Protein 2YYS (pdb70)

Organism: Thermus thermophilus (strain ATCC 27634 / DSM 579 / HB8) (NCBI:txid300852)

Sequence (564 aa):
MREEIGYVPVGEAELYVEDVGPVEGPALFVLHGGPGGNAYVLREGLQDYLEGFRVVYFDQRGSGRSLELPQDPRLFTVDALVEDTLLLAEALGVERFGLLAHGFGAVVALEVLRRFPQAEGAILLAPWVNFPWLAARLAEAAGLAPLPDPEENLKEALKREEPKALFDRLMFPTPRGRMAYEWLAEGAGILGSDAPGLAFLRNGLWRLDYTPYLTPERRPLYVLVGERDGTSYPYAEEVASRLRAPIRVLPEAGHYLWIDAPEAFEEAFKEALAALVPALRGPLMREEIGYVPVGEAELYVEDVGPVEGPALFVLHGGPGGNAYVLREGLQDYLEGFRVVYFDQRGSGRSLELPQDPRLFTVDALVEDTLLLAEALGVERFGLLAHGFGAVVALEVLRRFPQAEGAILLAPWVNFPWLAARLAEAAGLAPLPDPEENLKEALKREEPKALFDRLMFPTPRGRMAYEWLAEGAGILGSDAPGLAFLRNGLWRLDYTPYLTPERRPLYVLVGERDGTSYPYAEEVASRLRAPIRVLPEAGHYLWIDAPEAFEEAFKEALAALVPAL

Foldseek 3Di:
DDWDWDWPDLDQWTKTKIFDADLPAAEEEEFEDDLQEACQVVCVLCVVLQHRYGYIGIRFGLHWPTDHGPQDLVCADLVNRLSSVVSVCVSSVHQAHEYEYAECSVSSRVVNVVVPVSHQEYEYELYAAQLLLLLCLLLVLLVHHDDPDSVVSNVNSCVRDPPCVSQCQLFALDPVLVVVVVCSVVVVVIDTDPRNNVSCVVVPVSRGHRLVVQAADPGAYEYEYECSNNNRPPCVVSNCVRNVYYYDYHYQAYRSRCSRCVPSCSVRVSVSVVQNCCVPVHHD/DDWDWDWDDQPPWIKTKIWDADLPFAEEEEFEDDLQEACQLVCVLCVVLQHRYGYIGMRFGLHWPTDHDALDLVCADLVNRLSSVVSVCVVSVHQAHEYEYAECRQVSRVVNVVPPVSHQEYEYALYFAALLLLLQLLLVLQVHHDDSDSVVSNVVSCVRDPPCSSQCQQFAPDPVLVVVSVVSVVVVVIDTDCSNVVSCVVVCVSRDRRLVVQAADPRAYEYEYECSASSRPPCVVSNCVRNVYYYDYHYQAYSSRCSRPVVSCSVRVNVSCVSRRVSD

Secondary structure (P-SEA, 3-state):
ccccbbbbbccccccccccccccccbbbbbbbcccccccaaaaaaccccccccbbbbbbccccccccccccccccccaaaaaaaaaaaaaaaccccbbbbbcccaaaaaaaaaacccccccbbbccccccaaaaaaaaaaaacccccccaaaaaaaaaaaccaaaaaaaaccccaaaaaaaaaaaaaacccccaaaaaaaaaaccccccccccccccccbbbbbbbccccccccaaaaaaaaacbbbbbbcccccccccccaaaaaaaaaaaaaaccccccccc/cccccccccccccccbbbbbcccccbbbbbbbccccccaaaaaacccccccccbbbbbbccccccccccccccccccaaaaaaaaaaaaaaaccccbbbbbcccaaaaaaaaaacccccccbbbccccccaaaaaaaaaaaacccccccaaaaaaaaaacccaaaaaaaaccccaaaaaaaaaaaaaacccccaaaaaaaaaaccccccccccccccccbbbbbbbccccccccaaaaaaaaacbbbbbbcccccccccccaaaaaaaaaaaaaaccccc

Nearest PDB structures (foldseek):
  2yys-assembly2_B  TM=9.921E-01  e=2.726E-55  Thermus thermophilus HB8
  3qit-assembly1_A  TM=6.465E-01  e=9.397E-11  Moorena producens 19L
  4g8c-assembly1_A  TM=6.385E-01  e=1.801E-10  Ochrobactrum sp. T63
  4g8b-assembly2_B  TM=6.365E-01  e=2.027E-10  Ochrobactrum sp. T63
  4g9e-assembly2_B  TM=6.348E-01  e=1.127E-09  Ochrobactrum sp. T63

Structure (mmCIF, N/CA/C/O backbone):
data_2YYS
#
_entry.id   2YYS
#
_cell.length_a   126.930
_cell.length_b   126.930
_cell.length_c   114.295
_cell.angle_alpha   90.00
_cell.angle_beta   90.00
_cell.angle_gamma   120.00
#
_symmetry.space_group_name_H-M   'P 32 2 1'
#
loop_
_entity.id
_entity.type
_entity.pdbx_description
1 polymer 'Proline iminopeptidase-related protein'
2 non-polymer GLYCEROL
3 water water
#
loop_
_atom_site.group_PDB
_atom_site.id
_atom_site.type_symbol
_atom_site.label_atom_id
_atom_site.label_alt_id
_atom_site.label_comp_id
_atom_site.label_asym_id
_atom_site.label_entity_id
_atom_site.label_seq_id
_atom_site.pdbx_PDB_ins_code
_atom_site.Cartn_x
_atom_site.Cartn_y
_atom_site.Cartn_z
_atom_site.occupancy
_atom_site.B_iso_or_equiv
_atom_site.auth_seq_id
_atom_site.auth_comp_id
_atom_site.auth_asym_id
_atom_site.auth_atom_id
_atom_site.pdbx_PDB_model_num
ATOM 1 N N . MET A 1 1 ? 76.702 30.094 34.555 1.00 22.86 1 MET A N 1
ATOM 2 C CA . MET A 1 1 ? 76.306 30.466 33.161 1.00 22.21 1 MET A CA 1
ATOM 3 C C . MET A 1 1 ? 75.470 31.736 33.232 1.00 23.62 1 MET A C 1
ATOM 4 O O . MET A 1 1 ? 74.597 31.870 34.101 1.00 26.19 1 MET A O 1
ATOM 9 N N . ARG A 1 2 ? 75.738 32.660 32.314 1.00 25.55 2 ARG A N 1
ATOM 10 C CA . ARG A 1 2 ? 74.966 33.879 32.223 1.00 25.96 2 ARG A CA 1
ATOM 11 C C . ARG A 1 2 ? 73.551 33.592 31.700 1.00 25.62 2 ARG A C 1
ATOM 12 O O . ARG A 1 2 ? 73.363 32.897 30.714 1.00 24.53 2 ARG A O 1
ATOM 20 N N . GLU A 1 3 ? 72.563 34.148 32.388 1.00 25.67 3 GLU A N 1
ATOM 21 C CA . GLU A 1 3 ? 71.165 34.006 32.011 1.00 25.75 3 GLU A CA 1
ATOM 22 C C . GLU A 1 3 ? 70.378 35.223 32.495 1.00 24.91 3 GLU A C 1
ATOM 23 O O . GLU A 1 3 ? 70.251 35.451 33.702 1.00 25.29 3 GLU A O 1
ATOM 29 N N . GLU A 1 4 ? 69.857 35.998 31.548 1.00 23.75 4 GLU A N 1
ATOM 30 C CA . GLU A 1 4 ? 69.099 37.215 31.838 1.00 22.93 4 GLU A CA 1
ATOM 31 C C . GLU A 1 4 ? 67.715 37.052 31.257 1.00 21.62 4 GLU A C 1
ATOM 32 O O . GLU A 1 4 ? 67.544 36.969 30.035 1.00 20.32 4 GLU A O 1
ATOM 38 N N . ILE A 1 5 ? 66.735 36.990 32.153 1.00 20.55 5 ILE A N 1
ATOM 39 C CA . ILE A 1 5 ? 65.351 36.773 31.811 1.00 20.10 5 ILE A CA 1
ATOM 40 C C . ILE A 1 5 ? 64.558 38.031 32.188 1.00 20.03 5 ILE A C 1
ATOM 41 O O . ILE A 1 5 ? 64.678 38.545 33.299 1.00 20.04 5 ILE A O 1
ATOM 46 N N . GLY A 1 6 ? 63.752 38.518 31.259 1.00 19.68 6 GLY A N 1
ATOM 47 C CA . GLY A 1 6 ? 62.871 39.640 31.524 1.00 20.19 6 GLY A CA 1
ATOM 48 C C . GLY A 1 6 ? 61.915 39.927 30.379 1.00 20.53 6 GLY A C 1
ATOM 49 O O . GLY A 1 6 ? 61.858 39.199 29.387 1.00 21.20 6 GLY A O 1
ATOM 50 N N . TYR A 1 7 ? 61.133 40.981 30.535 1.00 20.59 7 TYR A N 1
ATOM 51 C CA . TYR A 1 7 ? 60.303 41.484 29.464 1.00 20.95 7 TYR A CA 1
ATOM 52 C C . TYR A 1 7 ? 61.091 42.604 28.809 1.00 21.20 7 TYR A C 1
ATOM 53 O O . TYR A 1 7 ? 61.545 43.520 29.482 1.00 21.37 7 TYR A O 1
ATOM 62 N N . VAL A 1 8 ? 61.247 42.517 27.496 1.00 21.82 8 VAL A N 1
ATOM 63 C CA . VAL A 1 8 ? 61.929 43.535 26.713 1.00 22.27 8 VAL A CA 1
ATOM 64 C C . VAL A 1 8 ? 60.906 44.255 25.835 1.00 23.08 8 VAL A C 1
ATOM 65 O O . VAL A 1 8 ? 60.312 43.629 24.958 1.00 22.18 8 VAL A O 1
ATOM 69 N N . PRO A 1 9 ? 60.700 45.558 26.066 1.00 24.82 9 PRO A N 1
ATOM 70 C CA . PRO A 1 9 ? 59.865 46.370 25.176 1.00 26.14 9 PRO A CA 1
ATOM 71 C C . PRO A 1 9 ? 60.445 46.464 23.771 1.00 27.56 9 PRO A C 1
ATOM 72 O O . PRO A 1 9 ? 61.637 46.706 23.601 1.00 27.68 9 PRO A O 1
ATOM 76 N N . VAL A 1 10 ? 59.579 46.273 22.789 1.00 29.02 10 VAL A N 1
ATOM 77 C CA . VAL A 1 10 ? 59.946 46.277 21.383 1.00 31.17 10 VAL A CA 1
ATOM 78 C C . VAL A 1 10 ? 59.116 47.324 20.591 1.00 32.18 10 VAL A C 1
ATOM 79 O O . VAL A 1 10 ? 59.258 47.438 19.383 1.00 33.24 10 VAL A O 1
ATOM 83 N N . GLY A 1 11 ? 58.315 48.138 21.287 1.00 33.28 11 GLY A N 1
ATOM 84 C CA . GLY A 1 11 ? 57.477 49.150 20.656 1.00 33.44 11 GLY A CA 1
ATOM 85 C C . GLY A 1 11 ? 56.003 48.801 20.737 1.00 33.80 11 GLY A C 1
ATOM 86 O O . GLY A 1 11 ? 55.277 49.292 21.602 1.00 34.17 11 GLY A O 1
ATOM 87 N N . GLU A 1 12 ? 55.552 47.940 19.836 1.00 34.01 12 GLU A N 1
ATOM 88 C CA . GLU A 1 12 ? 54.162 47.497 19.849 1.00 34.47 12 GLU A CA 1
ATOM 89 C C . GLU A 1 12 ? 53.893 46.402 20.892 1.00 33.16 12 GLU A C 1
ATOM 90 O O . GLU A 1 12 ? 52.732 46.136 21.211 1.00 33.98 12 GLU A O 1
ATOM 96 N N . ALA A 1 13 ? 54.948 45.773 21.415 1.00 30.86 13 ALA A N 1
ATOM 97 C CA . ALA A 1 13 ? 54.809 44.600 22.288 1.00 28.97 13 ALA A CA 1
ATOM 98 C C . ALA A 1 13 ? 55.923 44.521 23.322 1.00 27.17 13 ALA A C 1
ATOM 99 O O . ALA A 1 13 ? 56.959 45.145 23.151 1.00 27.21 13 ALA A O 1
ATOM 101 N N . GLU A 1 14 ? 55.711 43.734 24.378 1.00 24.71 14 GLU A N 1
ATOM 102 C CA . GLU A 1 14 ? 56.780 43.359 25.305 1.00 23.39 14 GLU A CA 1
ATOM 103 C C . GLU A 1 14 ? 56.959 41.863 25.233 1.00 21.63 14 GLU A C 1
ATOM 104 O O . GLU A 1 14 ? 56.012 41.101 25.440 1.00 20.77 14 GLU A O 1
ATOM 110 N N . LEU A 1 15 ? 58.186 41.458 24.934 1.00 20.10 15 LEU A N 1
ATOM 111 C CA . LEU A 1 15 ? 58.528 40.063 24.713 1.00 19.11 15 LEU A CA 1
ATOM 112 C C . LEU A 1 15 ? 59.185 39.436 25.940 1.00 18.22 15 LEU A C 1
ATOM 113 O O . LEU A 1 15 ? 60.048 40.032 26.570 1.00 17.88 15 LEU A O 1
ATOM 118 N N . TYR A 1 16 ? 58.753 38.225 26.275 1.00 17.77 16 TYR A N 1
ATOM 119 C CA . TYR A 1 16 ? 59.461 37.382 27.224 1.00 17.14 16 TYR A CA 1
ATOM 120 C C . TYR A 1 16 ? 60.761 36.900 26.566 1.00 17.31 16 TYR A C 1
ATOM 121 O O . TYR A 1 16 ? 60.736 36.256 25.520 1.00 17.03 16 TYR A O 1
ATOM 130 N N . VAL A 1 17 ? 61.891 37.222 27.191 1.00 16.99 17 VAL A N 1
ATOM 131 C CA . VAL A 1 17 ? 63.202 36.954 26.631 1.00 17.39 17 VAL A CA 1
ATOM 132 C C . VAL A 1 17 ? 64.059 36.215 27.642 1.00 17.50 17 VAL A C 1
ATOM 133 O O . VAL A 1 17 ? 64.075 36.568 28.820 1.00 17.46 17 VAL A O 1
ATOM 137 N N . GLU A 1 18 ? 64.747 35.177 27.175 1.00 17.76 18 GLU A N 1
ATOM 138 C CA . GLU A 1 18 ? 65.797 34.496 27.929 1.00 18.24 18 GLU A CA 1
ATOM 139 C C . GLU A 1 18 ? 67.084 34.621 27.123 1.00 18.06 18 GLU A C 1
ATOM 140 O O . GLU A 1 18 ? 67.260 33.979 26.084 1.00 17.65 18 GLU A O 1
ATOM 146 N N . ASP A 1 19 ? 67.952 35.491 27.612 1.00 18.26 19 ASP A N 1
ATOM 147 C CA . ASP A 1 19 ? 69.211 35.839 27.002 1.00 18.60 19 ASP A CA 1
ATOM 148 C C . ASP A 1 19 ? 70.287 35.051 27.734 1.00 19.24 19 ASP A C 1
ATOM 149 O O . ASP A 1 19 ? 70.654 35.372 28.866 1.00 19.05 19 ASP A O 1
ATOM 154 N N . VAL A 1 20 ? 70.811 34.029 27.070 1.00 20.14 20 VAL A N 1
ATOM 155 C CA . VAL A 1 20 ? 71.597 32.984 27.723 1.00 21.36 20 VAL A CA 1
ATOM 156 C C . VAL A 1 20 ? 72.973 32.817 27.092 1.00 22.07 20 VAL A C 1
ATOM 157 O O . VAL A 1 20 ? 73.097 32.840 25.876 1.00 22.52 20 VAL A O 1
ATOM 161 N N . GLY A 1 21 ? 73.998 32.608 27.915 1.00 22.40 21 GLY A N 1
ATOM 162 C CA . GLY A 1 21 ? 75.351 32.389 27.424 1.00 22.49 21 GLY A CA 1
ATOM 163 C C . GLY A 1 21 ? 76.211 33.649 27.430 1.00 22.75 21 GLY A C 1
ATOM 164 O O . GLY A 1 21 ? 75.737 34.725 27.785 1.00 21.50 21 GLY A O 1
ATOM 165 N N . PRO A 1 22 ? 77.485 33.510 27.055 1.00 23.67 22 PRO A N 1
ATOM 166 C CA . PRO A 1 22 ? 78.436 34.630 27.109 1.00 24.21 22 PRO A CA 1
ATOM 167 C C . PRO A 1 22 ? 77.934 35.841 26.326 1.00 24.47 22 PRO A C 1
ATOM 168 O O . PRO A 1 22 ? 77.532 35.699 25.180 1.00 24.07 22 PRO A O 1
ATOM 172 N N . VAL A 1 23 ? 77.951 37.010 26.950 1.00 25.09 23 VAL A N 1
ATOM 173 C CA . VAL A 1 23 ? 77.376 38.214 26.359 1.00 26.31 23 VAL A CA 1
ATOM 174 C C . VAL A 1 23 ? 78.087 38.650 25.064 1.00 26.89 23 VAL A C 1
ATOM 175 O O . VAL A 1 23 ? 77.484 39.279 24.204 1.00 26.92 23 VAL A O 1
ATOM 179 N N . GLU A 1 24 ? 79.358 38.297 24.939 1.00 27.98 24 GLU A N 1
ATOM 180 C CA . GLU A 1 24 ? 80.162 38.670 23.784 1.00 29.36 24 GLU A CA 1
ATOM 181 C C . GLU A 1 24 ? 80.338 37.496 22.809 1.00 28.78 24 GLU A C 1
ATOM 182 O O . GLU A 1 24 ? 80.964 37.647 21.769 1.00 29.90 24 GLU A O 1
ATOM 188 N N . GLY A 1 25 ? 79.745 36.346 23.125 1.00 27.70 25 GLY A N 1
ATOM 189 C CA . GLY A 1 25 ? 79.781 35.194 22.237 1.00 26.54 25 GLY A CA 1
ATOM 190 C C . GLY A 1 25 ? 78.960 35.404 20.974 1.00 25.10 25 GLY A C 1
ATOM 191 O O . GLY A 1 25 ? 78.172 36.346 20.891 1.00 24.73 25 GLY A O 1
ATOM 192 N N . PRO A 1 26 ? 79.133 34.525 19.991 1.00 23.46 26 PRO A N 1
ATOM 193 C CA . PRO A 1 26 ? 78.370 34.612 18.740 1.00 22.37 26 PRO A CA 1
ATOM 194 C C . PRO A 1 26 ? 76.889 34.399 19.014 1.00 21.29 26 PRO A C 1
ATOM 195 O O . PRO A 1 26 ? 76.559 33.489 19.751 1.00 20.98 26 PRO A O 1
ATOM 199 N N . ALA A 1 27 ? 76.029 35.224 18.430 1.00 19.89 27 ALA A N 1
ATOM 200 C CA . ALA A 1 27 ? 74.637 35.300 18.832 1.00 19.32 27 ALA A CA 1
ATOM 201 C C . ALA A 1 27 ? 73.714 34.502 17.909 1.00 18.96 27 ALA A C 1
ATOM 202 O O . ALA A 1 27 ? 73.882 34.521 16.687 1.00 17.65 27 ALA A O 1
ATOM 204 N N . LEU A 1 28 ? 72.749 33.804 18.517 1.00 18.64 28 LEU A N 1
ATOM 205 C CA . LEU A 1 28 ? 71.662 33.120 17.814 1.00 18.45 28 LEU A CA 1
ATOM 206 C C . LEU A 1 28 ? 70.339 33.530 18.398 1.00 18.27 28 LEU A C 1
ATOM 207 O O . LEU A 1 28 ? 70.192 33.549 19.620 1.00 18.63 28 LEU A O 1
ATOM 212 N N . PHE A 1 29 ? 69.382 33.852 17.528 1.00 17.54 29 PHE A N 1
ATOM 213 C CA . PHE A 1 29 ? 68.017 34.121 17.926 1.00 17.53 29 PHE A CA 1
ATOM 214 C C . PHE A 1 29 ? 67.144 32.924 17.576 1.00 17.57 29 PHE A C 1
ATOM 215 O O . PHE A 1 29 ? 67.275 32.344 16.493 1.00 17.15 29 PHE A O 1
ATOM 223 N N . VAL A 1 30 ? 66.257 32.553 18.496 1.00 17.11 30 VAL A N 1
ATOM 224 C CA . VAL A 1 30 ? 65.429 31.363 18.334 1.00 16.93 30 VAL A CA 1
ATOM 225 C C . VAL A 1 30 ? 64.020 31.787 17.984 1.00 16.45 30 VAL A C 1
ATOM 226 O O . VAL A 1 30 ? 63.419 32.608 18.675 1.00 15.96 30 VAL A O 1
ATOM 230 N N . LEU A 1 31 ? 63.516 31.245 16.879 1.00 16.21 31 LEU A N 1
ATOM 231 C CA . LEU A 1 31 ? 62.178 31.546 16.394 1.00 16.12 31 LEU A CA 1
ATOM 232 C C . LEU A 1 31 ? 61.283 30.304 16.517 1.00 16.19 31 LEU A C 1
ATOM 233 O O . LEU A 1 31 ? 61.381 29.368 15.713 1.00 16.01 31 LEU A O 1
ATOM 238 N N . HIS A 1 32 ? 60.424 30.281 17.534 1.00 16.34 32 HIS A N 1
ATOM 239 C CA . HIS A 1 32 ? 59.495 29.164 17.723 1.00 16.90 32 HIS A CA 1
ATOM 240 C C . HIS A 1 32 ? 58.375 29.186 16.669 1.00 17.61 32 HIS A C 1
ATOM 241 O O . HIS A 1 32 ? 58.206 30.157 15.917 1.00 17.60 32 HIS A O 1
ATOM 248 N N . GLY A 1 33 ? 57.579 28.128 16.676 1.00 18.20 33 GLY A N 1
ATOM 249 C CA . GLY A 1 33 ? 56.523 27.937 15.706 1.00 19.40 33 GLY A CA 1
ATOM 250 C C . GLY A 1 33 ? 55.160 28.255 16.275 1.00 19.90 33 GLY A C 1
ATOM 251 O O . GLY A 1 33 ? 55.046 28.905 17.296 1.00 20.02 33 GLY A O 1
ATOM 252 N N . GLY A 1 34 ? 54.123 27.791 15.601 1.00 20.40 34 GLY A N 1
ATOM 253 C CA . GLY A 1 34 ? 52.759 28.104 15.968 1.00 21.28 34 GLY A CA 1
ATOM 254 C C . GLY A 1 34 ? 52.006 28.472 14.703 1.00 21.82 34 GLY A C 1
ATOM 255 O O . GLY A 1 34 ? 51.778 27.603 13.885 1.00 22.69 34 GLY A O 1
ATOM 256 N N . PRO A 1 35 ? 51.654 29.739 14.503 1.00 22.27 35 PRO A N 1
ATOM 257 C CA . PRO A 1 35 ? 51.997 30.833 15.422 1.00 22.20 35 PRO A CA 1
ATOM 258 C C . PRO A 1 35 ? 51.247 30.760 16.757 1.00 21.45 35 PRO A C 1
ATOM 259 O O . PRO A 1 35 ? 50.305 29.993 16.903 1.00 21.98 35 PRO A O 1
ATOM 263 N N . GLY A 1 36 ? 51.706 31.521 17.740 1.00 20.60 36 GLY A N 1
ATOM 264 C CA . GLY A 1 36 ? 51.109 31.502 19.057 1.00 20.17 36 GLY A CA 1
ATOM 265 C C . GLY A 1 36 ? 51.726 30.483 19.988 1.00 19.70 36 GLY A C 1
ATOM 266 O O . GLY A 1 36 ? 51.194 30.255 21.068 1.00 20.32 36 GLY A O 1
ATOM 267 N N . GLY A 1 37 ? 52.843 29.874 19.584 1.00 18.86 37 GLY A N 1
ATOM 268 C CA . GLY A 1 37 ? 53.572 28.964 20.446 1.00 17.82 37 GLY A CA 1
ATOM 269 C C . GLY A 1 37 ? 54.478 29.698 21.414 1.00 17.17 37 GLY A C 1
ATOM 270 O O . GLY A 1 37 ? 54.251 30.867 21.763 1.00 16.55 37 GLY A O 1
ATOM 271 N N . ASN A 1 38 ? 55.521 28.999 21.851 1.00 16.63 38 ASN A N 1
ATOM 272 C CA . ASN A 1 38 ? 56.507 29.558 22.773 1.00 16.58 38 ASN A CA 1
ATOM 273 C C . ASN A 1 38 ? 57.804 28.779 22.676 1.00 16.31 38 ASN A C 1
ATOM 274 O O . ASN A 1 38 ? 57.838 27.739 22.032 1.00 17.02 38 ASN A O 1
ATOM 279 N N . ALA A 1 39 ? 58.846 29.260 23.349 1.00 16.08 39 ALA A N 1
ATOM 280 C CA . ALA A 1 39 ? 60.192 28.727 23.221 1.00 16.35 39 ALA A CA 1
ATOM 281 C C . ALA A 1 39 ? 60.614 27.772 24.338 1.00 16.57 39 ALA A C 1
ATOM 282 O O . ALA A 1 39 ? 61.781 27.432 24.435 1.00 16.14 39 ALA A O 1
ATOM 284 N N . TYR A 1 40 ? 59.689 27.331 25.176 1.00 17.38 40 TYR A N 1
ATOM 285 C CA . TYR A 1 40 ? 60.069 26.520 26.336 1.00 17.51 40 TYR A CA 1
ATOM 286 C C . TYR A 1 40 ? 60.621 25.139 25.943 1.00 17.48 40 TYR A C 1
ATOM 287 O O . TYR A 1 40 ? 61.736 24.773 26.317 1.00 17.62 40 TYR A O 1
ATOM 296 N N . VAL A 1 41 ? 59.846 24.376 25.187 1.00 17.97 41 VAL A N 1
ATOM 297 C CA . VAL A 1 41 ? 60.253 23.024 24.792 1.00 18.19 41 VAL A CA 1
ATOM 298 C C . VAL A 1 41 ? 61.484 23.082 23.887 1.00 18.19 41 VAL A C 1
ATOM 299 O O . VAL A 1 41 ? 62.421 22.273 23.988 1.00 17.41 41 VAL A O 1
ATOM 303 N N . LEU A 1 42 ? 61.469 24.077 23.016 1.00 17.74 42 LEU A N 1
ATOM 304 C CA . LEU A 1 42 ? 62.548 24.283 22.065 1.00 18.26 42 LEU A CA 1
ATOM 305 C C . LEU A 1 42 ? 63.866 24.528 22.785 1.00 18.86 42 LEU A C 1
ATOM 306 O O . LEU A 1 42 ? 64.882 23.909 22.462 1.00 20.40 42 LEU A O 1
ATOM 311 N N . ARG A 1 43 ? 63.855 25.374 23.810 1.00 19.82 43 ARG A N 1
ATOM 312 C CA . ARG A 1 43 ? 65.068 25.590 24.593 1.00 20.11 43 ARG A CA 1
ATOM 313 C C . ARG A 1 43 ? 65.561 24.303 25.265 1.00 20.34 43 ARG A C 1
ATOM 314 O O . ARG A 1 43 ? 66.761 24.014 25.258 1.00 20.25 43 ARG A O 1
ATOM 322 N N . GLU A 1 44 ? 64.647 23.543 25.868 1.00 20.26 44 GLU A N 1
ATOM 323 C CA . GLU A 1 44 ? 65.025 22.313 26.553 1.00 20.21 44 GLU A CA 1
ATOM 324 C C . GLU A 1 44 ? 65.681 21.323 25.585 1.00 19.97 44 GLU A C 1
ATOM 325 O O . GLU A 1 44 ? 66.574 20.586 25.968 1.00 20.36 44 GLU A O 1
ATOM 331 N N . GLY A 1 45 ? 65.243 21.316 24.332 1.00 20.07 45 GLY A N 1
ATOM 332 C CA . GLY A 1 45 ? 65.808 20.441 23.324 1.00 19.99 45 GLY A CA 1
ATOM 333 C C . GLY A 1 45 ? 67.127 20.879 22.705 1.00 19.90 45 GLY A C 1
ATOM 334 O O . GLY A 1 45 ? 67.930 20.038 22.296 1.00 20.30 45 GLY A O 1
ATOM 335 N N . LEU A 1 46 ? 67.369 22.179 22.626 1.00 19.60 46 LEU A N 1
ATOM 336 C CA . LEU A 1 46 ? 68.531 22.691 21.901 1.00 19.53 46 LEU A CA 1
ATOM 337 C C . LEU A 1 46 ? 69.693 23.106 22.793 1.00 19.84 46 LEU A C 1
ATOM 338 O O . LEU A 1 46 ? 70.845 23.007 22.363 1.00 19.17 46 LEU A O 1
ATOM 343 N N . GLN A 1 47 ? 69.399 23.575 24.008 1.00 20.51 47 GLN A N 1
ATOM 344 C CA . GLN A 1 47 ? 70.378 24.310 24.820 1.00 21.51 47 GLN A CA 1
ATOM 345 C C . GLN A 1 47 ? 71.669 23.525 25.101 1.00 21.71 47 GLN A C 1
ATOM 346 O O . GLN A 1 47 ? 72.727 24.121 25.186 1.00 21.03 47 GLN A O 1
ATOM 352 N N . ASP A 1 48 ? 71.580 22.204 25.233 1.00 22.39 48 ASP A N 1
ATOM 353 C CA . ASP A 1 48 ? 72.761 21.365 25.502 1.00 23.72 48 ASP A CA 1
ATOM 354 C C . ASP A 1 48 ? 73.828 21.444 24.404 1.00 23.91 48 ASP A C 1
ATOM 355 O O . ASP A 1 48 ? 75.001 21.170 24.655 1.00 23.23 48 ASP A O 1
ATOM 360 N N . TYR A 1 49 ? 73.414 21.799 23.189 1.00 23.95 49 TYR A N 1
ATOM 361 C CA . TYR A 1 49 ? 74.329 21.894 22.052 1.00 24.19 49 TYR A CA 1
ATOM 362 C C . TYR A 1 49 ? 74.836 23.309 21.797 1.00 24.16 49 TYR A C 1
ATOM 363 O O . TYR A 1 49 ? 75.632 23.516 20.893 1.00 24.26 49 TYR A O 1
ATOM 372 N N . LEU A 1 50 ? 74.416 24.271 22.618 1.00 24.30 50 LEU A N 1
ATOM 373 C CA . LEU A 1 50 ? 74.601 25.691 22.312 1.00 24.16 50 LEU A CA 1
ATOM 374 C C . LEU A 1 50 ? 75.456 26.460 23.330 1.00 25.68 50 LEU A C 1
ATOM 375 O O . LEU A 1 50 ? 75.381 27.690 23.418 1.00 25.14 50 LEU A O 1
ATOM 380 N N . GLU A 1 51 ? 76.270 25.753 24.102 1.00 27.56 51 GLU A N 1
ATOM 381 C CA . GLU A 1 51 ? 77.149 26.435 25.047 1.00 29.65 51 GLU A CA 1
ATOM 382 C C . GLU A 1 51 ? 78.214 27.173 24.234 1.00 29.29 51 GLU A C 1
ATOM 383 O O . GLU A 1 51 ? 78.618 26.716 23.163 1.00 29.54 51 GLU A O 1
ATOM 389 N N . GLY A 1 52 ? 78.620 28.347 24.687 1.00 28.60 52 GLY A N 1
ATOM 390 C CA . GLY A 1 52 ? 79.494 29.169 23.859 1.00 28.20 52 GLY A CA 1
ATOM 391 C C . GLY A 1 52 ? 78.802 29.887 22.694 1.00 27.21 52 GLY A C 1
ATOM 392 O O . GLY A 1 52 ? 79.470 30.497 21.849 1.00 28.82 52 GLY A O 1
ATOM 393 N N . PHE A 1 53 ? 77.478 29.812 22.614 1.00 24.91 53 PHE A N 1
ATOM 394 C CA . PHE A 1 53 ? 76.727 30.807 21.863 1.00 23.09 53 PHE A CA 1
ATOM 395 C C . PHE A 1 53 ? 76.009 31.689 22.869 1.00 21.93 53 PHE A C 1
ATOM 396 O O . PHE A 1 53 ? 75.705 31.264 23.972 1.00 20.74 53 PHE A O 1
ATOM 404 N N . ARG A 1 54 ? 75.769 32.932 22.489 1.00 21.15 54 ARG A N 1
ATOM 405 C CA . ARG A 1 54 ? 74.774 33.744 23.153 1.00 20.43 54 ARG A CA 1
ATOM 406 C C . ARG A 1 54 ? 73.453 33.443 22.468 1.00 20.16 54 ARG A C 1
ATOM 407 O O . ARG A 1 54 ? 73.268 33.759 21.290 1.00 20.25 54 ARG A O 1
ATOM 415 N N . VAL A 1 55 ? 72.537 32.820 23.197 1.00 19.06 55 VAL A N 1
ATOM 416 C CA . VAL A 1 55 ? 71.275 32.394 22.631 1.00 18.66 55 VAL A CA 1
ATOM 417 C C . VAL A 1 55 ? 70.127 33.207 23.237 1.00 18.00 55 VAL A C 1
ATOM 418 O O . VAL A 1 55 ? 69.944 33.258 24.459 1.00 17.28 55 VAL A O 1
ATOM 422 N N . VAL A 1 56 ? 69.346 33.814 22.360 1.00 17.14 56 VAL A N 1
ATOM 423 C CA . VAL A 1 56 ? 68.210 34.613 22.764 1.00 17.30 56 VAL A CA 1
ATOM 424 C C . VAL A 1 56 ? 66.950 33.813 22.441 1.00 17.69 56 VAL A C 1
ATOM 425 O O . VAL A 1 56 ? 66.493 33.768 21.279 1.00 18.70 56 VAL A O 1
ATOM 429 N N . TYR A 1 57 ? 66.440 33.118 23.449 1.00 17.56 57 TYR A N 1
ATOM 430 C CA . TYR A 1 57 ? 65.144 32.466 23.346 1.00 17.89 57 TYR A CA 1
ATOM 431 C C . TYR A 1 57 ? 64.109 33.520 23.671 1.00 17.40 57 TYR A C 1
ATOM 432 O O . TYR A 1 57 ? 64.267 34.270 24.622 1.00 18.12 57 TYR A O 1
ATOM 441 N N . PHE A 1 58 ? 63.077 33.621 22.855 1.00 17.03 58 PHE A N 1
ATOM 442 C CA . PHE A 1 58 ? 61.988 34.521 23.171 1.00 16.39 58 PHE A CA 1
ATOM 443 C C . PHE A 1 58 ? 60.656 34.005 22.693 1.00 16.37 58 PHE A C 1
ATOM 444 O O . PHE A 1 58 ? 60.578 33.191 21.761 1.00 16.63 58 PHE A O 1
ATOM 452 N N . ASP A 1 59 ? 59.610 34.455 23.376 1.00 16.02 59 ASP A N 1
ATOM 453 C CA . ASP A 1 59 ? 58.263 34.200 22.952 1.00 16.65 59 ASP A CA 1
ATOM 454 C C . ASP A 1 59 ? 57.816 35.410 22.144 1.00 17.25 59 ASP A C 1
ATOM 455 O O . ASP A 1 59 ? 58.004 36.553 22.557 1.00 17.51 59 ASP A O 1
ATOM 460 N N . GLN A 1 60 ? 57.191 35.139 21.012 1.00 17.71 60 GLN A N 1
ATOM 461 C CA . GLN A 1 60 ? 56.790 36.154 20.066 1.00 18.30 60 GLN A CA 1
ATOM 462 C C . GLN A 1 60 ? 55.646 36.988 20.636 1.00 18.79 60 GLN A C 1
ATOM 463 O O . GLN A 1 60 ? 55.061 36.666 21.686 1.00 18.45 60 GLN A O 1
ATOM 469 N N . ARG A 1 61 ? 55.377 38.088 19.952 1.00 18.91 61 ARG A N 1
ATOM 470 C CA . ARG A 1 61 ? 54.465 39.099 20.440 1.00 19.16 61 ARG A CA 1
ATOM 471 C C . ARG A 1 61 ? 53.124 38.462 20.779 1.00 19.00 61 ARG A C 1
ATOM 472 O O . ARG A 1 61 ? 52.595 37.658 20.011 1.00 19.24 61 ARG A O 1
ATOM 480 N N . GLY A 1 62 ? 52.630 38.769 21.974 1.00 18.28 62 GLY A N 1
ATOM 481 C CA . GLY A 1 62 ? 51.347 38.281 22.440 1.00 18.31 62 GLY A CA 1
ATOM 482 C C . GLY A 1 62 ? 51.271 36.801 22.748 1.00 17.98 62 GLY A C 1
ATOM 483 O O . GLY A 1 62 ? 50.237 36.320 23.203 1.00 18.39 62 GLY A O 1
ATOM 484 N N . SER A 1 63 ? 52.363 36.081 22.534 1.00 17.99 63 SER A N 1
ATOM 485 C CA . SER A 1 63 ? 52.349 34.627 22.573 1.00 18.13 63 SER A CA 1
ATOM 486 C C . SER A 1 63 ? 53.033 34.081 23.815 1.00 18.07 63 SER A C 1
ATOM 487 O O . SER A 1 63 ? 54.020 34.651 24.295 1.00 17.89 63 SER A O 1
ATOM 490 N N . GLY A 1 64 ? 52.528 32.951 24.305 1.00 17.83 64 GLY A N 1
ATOM 491 C CA . GLY A 1 64 ? 53.155 32.248 25.408 1.00 18.20 64 GLY A CA 1
ATOM 492 C C . GLY A 1 64 ? 53.290 33.164 26.607 1.00 18.15 64 GLY A C 1
ATOM 493 O O . GLY A 1 64 ? 52.300 33.719 27.066 1.00 17.86 64 GLY A O 1
ATOM 494 N N . ARG A 1 65 ? 54.524 33.353 27.061 1.00 18.11 65 ARG A N 1
ATOM 495 C CA . ARG A 1 65 ? 54.820 34.096 28.279 1.00 18.28 65 ARG A CA 1
ATOM 496 C C . ARG A 1 65 ? 54.945 35.589 28.055 1.00 18.90 65 ARG A C 1
ATOM 497 O O . ARG A 1 65 ? 55.116 36.339 29.012 1.00 19.50 65 ARG A O 1
ATOM 505 N N . SER A 1 66 ? 54.868 36.021 26.800 1.00 19.21 66 SER A N 1
ATOM 506 C CA . SER A 1 66 ? 54.904 37.437 26.466 1.00 19.75 66 SER A CA 1
ATOM 507 C C . SER A 1 66 ? 53.608 38.149 26.807 1.00 20.70 66 SER A C 1
ATOM 508 O O . SER A 1 66 ? 52.543 37.543 26.907 1.00 20.56 66 SER A O 1
ATOM 511 N N . LEU A 1 67 ? 53.723 39.460 26.940 1.00 21.83 67 LEU A N 1
ATOM 512 C CA . LEU A 1 67 ? 52.643 40.290 27.424 1.00 23.37 67 LEU A CA 1
ATOM 513 C C . LEU A 1 67 ? 51.474 40.335 26.426 1.00 24.45 67 LEU A C 1
ATOM 514 O O . LEU A 1 67 ? 51.647 40.521 25.206 1.00 23.39 67 LEU A O 1
ATOM 519 N N . GLU A 1 68 ? 50.282 40.149 26.977 1.00 26.27 68 GLU A N 1
ATOM 520 C CA . GLU A 1 68 ? 49.053 40.076 26.208 1.00 28.18 68 GLU A CA 1
ATOM 521 C C . GLU A 1 68 ? 48.885 41.370 25.417 1.00 28.60 68 GLU A C 1
ATOM 522 O O . GLU A 1 68 ? 49.071 42.459 25.950 1.00 28.12 68 GLU A O 1
ATOM 528 N N . LEU A 1 69 ? 48.574 41.246 24.135 1.00 29.76 69 LEU A N 1
ATOM 529 C CA . LEU A 1 69 ? 48.409 42.413 23.283 1.00 30.98 69 LEU A CA 1
ATOM 530 C C . LEU A 1 69 ? 46.943 42.814 23.240 1.00 32.28 69 LEU A C 1
ATOM 531 O O . LEU A 1 69 ? 46.066 41.971 23.489 1.00 32.46 69 LEU A O 1
ATOM 536 N N . PRO A 1 70 ? 46.682 44.082 22.907 1.00 33.87 70 PRO A N 1
ATOM 537 C CA . PRO A 1 70 ? 45.307 44.562 22.714 1.00 35.08 70 PRO A CA 1
ATOM 538 C C . PRO A 1 70 ? 44.571 43.729 21.676 1.00 36.14 70 PRO A C 1
ATOM 539 O O . PRO A 1 70 ? 45.210 43.044 20.870 1.00 36.41 70 PRO A O 1
ATOM 543 N N . GLN A 1 71 ? 43.243 43.787 21.705 1.00 37.34 71 GLN A N 1
ATOM 544 C CA . GLN A 1 71 ? 42.413 43.020 20.776 1.00 38.36 71 GLN A CA 1
ATOM 545 C C . GLN A 1 71 ? 42.397 43.696 19.403 1.00 38.04 71 GLN A C 1
ATOM 546 O O . GLN A 1 71 ? 41.500 44.490 19.090 1.00 38.48 71 GLN A O 1
ATOM 552 N N . ASP A 1 72 ? 43.392 43.346 18.584 1.00 37.42 72 ASP A N 1
ATOM 553 C CA . ASP A 1 72 ? 43.609 43.987 17.295 1.00 36.46 72 ASP A CA 1
ATOM 554 C C . ASP A 1 72 ? 44.381 43.030 16.376 1.00 36.02 72 ASP A C 1
ATOM 555 O O . ASP A 1 72 ? 45.601 42.934 16.453 1.00 35.90 72 ASP A O 1
ATOM 560 N N . PRO A 1 73 ? 43.666 42.322 15.505 1.00 35.85 73 PRO A N 1
ATOM 561 C CA . PRO A 1 73 ? 44.282 41.326 14.609 1.00 35.30 73 PRO A CA 1
ATOM 562 C C . PRO A 1 73 ? 45.367 41.841 13.664 1.00 34.50 73 PRO A C 1
ATOM 563 O O . PRO A 1 73 ? 46.128 41.036 13.133 1.00 35.22 73 PRO A O 1
ATOM 567 N N . ARG A 1 74 ? 45.430 43.148 13.442 1.00 33.08 74 ARG A N 1
ATOM 568 C CA . ARG A 1 74 ? 46.437 43.748 12.569 1.00 31.82 74 ARG A CA 1
ATOM 569 C C . ARG A 1 74 ? 47.836 43.735 13.174 1.00 29.71 74 ARG A C 1
ATOM 570 O O . ARG A 1 74 ? 48.809 43.993 12.486 1.00 28.91 74 ARG A O 1
ATOM 578 N N . LEU A 1 75 ? 47.928 43.456 14.468 1.00 27.64 75 LEU A N 1
ATOM 579 C CA . LEU A 1 75 ? 49.214 43.326 15.135 1.00 26.42 75 LEU A CA 1
ATOM 580 C C . LEU A 1 75 ? 49.914 42.023 14.773 1.00 25.09 75 LEU A C 1
ATOM 581 O O . LEU A 1 75 ? 51.111 41.899 14.984 1.00 24.30 75 LEU A O 1
ATOM 586 N N . PHE A 1 76 ? 49.168 41.073 14.211 1.00 23.81 76 PHE A N 1
ATOM 587 C CA . PHE A 1 76 ? 49.653 39.718 14.006 1.00 22.96 76 PHE A CA 1
ATOM 588 C C . PHE A 1 76 ? 49.902 39.422 12.537 1.00 22.56 76 PHE A C 1
ATOM 589 O O . PHE A 1 76 ? 49.028 38.917 11.832 1.00 22.38 76 PHE A O 1
ATOM 597 N N . THR A 1 77 ? 51.107 39.775 12.087 1.00 21.82 77 THR A N 1
ATOM 598 C CA . THR A 1 77 ? 51.543 39.539 10.715 1.00 21.28 77 THR A CA 1
ATOM 599 C C . THR A 1 77 ? 52.956 38.994 10.729 1.00 20.38 77 THR A C 1
ATOM 600 O O . THR A 1 77 ? 53.684 39.142 11.708 1.00 19.90 77 THR A O 1
ATOM 604 N N . VAL A 1 78 ? 53.338 38.365 9.627 1.00 19.51 78 VAL A N 1
ATOM 605 C CA . VAL A 1 78 ? 54.713 37.922 9.425 1.00 18.88 78 VAL A CA 1
ATOM 606 C C . VAL A 1 78 ? 55.683 39.099 9.527 1.00 18.82 78 VAL A C 1
ATOM 607 O O . VAL A 1 78 ? 56.706 38.997 10.196 1.00 18.11 78 VAL A O 1
ATOM 611 N N . ASP A 1 79 ? 55.350 40.214 8.874 1.00 19.17 79 ASP A N 1
ATOM 612 C CA . ASP A 1 79 ? 56.182 41.419 8.910 1.00 19.57 79 ASP A CA 1
ATOM 613 C C . ASP A 1 79 ? 56.469 41.869 10.341 1.00 19.11 79 ASP A C 1
ATOM 614 O O . ASP A 1 79 ? 57.587 42.220 10.664 1.00 19.13 79 ASP A O 1
ATOM 619 N N . ALA A 1 80 ? 55.449 41.887 11.182 1.00 19.38 80 ALA A N 1
ATOM 620 C CA . ALA A 1 80 ? 55.611 42.309 12.572 1.00 19.63 80 ALA A CA 1
ATOM 621 C C . ALA A 1 80 ? 56.541 41.364 13.335 1.00 19.17 80 ALA A C 1
ATOM 622 O O . ALA A 1 80 ? 57.375 41.819 14.112 1.00 19.11 80 ALA A O 1
ATOM 624 N N . LEU A 1 81 ? 56.412 40.058 13.100 1.00 18.70 81 LEU A N 1
ATOM 625 C CA . LEU A 1 81 ? 57.283 39.072 13.744 1.00 18.73 81 LEU A CA 1
ATOM 626 C C . LEU A 1 81 ? 58.736 39.230 13.299 1.00 18.04 81 LEU A C 1
ATOM 627 O O . LEU A 1 81 ? 59.660 39.064 14.083 1.00 17.97 81 LEU A O 1
ATOM 632 N N . VAL A 1 82 ? 58.921 39.553 12.028 1.00 17.84 82 VAL A N 1
ATOM 633 C CA . VAL A 1 82 ? 60.236 39.769 11.467 1.00 18.40 82 VAL A CA 1
ATOM 634 C C . VAL A 1 82 ? 60.870 41.009 12.076 1.00 18.39 82 VAL A C 1
ATOM 635 O O . VAL A 1 82 ? 62.004 40.975 12.550 1.00 18.35 82 VAL A O 1
ATOM 639 N N . GLU A 1 83 ? 60.109 42.090 12.100 1.00 18.66 83 GLU A N 1
ATOM 640 C CA . GLU A 1 83 ? 60.609 43.379 12.570 1.00 19.03 83 GLU A CA 1
ATOM 641 C C . GLU A 1 83 ? 60.904 43.339 14.072 1.00 19.15 83 GLU A C 1
ATOM 642 O O . GLU A 1 83 ? 61.906 43.894 14.531 1.00 18.62 83 GLU A O 1
ATOM 648 N N . ASP A 1 84 ? 60.052 42.631 14.821 1.00 19.12 84 ASP A N 1
ATOM 649 C CA . ASP A 1 84 ? 60.274 42.397 16.239 1.00 19.34 84 ASP A CA 1
ATOM 650 C C . ASP A 1 84 ? 61.625 41.753 16.485 1.00 18.79 84 ASP A C 1
ATOM 651 O O . ASP A 1 84 ? 62.293 42.070 17.446 1.00 18.34 84 ASP A O 1
ATOM 656 N N . THR A 1 85 ? 62.014 40.827 15.620 1.00 18.46 85 THR A N 1
ATOM 657 C CA . THR A 1 85 ? 63.260 40.110 15.824 1.00 18.46 85 THR A CA 1
ATOM 658 C C . THR A 1 85 ? 64.423 41.105 15.772 1.00 18.66 85 THR A C 1
ATOM 659 O O . THR A 1 85 ? 65.308 41.078 16.620 1.00 18.63 85 THR A O 1
ATOM 663 N N . LEU A 1 86 ? 64.404 41.987 14.781 1.00 18.98 86 LEU A N 1
ATOM 664 C CA . LEU A 1 86 ? 65.449 43.001 14.638 1.00 19.74 86 LEU A CA 1
ATOM 665 C C . LEU A 1 86 ? 65.400 44.021 15.760 1.00 19.71 86 LEU A C 1
ATOM 666 O O . LEU A 1 86 ? 66.439 44.402 16.273 1.00 19.40 86 LEU A O 1
ATOM 671 N N . LEU A 1 87 ? 64.202 44.454 16.146 1.00 20.11 87 LEU A N 1
ATOM 672 C CA . LEU A 1 87 ? 64.068 45.406 17.252 1.00 20.71 87 LEU A CA 1
ATOM 673 C C . LEU A 1 87 ? 64.582 44.791 18.555 1.00 20.66 87 LEU A C 1
ATOM 674 O O . LEU A 1 87 ? 65.234 45.456 19.357 1.00 20.58 87 LEU A O 1
ATOM 679 N N . LEU A 1 88 ? 64.338 43.499 18.743 1.00 20.70 88 LEU A N 1
ATOM 680 C CA . LEU A 1 88 ? 64.827 42.816 19.930 1.00 20.36 88 LEU A CA 1
ATOM 681 C C . LEU A 1 88 ? 66.358 42.801 19.911 1.00 20.83 88 LEU A C 1
ATOM 682 O O . LEU A 1 88 ? 67.002 43.085 20.918 1.00 20.00 88 LEU A O 1
ATOM 687 N N . ALA A 1 89 ? 66.936 42.458 18.759 1.00 21.55 89 ALA A N 1
ATOM 688 C CA . ALA A 1 89 ? 68.396 42.419 18.618 1.00 22.17 89 ALA A CA 1
ATOM 689 C C . ALA A 1 89 ? 69.021 43.775 18.961 1.00 22.45 89 ALA A C 1
ATOM 690 O O . ALA A 1 89 ? 70.040 43.846 19.648 1.00 22.05 89 ALA A O 1
ATOM 692 N N . GLU A 1 90 ? 68.382 44.846 18.505 1.00 23.32 90 GLU A N 1
ATOM 693 C CA . GLU A 1 90 ? 68.888 46.194 18.744 1.00 24.43 90 GLU A CA 1
ATOM 694 C C . GLU A 1 90 ? 68.733 46.578 20.212 1.00 24.19 90 GLU A C 1
ATOM 695 O O . GLU A 1 90 ? 69.616 47.209 20.771 1.00 24.44 90 GLU A O 1
ATOM 701 N N . ALA A 1 91 ? 67.646 46.141 20.844 1.00 24.02 91 ALA A N 1
ATOM 702 C CA . ALA A 1 91 ? 67.427 46.398 22.266 1.00 23.93 91 ALA A CA 1
ATOM 703 C C . ALA A 1 91 ? 68.504 45.714 23.102 1.00 23.83 91 ALA A C 1
ATOM 704 O O . ALA A 1 91 ? 68.939 46.256 24.110 1.00 23.76 91 ALA A O 1
ATOM 706 N N . LEU A 1 92 ? 68.964 44.546 22.656 1.00 23.69 92 LEU A N 1
ATOM 707 C CA . LEU A 1 92 ? 70.001 43.801 23.363 1.00 23.62 92 LEU A CA 1
ATOM 708 C C . LEU A 1 92 ? 71.429 44.177 22.936 1.00 23.67 92 LEU A C 1
ATOM 709 O O . LEU A 1 92 ? 72.385 43.649 23.486 1.00 23.95 92 LEU A O 1
ATOM 714 N N . GLY A 1 93 ? 71.569 45.093 21.977 1.00 24.10 93 GLY A N 1
ATOM 715 C CA . GLY A 1 93 ? 72.867 45.539 21.488 1.00 24.32 93 GLY A CA 1
ATOM 716 C C . GLY A 1 93 ? 73.601 44.502 20.650 1.00 24.66 93 GLY A C 1
ATOM 717 O O . GLY A 1 93 ? 74.824 44.520 20.570 1.00 24.88 93 GLY A O 1
ATOM 718 N N . VAL A 1 94 ? 72.857 43.587 20.033 1.00 24.89 94 VAL A N 1
ATOM 719 C CA . VAL A 1 94 ? 73.431 42.581 19.143 1.00 25.01 94 VAL A CA 1
ATOM 720 C C . VAL A 1 94 ? 73.332 43.105 17.707 1.00 25.47 94 VAL A C 1
ATOM 721 O O . VAL A 1 94 ? 72.248 43.458 17.252 1.00 25.83 94 VAL A O 1
ATOM 725 N N . GLU A 1 95 ? 74.456 43.146 16.999 1.00 25.73 95 GLU A N 1
ATOM 726 C CA . GLU A 1 95 ? 74.499 43.697 15.641 1.00 26.41 95 GLU A CA 1
ATOM 727 C C . GLU A 1 95 ? 74.277 42.63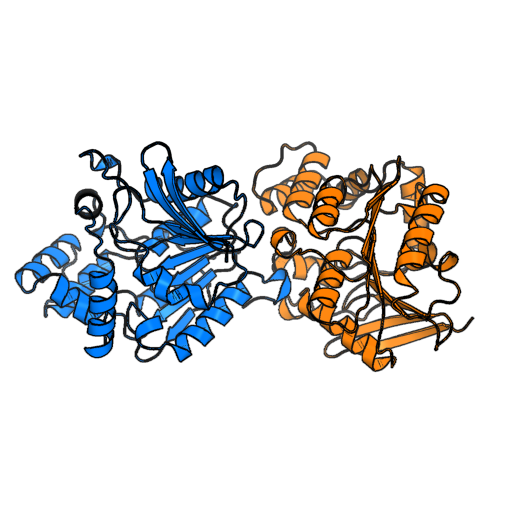9 14.577 1.00 24.64 95 GLU A C 1
ATOM 728 O O . GLU A 1 95 ? 73.495 42.831 13.663 1.00 25.14 95 GLU A O 1
ATOM 734 N N . ARG A 1 96 ? 75.007 41.542 14.688 1.00 22.96 96 ARG A N 1
ATOM 735 C CA . ARG A 1 96 ? 74.892 40.424 13.756 1.00 21.86 96 ARG A CA 1
ATOM 736 C C . ARG A 1 96 ? 74.540 39.162 14.550 1.00 20.51 96 ARG A C 1
ATOM 737 O O . ARG A 1 96 ? 74.918 39.022 15.705 1.00 20.17 96 ARG A O 1
ATOM 745 N N . PHE A 1 97 ? 73.827 38.240 13.922 1.00 19.37 97 PHE A N 1
ATOM 746 C CA . PHE A 1 97 ? 73.341 37.038 14.606 1.00 18.41 97 PHE A CA 1
ATOM 747 C C . PHE A 1 97 ? 72.907 35.986 13.599 1.00 17.83 97 PHE A C 1
ATOM 748 O O . PHE A 1 97 ? 72.536 36.326 12.492 1.00 17.59 97 PHE A O 1
ATOM 756 N N . GLY A 1 98 ? 72.966 34.716 13.990 1.00 17.73 98 GLY A N 1
ATOM 757 C CA . GLY A 1 98 ? 72.289 33.647 13.269 1.00 17.67 98 GLY A CA 1
ATOM 758 C C . GLY A 1 98 ? 70.899 33.364 13.812 1.00 17.76 98 GLY A C 1
ATOM 759 O O . GLY A 1 98 ? 70.460 33.948 14.811 1.00 17.78 98 GLY A O 1
ATOM 760 N N . LEU A 1 99 ? 70.207 32.457 13.139 1.00 17.57 99 LEU A N 1
ATOM 761 C CA . LEU A 1 99 ? 68.848 32.096 13.491 1.00 17.39 99 LEU A CA 1
ATOM 762 C C . LEU A 1 99 ? 68.696 30.587 13.620 1.00 16.94 99 LEU A C 1
ATOM 763 O O . LEU A 1 99 ? 69.249 29.830 12.828 1.00 16.43 99 LEU A O 1
ATOM 768 N N . LEU A 1 100 ? 67.937 30.174 14.629 1.00 16.73 100 LEU A N 1
ATOM 769 C CA . LEU A 1 100 ? 67.415 28.822 14.758 1.00 16.80 100 LEU A CA 1
ATOM 770 C C . LEU A 1 100 ? 65.905 28.933 14.725 1.00 16.58 100 LEU A C 1
ATOM 771 O O . LEU A 1 100 ? 65.334 29.662 15.533 1.00 17.01 100 LEU A O 1
ATOM 776 N N . ALA A 1 101 ? 65.259 28.216 13.804 1.00 15.93 101 ALA A N 1
ATOM 777 C CA . ALA A 1 101 ? 63.810 28.257 13.643 1.00 15.80 101 ALA A CA 1
ATOM 778 C C . ALA A 1 101 ? 63.190 26.868 13.709 1.00 15.92 101 ALA A C 1
ATOM 779 O O . ALA A 1 101 ? 63.831 25.875 13.363 1.00 16.87 101 ALA A O 1
ATOM 781 N N . HIS A 1 102 ? 61.927 26.808 14.120 1.00 15.47 102 HIS A N 1
ATOM 782 C CA . HIS A 1 102 ? 61.173 25.569 14.158 1.00 15.32 102 HIS A CA 1
ATOM 783 C C . HIS A 1 102 ? 59.755 25.801 13.629 1.00 15.49 102 HIS A C 1
ATOM 784 O O . HIS A 1 102 ? 59.088 26.759 14.007 1.00 15.07 102 HIS A O 1
ATOM 791 N N . GLY A 1 103 ? 59.299 24.922 12.742 1.00 15.54 103 GLY A N 1
ATOM 792 C CA . GLY A 1 103 ? 57.957 25.012 12.193 1.00 15.61 103 GLY A CA 1
ATOM 793 C C . GLY A 1 103 ? 57.731 26.317 11.455 1.00 15.79 103 GLY A C 1
ATOM 794 O O . GLY A 1 103 ? 58.540 26.687 10.602 1.00 15.82 103 GLY A O 1
ATOM 795 N N . PHE A 1 104 ? 56.647 27.011 11.812 1.00 16.13 104 PHE A N 1
ATOM 796 C CA . PHE A 1 104 ? 56.303 28.311 11.250 1.00 16.79 104 PHE A CA 1
ATOM 797 C C . PHE A 1 104 ? 57.398 29.349 11.458 1.00 16.20 104 PHE A C 1
ATOM 798 O O . PHE A 1 104 ? 57.512 30.285 10.684 1.00 15.86 104 PHE A O 1
ATOM 806 N N . GLY A 1 105 ? 58.189 29.186 12.514 1.00 16.09 105 GLY A N 1
ATOM 807 C CA . GLY A 1 105 ? 59.367 30.002 12.719 1.00 16.31 105 GLY A CA 1
ATOM 808 C C . GLY A 1 105 ? 60.214 30.156 11.466 1.00 16.15 105 GLY A C 1
ATOM 809 O O . GLY A 1 105 ? 60.866 31.182 11.290 1.00 15.71 105 GLY A O 1
ATOM 810 N N . ALA A 1 106 ? 60.228 29.126 10.618 1.00 16.26 106 ALA A N 1
ATOM 811 C CA . ALA A 1 106 ? 60.996 29.159 9.374 1.00 16.32 106 ALA A CA 1
ATOM 812 C C . ALA A 1 106 ? 60.628 30.324 8.468 1.00 16.47 106 ALA A C 1
ATOM 813 O O . ALA A 1 106 ? 61.508 30.932 7.896 1.00 16.87 106 ALA A O 1
ATOM 815 N N . VAL A 1 107 ? 59.336 30.603 8.301 1.00 16.59 107 VAL A N 1
ATOM 816 C CA . VAL A 1 107 ? 58.914 31.725 7.455 1.00 16.43 107 VAL A CA 1
ATOM 817 C C . VAL A 1 107 ? 59.454 33.027 8.014 1.00 16.32 107 VAL A C 1
ATOM 818 O O . VAL A 1 107 ? 59.903 33.897 7.258 1.00 16.06 107 VAL A O 1
ATOM 822 N N . VAL A 1 108 ? 59.407 33.164 9.337 1.00 15.46 108 VAL A N 1
ATOM 823 C CA . VAL A 1 108 ? 59.906 34.365 9.970 1.00 15.22 108 VAL A CA 1
ATOM 824 C C . VAL A 1 108 ? 61.415 34.459 9.743 1.00 15.29 108 VAL A C 1
ATOM 825 O O . VAL A 1 108 ? 61.910 35.511 9.384 1.00 15.40 108 VAL A O 1
ATOM 829 N N . ALA A 1 109 ? 62.135 33.360 9.936 1.00 15.49 109 ALA A N 1
ATOM 830 C CA . ALA A 1 109 ? 63.589 33.341 9.749 1.00 15.65 109 ALA A CA 1
ATOM 831 C C . ALA A 1 109 ? 64.010 33.685 8.313 1.00 15.89 109 ALA A C 1
ATOM 832 O O . ALA A 1 109 ? 64.940 34.444 8.103 1.00 15.39 109 ALA A O 1
ATOM 834 N N . LEU A 1 110 ? 63.316 33.115 7.338 1.00 16.21 110 LEU A N 1
ATOM 835 C CA . LEU A 1 110 ? 63.604 33.381 5.933 1.00 17.01 110 LEU A CA 1
ATOM 836 C C . LEU A 1 110 ? 63.317 34.832 5.562 1.00 17.13 110 LEU A C 1
ATOM 837 O O . LEU A 1 110 ? 64.077 35.434 4.821 1.00 17.61 110 LEU A O 1
ATOM 842 N N . GLU A 1 111 ? 62.244 35.401 6.101 1.00 17.05 111 GLU A N 1
ATOM 843 C CA . GLU A 1 111 ? 61.962 36.817 5.899 1.00 16.55 111 GLU A CA 1
ATOM 844 C C . GLU A 1 111 ? 62.976 37.722 6.602 1.00 16.81 111 GLU A C 1
ATOM 845 O O . GLU A 1 111 ? 63.336 38.766 6.063 1.00 15.85 111 GLU A O 1
ATOM 851 N N . VAL A 1 112 ? 63.443 37.325 7.785 1.00 16.90 112 VAL A N 1
ATOM 852 C CA . VAL A 1 112 ? 64.516 38.064 8.458 1.00 17.56 112 VAL A CA 1
ATOM 853 C C . VAL A 1 112 ? 65.782 38.043 7.590 1.00 17.66 112 VAL A C 1
ATOM 854 O O . VAL A 1 112 ? 66.394 39.075 7.365 1.00 17.53 112 VAL A O 1
ATOM 858 N N . LEU A 1 113 ? 66.173 36.872 7.105 1.00 18.03 113 LEU A N 1
ATOM 859 C CA . LEU A 1 113 ? 67.333 36.772 6.211 1.00 18.82 113 LEU A CA 1
ATOM 860 C C . LEU A 1 113 ? 67.180 37.627 4.954 1.00 18.87 113 LEU A C 1
ATOM 861 O O . LEU A 1 113 ? 68.104 38.321 4.553 1.00 18.97 113 LEU A O 1
ATOM 866 N N . ARG A 1 114 ? 66.008 37.588 4.340 1.00 19.57 114 ARG A N 1
ATOM 867 C CA . ARG A 1 114 ? 65.801 38.279 3.078 1.00 20.23 114 ARG A CA 1
ATOM 868 C C . ARG A 1 114 ? 65.932 39.789 3.257 1.00 20.71 114 ARG A C 1
ATOM 869 O O . ARG A 1 114 ? 66.559 40.465 2.440 1.00 20.72 114 ARG A O 1
ATOM 877 N N . ARG A 1 115 ? 65.366 40.305 4.343 1.00 20.65 115 ARG A N 1
ATOM 878 C CA . ARG A 1 115 ? 65.307 41.744 4.565 1.00 21.03 115 ARG A CA 1
ATOM 879 C C . ARG A 1 115 ? 66.521 42.297 5.297 1.00 21.12 115 ARG A C 1
ATOM 880 O O . ARG A 1 115 ? 66.775 43.489 5.235 1.00 21.54 115 ARG A O 1
ATOM 888 N N . PHE A 1 116 ? 67.279 41.454 5.988 1.00 21.44 116 PHE A N 1
ATOM 889 C CA . PHE A 1 116 ? 68.257 41.968 6.954 1.00 21.77 116 PHE A C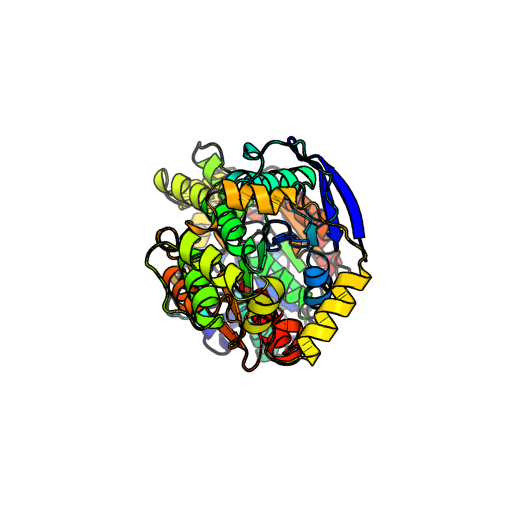A 1
ATOM 890 C C . PHE A 1 116 ? 69.624 41.281 6.828 1.00 22.11 116 PHE A C 1
ATOM 891 O O . PHE A 1 116 ? 69.782 40.124 7.199 1.00 20.83 116 PHE A O 1
ATOM 899 N N . PRO A 1 117 ? 70.608 42.005 6.288 1.00 22.84 117 PRO A N 1
ATOM 900 C CA . PRO A 1 117 ? 71.957 41.451 6.120 1.00 23.56 117 PRO A CA 1
ATOM 901 C C . PRO A 1 117 ? 72.676 41.204 7.459 1.00 23.13 117 PRO A C 1
ATOM 902 O O . PRO A 1 117 ? 73.667 40.478 7.499 1.00 23.05 117 PRO A O 1
ATOM 906 N N . GLN A 1 118 ? 72.140 41.770 8.538 1.00 22.88 118 GLN A N 1
ATOM 907 C CA . GLN A 1 118 ? 72.590 41.483 9.904 1.00 22.81 118 GLN A CA 1
ATOM 908 C C . GLN A 1 118 ? 72.425 40.006 10.276 1.00 21.68 118 GLN A C 1
ATOM 909 O O . GLN A 1 118 ? 73.164 39.497 11.107 1.00 20.85 118 GLN A O 1
ATOM 915 N N . ALA A 1 119 ? 71.424 39.346 9.697 1.00 20.71 119 ALA A N 1
ATOM 916 C CA . ALA A 1 119 ? 71.239 37.910 9.888 1.00 20.21 119 ALA A CA 1
ATOM 917 C C . ALA A 1 119 ? 72.263 37.129 9.061 1.00 19.73 119 ALA A C 1
ATOM 918 O O . ALA A 1 119 ? 72.292 37.242 7.853 1.00 19.64 119 ALA A O 1
ATOM 920 N N . GLU A 1 120 ? 73.086 36.326 9.719 1.00 19.56 120 GLU A N 1
ATOM 921 C CA . GLU A 1 120 ? 74.274 35.735 9.104 1.00 19.80 120 GLU A CA 1
ATOM 922 C C . GLU A 1 120 ? 74.064 34.304 8.606 1.00 19.57 120 GLU A C 1
ATOM 923 O O . GLU A 1 120 ? 74.879 33.783 7.846 1.00 19.41 120 GLU A O 1
ATOM 929 N N . GLY A 1 121 ? 72.968 33.684 9.027 1.00 19.45 121 GLY A N 1
ATOM 930 C CA . GLY A 1 121 ? 72.654 32.322 8.633 1.00 19.61 121 GLY A CA 1
ATOM 931 C C . GLY A 1 121 ? 71.485 31.752 9.422 1.00 19.67 121 GLY A C 1
ATOM 932 O O . GLY A 1 121 ? 70.932 32.417 10.296 1.00 19.66 121 GLY A O 1
ATOM 933 N N . ALA A 1 122 ? 71.099 30.516 9.125 1.00 19.38 122 ALA A N 1
ATOM 934 C CA . ALA A 1 122 ? 69.994 29.897 9.843 1.00 18.85 122 ALA A CA 1
ATOM 935 C C . ALA A 1 122 ? 70.006 28.387 9.776 1.00 18.28 122 ALA A C 1
ATOM 936 O O . ALA A 1 122 ? 70.514 27.793 8.826 1.00 19.15 122 ALA A O 1
ATOM 938 N N . ILE A 1 123 ? 69.462 27.782 10.821 1.00 16.73 123 ILE A N 1
ATOM 939 C CA . ILE A 1 123 ? 69.125 26.379 10.834 1.00 16.27 123 ILE A CA 1
ATOM 940 C C . ILE A 1 123 ? 67.609 26.322 10.968 1.00 15.89 123 ILE A C 1
ATOM 941 O O . ILE A 1 123 ? 67.037 26.844 11.937 1.00 15.56 123 ILE A O 1
ATOM 946 N N . LEU A 1 124 ? 66.972 25.735 9.960 1.00 15.59 124 LEU A N 1
ATOM 947 C CA . LEU A 1 124 ? 65.534 25.531 9.925 1.00 15.83 124 LEU A CA 1
ATOM 948 C C . LEU A 1 124 ? 65.200 24.101 10.348 1.00 16.11 124 LEU A C 1
ATOM 949 O O . LEU A 1 124 ? 65.515 23.132 9.647 1.00 16.37 124 LEU A O 1
ATOM 954 N N . LEU A 1 125 ? 64.574 23.977 11.511 1.00 16.26 125 LEU A N 1
ATOM 955 C CA . LEU A 1 125 ? 64.113 22.695 12.007 1.00 15.83 125 LEU A CA 1
ATOM 956 C C . LEU A 1 125 ? 62.662 22.515 11.628 1.00 15.43 125 LEU A C 1
ATOM 957 O O . LEU A 1 125 ? 61.818 23.340 11.983 1.00 14.95 125 LEU A O 1
ATOM 962 N N . ALA A 1 126 ? 62.356 21.424 10.939 1.00 15.56 126 ALA A N 1
ATOM 963 C CA . ALA A 1 126 ? 60.974 21.100 10.616 1.00 15.86 126 ALA A CA 1
ATOM 964 C C . ALA A 1 126 ? 60.232 22.308 10.040 1.00 16.10 126 ALA A C 1
ATOM 965 O O . ALA A 1 126 ? 59.182 22.705 10.535 1.00 15.74 126 ALA A O 1
ATOM 967 N N . PRO A 1 127 ? 60.762 22.888 8.978 1.00 16.38 127 PRO A N 1
ATOM 968 C CA . PRO A 1 127 ? 60.187 24.126 8.447 1.00 16.84 127 PRO A CA 1
ATOM 969 C C . PRO A 1 127 ? 58.766 23.926 7.926 1.00 16.99 127 PRO A C 1
ATOM 970 O O . PRO A 1 127 ? 58.462 22.884 7.322 1.00 17.02 127 PRO A O 1
ATOM 974 N N . TRP A 1 128 ? 57.912 24.908 8.209 1.00 17.16 128 TRP A N 1
ATOM 975 C CA . TRP A 1 128 ? 56.590 25.044 7.598 1.00 17.59 128 TRP A CA 1
ATOM 976 C C . TRP A 1 128 ? 56.643 26.267 6.685 1.00 18.17 128 TRP A C 1
ATOM 977 O O . TRP A 1 128 ? 56.903 27.381 7.150 1.00 18.16 128 TRP A O 1
ATOM 988 N N . VAL A 1 129 ? 56.397 26.065 5.396 1.00 18.34 129 VAL A N 1
ATOM 989 C CA . VAL A 1 129 ? 56.333 27.179 4.464 1.00 18.83 129 VAL A CA 1
ATOM 990 C C . VAL A 1 129 ? 55.086 27.193 3.584 1.00 18.48 129 VAL A C 1
ATOM 991 O O . VAL A 1 129 ? 54.716 28.236 3.071 1.00 18.63 129 VAL A O 1
ATOM 995 N N . ASN A 1 130 ? 54.471 26.033 3.386 1.00 18.00 130 ASN A N 1
ATOM 996 C CA . ASN A 1 130 ? 53.338 25.882 2.494 1.00 17.59 130 ASN A CA 1
ATOM 997 C C . ASN A 1 130 ? 52.142 25.413 3.304 1.00 17.61 130 ASN A C 1
ATOM 998 O O . ASN A 1 130 ? 51.998 24.229 3.585 1.00 17.29 130 ASN A O 1
ATOM 1003 N N . PHE A 1 131 ? 51.290 26.357 3.688 1.00 17.78 131 PHE A N 1
ATOM 1004 C CA . PHE A 1 131 ? 50.130 26.047 4.509 1.00 17.89 131 PHE A CA 1
ATOM 1005 C C . PHE A 1 131 ? 49.010 25.327 3.757 1.00 17.90 131 PHE A C 1
ATOM 1006 O O . PHE A 1 131 ? 48.389 24.440 4.333 1.00 17.22 131 PHE A O 1
ATOM 1014 N N . PRO A 1 132 ? 48.717 25.684 2.505 1.00 17.91 132 PRO A N 1
ATOM 1015 C CA . PRO A 1 132 ? 47.813 24.844 1.711 1.00 18.12 132 PRO A CA 1
ATOM 1016 C C . PRO A 1 132 ? 48.234 23.381 1.681 1.00 17.63 132 PRO A C 1
ATOM 1017 O O . PRO A 1 132 ? 47.377 22.530 1.753 1.00 17.40 132 PRO A O 1
ATOM 1021 N N . TRP A 1 133 ? 49.527 23.105 1.575 1.00 17.94 133 TRP A N 1
ATOM 1022 C CA . TRP A 1 133 ? 50.031 21.727 1.615 1.00 17.93 133 TRP A CA 1
ATOM 1023 C C . TRP A 1 133 ? 49.727 21.074 2.969 1.00 18.19 133 TRP A C 1
ATOM 1024 O O . TRP A 1 133 ? 49.250 19.945 3.029 1.00 17.80 133 TRP A O 1
ATOM 1035 N N . LEU A 1 134 ? 49.997 21.793 4.055 1.00 18.71 134 LEU A N 1
ATOM 1036 C CA . LEU A 1 134 ? 49.718 21.282 5.397 1.00 18.84 134 LEU A CA 1
ATOM 1037 C C . LEU A 1 134 ? 48.240 20.993 5.594 1.00 19.01 134 LEU A C 1
ATOM 1038 O O . LEU A 1 134 ? 47.874 20.006 6.239 1.00 18.52 134 LEU A O 1
ATOM 1043 N N . ALA A 1 135 ? 47.389 21.848 5.026 1.00 19.36 135 ALA A N 1
ATOM 1044 C CA . ALA A 1 135 ? 45.941 21.674 5.135 1.00 19.35 135 ALA A CA 1
ATOM 1045 C C . ALA A 1 135 ? 45.490 20.418 4.379 1.00 19.17 135 ALA A C 1
ATOM 1046 O O . ALA A 1 135 ? 44.641 19.677 4.841 1.00 19.89 135 ALA A O 1
ATOM 1048 N N . ALA A 1 136 ? 46.064 20.193 3.210 1.00 19.11 136 ALA A N 1
ATOM 1049 C CA . ALA A 1 136 ? 45.846 18.960 2.470 1.00 19.29 136 ALA A CA 1
ATOM 1050 C C . ALA A 1 136 ? 46.250 17.746 3.313 1.00 19.21 136 ALA A C 1
ATOM 1051 O O . ALA A 1 136 ? 45.539 16.757 3.324 1.00 18.89 136 ALA A O 1
ATOM 1053 N N . ARG A 1 137 ? 47.367 17.840 4.040 1.00 19.28 137 ARG A N 1
ATOM 1054 C CA . ARG A 1 137 ? 47.832 16.729 4.879 1.00 19.48 137 ARG A CA 1
ATOM 1055 C C . ARG A 1 137 ? 46.911 16.444 6.060 1.00 20.03 137 ARG A C 1
ATOM 1056 O O . ARG A 1 137 ? 46.737 15.291 6.433 1.00 19.96 137 ARG A O 1
ATOM 1064 N N . LEU A 1 138 ? 46.349 17.490 6.659 1.00 20.57 138 LEU A N 1
ATOM 1065 C CA . LEU A 1 138 ? 45.380 17.341 7.739 1.00 21.21 138 LEU A CA 1
ATOM 1066 C C . LEU A 1 138 ? 44.110 16.645 7.224 1.00 21.54 138 LEU A C 1
ATOM 1067 O O . LEU A 1 138 ? 43.591 15.720 7.850 1.00 21.31 138 LEU A O 1
ATOM 1072 N N . ALA A 1 139 ? 43.637 17.086 6.066 1.00 21.94 139 ALA A N 1
ATOM 1073 C CA . ALA A 1 139 ? 42.436 16.524 5.468 1.00 22.47 139 ALA A CA 1
ATOM 1074 C C . ALA A 1 139 ? 42.681 15.054 5.127 1.00 22.50 139 ALA A C 1
ATOM 1075 O O . ALA A 1 139 ? 41.840 14.206 5.378 1.00 22.13 139 ALA A O 1
ATOM 1077 N N . GLU A 1 140 ? 43.850 14.783 4.560 1.00 22.64 140 GLU A N 1
ATOM 1078 C CA . GLU A 1 140 ? 44.311 13.426 4.260 1.00 23.10 140 GLU A CA 1
ATOM 1079 C C . GLU A 1 140 ? 44.387 12.560 5.515 1.00 23.51 140 GLU A C 1
ATOM 1080 O O . GLU A 1 140 ? 43.986 11.407 5.493 1.00 23.99 140 GLU A O 1
ATOM 1086 N N . ALA A 1 141 ? 44.880 13.124 6.610 1.00 23.88 141 ALA A N 1
ATOM 1087 C CA . ALA A 1 141 ? 44.992 12.395 7.865 1.00 24.55 141 ALA A CA 1
ATOM 1088 C C . ALA A 1 141 ? 43.633 12.049 8.442 1.00 25.09 141 ALA A C 1
ATOM 1089 O O . ALA A 1 141 ? 43.511 11.086 9.182 1.00 25.15 141 ALA A O 1
ATOM 1091 N N . ALA A 1 142 ? 42.621 12.849 8.106 1.00 25.90 142 ALA A N 1
ATOM 1092 C CA . ALA A 1 142 ? 41.251 12.630 8.564 1.00 26.30 142 ALA A CA 1
ATOM 1093 C C . ALA A 1 142 ? 40.445 11.714 7.623 1.00 26.59 142 ALA A C 1
ATOM 1094 O O . ALA A 1 142 ? 39.252 11.537 7.823 1.00 26.73 142 ALA A O 1
ATOM 1096 N N . GLY A 1 143 ? 41.088 11.167 6.591 1.00 26.67 143 GLY A N 1
ATOM 1097 C CA . GLY A 1 143 ? 40.442 10.255 5.655 1.00 27.03 143 GLY A CA 1
ATOM 1098 C C . GLY A 1 143 ? 39.745 10.896 4.459 1.00 27.23 143 GLY A C 1
ATOM 1099 O O . GLY A 1 143 ? 38.947 10.246 3.794 1.00 27.34 143 GLY A O 1
ATOM 1100 N N . LEU A 1 144 ? 40.070 12.155 4.169 1.00 27.66 144 LEU A N 1
ATOM 1101 C CA . LEU A 1 144 ? 39.423 12.920 3.106 1.00 27.68 144 LEU A CA 1
ATOM 1102 C C . LEU A 1 144 ? 40.347 13.133 1.927 1.00 27.72 144 LEU A C 1
ATOM 1103 O O . LEU A 1 144 ? 41.564 13.213 2.083 1.00 27.13 144 LEU A O 1
ATOM 1108 N N . ALA A 1 145 ? 39.742 13.234 0.749 1.00 27.94 145 ALA A N 1
ATOM 1109 C CA . ALA A 1 145 ? 40.413 13.697 -0.449 1.00 28.30 145 ALA A CA 1
ATOM 1110 C C . ALA A 1 145 ? 40.531 15.206 -0.331 1.00 28.56 145 ALA A C 1
ATOM 1111 O O . ALA A 1 145 ? 39.515 15.879 -0.145 1.00 28.68 145 ALA A O 1
ATOM 1113 N N . PRO A 1 146 ? 41.754 15.736 -0.395 1.00 28.64 146 PRO A N 1
ATOM 1114 C CA . PRO A 1 146 ? 41.961 17.186 -0.348 1.00 29.11 146 PRO A CA 1
ATOM 1115 C C . PRO A 1 146 ? 41.196 17.973 -1.434 1.00 29.53 146 PRO A C 1
ATOM 1116 O O . PRO A 1 146 ? 41.168 17.608 -2.608 1.00 29.46 146 PRO A O 1
ATOM 1120 N N . LEU A 1 147 ? 40.550 19.048 -1.008 1.00 30.04 147 LEU A N 1
ATOM 1121 C CA . LEU A 1 147 ? 39.907 19.989 -1.915 1.00 30.53 147 LEU A CA 1
ATOM 1122 C C . LEU A 1 147 ? 40.926 21.038 -2.386 1.00 30.61 147 LEU A C 1
ATOM 1123 O O . LEU A 1 147 ? 42.000 21.171 -1.782 1.00 29.75 147 LEU A O 1
ATOM 1128 N N . PRO A 1 148 ? 40.615 21.756 -3.471 1.00 31.19 148 PRO A N 1
ATOM 1129 C CA . PRO A 1 148 ? 41.479 22.859 -3.926 1.00 31.29 148 PRO A CA 1
ATOM 1130 C C . PRO A 1 148 ? 41.604 24.006 -2.909 1.00 31.03 148 PRO A C 1
ATOM 1131 O O . PRO A 1 148 ? 42.647 24.646 -2.862 1.00 31.05 148 PRO A O 1
ATOM 1135 N N . ASP A 1 149 ? 40.573 24.246 -2.104 1.00 30.76 149 ASP A N 1
ATOM 1136 C CA . ASP A 1 149 ? 40.565 25.370 -1.176 1.00 30.74 149 ASP A CA 1
ATOM 1137 C C . ASP A 1 149 ? 41.145 24.940 0.189 1.00 30.12 149 ASP A C 1
ATOM 1138 O O . ASP A 1 149 ? 40.571 24.091 0.865 1.00 29.82 149 ASP A O 1
ATOM 1143 N N . PRO A 1 150 ? 42.276 25.520 0.591 1.00 29.49 150 PRO A N 1
ATOM 1144 C CA . PRO A 1 150 ? 42.958 25.088 1.820 1.00 29.23 150 PRO A CA 1
ATOM 1145 C C . PRO A 1 150 ? 42.191 25.335 3.120 1.00 29.19 150 PRO A C 1
ATOM 1146 O O . PRO A 1 150 ? 42.278 24.512 4.021 1.00 28.14 150 PRO A O 1
ATOM 1150 N N . GLU A 1 151 ? 41.459 26.441 3.218 1.00 29.68 151 GLU A N 1
ATOM 1151 C CA . GLU A 1 151 ? 40.671 26.727 4.416 1.00 30.27 151 GLU A CA 1
ATOM 1152 C C . GLU A 1 151 ? 39.483 25.776 4.543 1.00 30.28 151 GLU A C 1
ATOM 1153 O O . GLU A 1 151 ? 39.090 25.438 5.653 1.00 30.13 151 GLU A O 1
ATOM 1159 N N . GLU A 1 152 ? 38.944 25.327 3.409 1.00 30.59 152 GLU A N 1
ATOM 1160 C CA . GLU A 1 152 ? 37.912 24.285 3.382 1.00 31.46 152 GLU A CA 1
ATOM 1161 C C . GLU A 1 152 ? 38.488 22.916 3.787 1.00 30.75 152 GLU A C 1
ATOM 1162 O O . GLU A 1 152 ? 37.813 22.117 4.425 1.00 30.24 152 GLU A O 1
ATOM 1168 N N . ASN A 1 153 ? 39.732 22.637 3.412 1.00 30.25 153 ASN A N 1
ATOM 1169 C CA . ASN A 1 153 ? 40.372 21.394 3.839 1.00 29.89 153 ASN A CA 1
ATOM 1170 C C . ASN A 1 153 ? 40.482 21.354 5.345 1.00 30.44 153 ASN A C 1
ATOM 1171 O O . ASN A 1 153 ? 40.176 20.346 5.964 1.00 29.67 153 ASN A O 1
ATOM 1176 N N . LEU A 1 154 ? 40.903 22.470 5.927 1.00 31.42 154 LEU A N 1
ATOM 1177 C CA . LEU A 1 154 ? 41.027 22.590 7.368 1.00 32.57 154 LEU A CA 1
ATOM 1178 C C . LEU A 1 154 ? 39.673 22.404 8.058 1.00 33.07 154 LEU A C 1
ATOM 1179 O O . LEU A 1 154 ? 39.552 21.619 8.995 1.00 32.77 154 LEU A O 1
ATOM 1184 N N . LYS A 1 155 ? 38.666 23.129 7.578 1.00 33.71 155 LYS A N 1
ATOM 1185 C CA . LYS A 1 155 ? 37.323 23.086 8.147 1.00 34.44 155 LYS A CA 1
ATOM 1186 C C . LYS A 1 155 ? 36.737 21.674 8.081 1.00 33.97 155 LYS A C 1
ATOM 1187 O O . LYS A 1 155 ? 36.168 21.197 9.048 1.00 34.04 155 LYS A O 1
ATOM 1193 N N . GLU A 1 156 ? 36.891 21.008 6.943 1.00 33.62 156 GLU A N 1
ATOM 1194 C CA . GLU A 1 156 ? 36.356 19.659 6.762 1.00 33.58 156 GLU A CA 1
ATOM 1195 C C . GLU A 1 156 ? 37.089 18.598 7.606 1.00 33.01 156 GLU A C 1
ATOM 1196 O O . GLU A 1 156 ? 36.475 17.642 8.077 1.00 31.94 156 GLU A O 1
ATOM 1202 N N . ALA A 1 157 ? 38.396 18.773 7.778 1.00 32.76 157 ALA A N 1
ATOM 1203 C CA . ALA A 1 157 ? 39.188 17.916 8.649 1.00 32.83 157 ALA A CA 1
ATOM 1204 C C . ALA A 1 157 ? 38.718 18.041 10.098 1.00 33.49 157 ALA A C 1
ATOM 1205 O O . ALA A 1 157 ? 38.582 17.033 10.789 1.00 32.43 157 ALA A O 1
ATOM 1207 N N . LEU A 1 158 ? 38.452 19.280 10.530 1.00 34.63 158 LEU A N 1
ATOM 1208 C CA . LEU A 1 158 ? 38.099 19.578 11.917 1.00 35.67 158 LEU A CA 1
ATOM 1209 C C . LEU A 1 158 ? 36.656 19.215 12.250 1.00 36.51 158 LEU A C 1
ATOM 1210 O O . LEU A 1 158 ? 36.296 19.146 13.419 1.00 36.62 158 LEU A O 1
ATOM 1215 N N . LYS A 1 159 ? 35.840 18.964 11.230 1.00 37.58 159 LYS A N 1
ATOM 1216 C CA . LYS A 1 159 ? 34.512 18.394 11.440 1.00 38.38 159 LYS A CA 1
ATOM 1217 C C . LYS A 1 159 ? 34.625 16.927 11.854 1.00 38.45 159 LYS A C 1
ATOM 1218 O O . LYS A 1 159 ? 33.801 16.433 12.620 1.00 38.63 159 LYS A O 1
ATOM 1224 N N . ARG A 1 160 ? 35.636 16.234 11.331 1.00 38.19 160 ARG A N 1
ATOM 1225 C CA . ARG A 1 160 ? 35.810 14.802 11.587 1.00 38.08 160 ARG A CA 1
ATOM 1226 C C . ARG A 1 160 ? 36.563 14.522 12.884 1.00 37.04 160 ARG A C 1
ATOM 1227 O O . ARG A 1 160 ? 36.209 13.608 13.624 1.00 36.60 160 ARG A O 1
ATOM 1235 N N . GLU A 1 161 ? 37.600 15.309 13.155 1.00 36.04 161 GLU A N 1
ATOM 1236 C CA . GLU A 1 161 ? 38.428 15.115 14.342 1.00 35.25 161 GLU A CA 1
ATOM 1237 C C . GLU A 1 161 ? 38.910 16.436 14.908 1.00 34.15 161 GLU A C 1
ATOM 1238 O O . GLU A 1 161 ? 39.028 17.415 14.186 1.00 33.65 161 GLU A O 1
ATOM 1244 N N . GLU A 1 162 ? 39.195 16.450 16.208 1.00 33.22 162 GLU A N 1
ATOM 1245 C CA . GLU A 1 162 ? 39.786 17.612 16.869 1.00 32.86 162 GLU A CA 1
ATOM 1246 C C . GLU A 1 162 ? 41.189 17.914 16.311 1.00 31.38 162 GLU A C 1
ATOM 1247 O O . GLU A 1 162 ? 41.913 16.994 15.933 1.00 30.60 162 GLU A O 1
ATOM 1253 N N . PRO A 1 163 ? 41.573 19.189 16.258 1.00 30.16 163 PRO A N 1
ATOM 1254 C CA . PRO A 1 163 ? 42.911 19.558 15.767 1.00 29.54 163 PRO A CA 1
ATOM 1255 C C . PRO A 1 163 ? 44.043 18.852 16.508 1.00 28.59 163 PRO A C 1
ATOM 1256 O O . PRO A 1 163 ? 44.964 18.375 15.858 1.00 28.17 163 PRO A O 1
ATOM 1260 N N . LYS A 1 164 ? 43.968 18.759 17.832 1.00 27.83 164 LYS A N 1
ATOM 1261 C CA . LYS A 1 164 ? 45.032 18.100 18.596 1.00 27.44 164 LYS A CA 1
ATOM 1262 C C . LYS A 1 164 ? 45.254 16.656 18.130 1.00 26.61 164 LYS A C 1
ATOM 1263 O O . LYS A 1 164 ? 46.392 16.230 17.968 1.00 26.11 164 LYS A O 1
ATOM 1269 N N . ALA A 1 165 ? 44.168 15.912 17.921 1.00 25.58 165 ALA A N 1
ATOM 1270 C CA . ALA A 1 165 ? 44.272 14.534 17.452 1.00 25.18 165 ALA A CA 1
ATOM 1271 C C . ALA A 1 165 ? 44.954 14.437 16.077 1.00 24.40 165 ALA A C 1
ATOM 1272 O O . ALA A 1 165 ? 45.768 13.547 15.845 1.00 24.21 165 ALA A O 1
ATOM 1274 N N . LEU A 1 166 ? 44.626 15.350 15.167 1.00 23.91 166 LEU A N 1
ATOM 1275 C CA . LEU A 1 166 ? 45.219 15.319 13.836 1.00 23.53 166 LEU A CA 1
ATOM 1276 C C . LEU A 1 166 ? 46.684 15.739 13.875 1.00 22.63 166 LEU A C 1
ATOM 1277 O O . LEU A 1 166 ? 47.533 15.073 13.303 1.00 21.70 166 LEU A O 1
ATOM 1282 N N . PHE A 1 167 ? 46.981 16.849 14.538 1.00 22.45 167 PHE A N 1
ATOM 1283 C CA . PHE A 1 167 ? 48.366 17.316 14.626 1.00 22.45 167 PHE A CA 1
ATOM 1284 C C . PHE A 1 167 ? 49.239 16.305 15.377 1.00 22.25 167 PHE A C 1
ATOM 1285 O O . PHE A 1 167 ? 50.389 16.115 15.017 1.00 21.43 167 PHE A O 1
ATOM 1293 N N . ASP A 1 168 ? 48.684 15.632 16.387 1.00 22.29 168 ASP A N 1
ATOM 1294 C CA . ASP A 1 168 ? 49.444 14.646 17.168 1.00 22.77 168 ASP A CA 1
ATOM 1295 C C . ASP A 1 168 ? 49.902 13.486 16.264 1.00 22.60 168 ASP A C 1
ATOM 1296 O O . ASP A 1 168 ? 51.030 13.000 16.371 1.00 21.72 168 ASP A O 1
ATOM 1301 N N . ARG A 1 169 ? 49.014 13.064 15.368 1.00 22.60 169 ARG A N 1
ATOM 1302 C CA . ARG A 1 169 ? 49.316 11.989 14.420 1.00 23.19 169 ARG A CA 1
ATOM 1303 C C . ARG A 1 169 ? 50.437 12.385 13.453 1.00 21.63 169 ARG A C 1
ATOM 1304 O O . ARG A 1 169 ? 51.368 11.609 13.201 1.00 21.74 169 ARG A O 1
ATOM 1312 N N . LEU A 1 170 ? 50.343 13.595 12.916 1.00 20.05 170 LEU A N 1
ATOM 1313 C CA . LEU A 1 170 ? 51.373 14.122 12.024 1.00 19.16 170 LEU A CA 1
ATOM 1314 C C . LEU A 1 170 ? 52.703 14.320 12.756 1.00 18.13 170 LEU A C 1
ATOM 1315 O O . LEU A 1 170 ? 53.765 14.008 12.229 1.00 16.58 170 LEU A O 1
ATOM 1320 N N . MET A 1 171 ? 52.633 14.809 13.986 1.00 17.70 171 MET A N 1
ATOM 1321 C CA . MET A 1 171 ? 53.837 15.215 14.724 1.00 18.04 171 MET A CA 1
ATOM 1322 C C . MET A 1 171 ? 54.602 14.109 15.464 1.00 18.42 171 MET A C 1
ATOM 1323 O O . MET A 1 171 ? 55.828 14.200 15.620 1.00 18.10 171 MET A O 1
ATOM 1328 N N . PHE A 1 172 ? 53.890 13.083 15.932 1.00 18.87 172 PHE A N 1
ATOM 1329 C CA . PHE A 1 172 ? 54.452 12.115 16.881 1.00 19.25 172 PHE A CA 1
ATOM 1330 C C . PHE A 1 172 ? 54.338 10.684 16.355 1.00 19.40 172 PHE A C 1
ATOM 1331 O O . PHE A 1 172 ? 53.262 10.090 16.400 1.00 19.64 172 PHE A O 1
ATOM 1339 N N . PRO A 1 173 ? 55.433 10.137 15.839 1.00 19.71 173 PRO A N 1
ATOM 1340 C CA . PRO A 1 173 ? 55.435 8.739 15.372 1.00 20.18 173 PRO A CA 1
ATOM 1341 C C . PRO A 1 173 ? 55.209 7.709 16.484 1.00 21.22 173 PRO A C 1
ATOM 1342 O O . PRO A 1 173 ? 54.676 6.646 16.178 1.00 20.85 173 PRO A O 1
ATOM 1346 N N . THR A 1 174 ? 55.618 8.011 17.723 1.00 21.85 174 THR A N 1
ATOM 1347 C CA . THR A 1 174 ? 55.376 7.129 18.874 1.00 22.29 174 THR A CA 1
ATOM 1348 C C . THR A 1 174 ? 54.601 7.793 20.007 1.00 23.40 174 THR A C 1
ATOM 1349 O O . THR A 1 174 ? 54.820 8.976 20.314 1.00 22.61 174 THR A O 1
ATOM 1353 N N . PRO A 1 175 ? 53.721 7.029 20.661 1.00 24.34 175 PRO A N 1
ATOM 1354 C CA . PRO A 1 175 ? 53.065 7.526 21.878 1.00 24.86 175 PRO A CA 1
ATOM 1355 C C . PRO A 1 175 ? 54.076 8.000 22.921 1.00 25.00 175 PRO A C 1
ATOM 1356 O O . PRO A 1 175 ? 53.800 8.988 23.569 1.00 24.87 175 PRO A O 1
ATOM 1360 N N . ARG A 1 176 ? 55.236 7.366 23.036 1.00 25.39 176 ARG A N 1
ATOM 1361 C CA . ARG A 1 176 ? 56.204 7.779 24.046 1.00 26.41 176 ARG A CA 1
ATOM 1362 C C . ARG A 1 176 ? 56.832 9.168 23.797 1.00 25.43 176 ARG A C 1
ATOM 1363 O O . ARG A 1 176 ? 57.092 9.909 24.743 1.00 24.82 176 ARG A O 1
ATOM 1371 N N . GLY A 1 177 ? 57.068 9.514 22.537 1.00 24.37 177 GLY A N 1
ATOM 1372 C CA . GLY A 1 177 ? 57.522 10.847 22.184 1.00 23.61 177 GLY A CA 1
ATOM 1373 C C . GLY A 1 177 ? 56.451 11.874 22.501 1.00 22.91 177 GLY A C 1
ATOM 1374 O O . GLY A 1 177 ? 56.743 12.911 23.075 1.00 22.19 177 GLY A O 1
ATOM 1375 N N . ARG A 1 178 ? 55.206 11.579 22.139 1.00 22.50 178 ARG A N 1
ATOM 1376 C CA . ARG A 1 178 ? 54.107 12.488 22.432 1.00 22.51 178 ARG A CA 1
ATOM 1377 C C . ARG A 1 178 ? 53.971 12.738 23.938 1.00 21.91 178 ARG A C 1
ATOM 1378 O O . ARG A 1 178 ? 53.824 13.878 24.361 1.00 21.71 178 ARG A O 1
ATOM 1386 N N . MET A 1 179 ? 54.013 11.666 24.729 1.00 19.70 179 MET A N 1
ATOM 1387 C CA . MET A 1 179 ? 53.828 11.768 26.184 1.00 19.47 179 MET A CA 1
ATOM 1388 C C . MET A 1 179 ? 54.993 12.503 26.835 1.00 19.48 179 MET A C 1
ATOM 1389 O O . MET A 1 179 ? 54.800 13.282 27.768 1.00 20.32 179 MET A O 1
ATOM 1394 N N . ALA A 1 180 ? 56.191 12.285 26.324 1.00 20.37 180 ALA A N 1
ATOM 1395 C CA . ALA A 1 180 ? 57.343 13.055 26.773 1.00 21.03 180 ALA A CA 1
ATOM 1396 C C . ALA A 1 180 ? 57.158 14.557 26.466 1.00 21.25 180 ALA A C 1
ATOM 1397 O O . ALA A 1 180 ? 57.468 15.420 27.307 1.00 21.11 180 ALA A O 1
ATOM 1399 N N . TYR A 1 181 ? 56.610 14.860 25.289 1.00 20.93 181 TYR A N 1
ATOM 1400 C CA . TYR A 1 181 ? 56.374 16.243 24.913 1.00 20.92 181 TYR A CA 1
ATOM 1401 C C . TYR A 1 181 ? 55.321 16.864 25.834 1.00 21.06 181 TYR A C 1
ATOM 1402 O O . TYR A 1 181 ? 55.511 17.959 26.357 1.00 19.83 181 TYR A O 1
ATOM 1411 N N . GLU A 1 182 ? 54.218 16.158 26.032 1.00 21.52 182 GLU A N 1
ATOM 1412 C CA . GLU A 1 182 ? 53.090 16.715 26.766 1.00 22.59 182 GLU A CA 1
ATOM 1413 C C . GLU A 1 182 ? 53.446 16.951 28.234 1.00 22.77 182 GLU A C 1
ATOM 1414 O O . GLU A 1 182 ? 53.078 17.973 28.805 1.00 22.37 182 GLU A O 1
ATOM 1420 N N . TRP A 1 183 ? 54.217 16.040 28.817 1.00 23.14 183 TRP A N 1
ATOM 1421 C CA . TRP A 1 183 ? 54.628 16.173 30.202 1.00 23.90 183 TRP A CA 1
ATOM 1422 C C . TRP A 1 183 ? 55.546 17.388 30.371 1.00 23.60 183 TRP A C 1
ATOM 1423 O O . TRP A 1 183 ? 55.410 18.145 31.313 1.00 23.32 183 TRP A O 1
ATOM 1434 N N . LEU A 1 184 ? 56.458 17.572 29.430 1.00 23.47 184 LEU A N 1
ATOM 1435 C CA . LEU A 1 184 ? 57.385 18.691 29.457 1.00 23.54 184 LEU A CA 1
ATOM 1436 C C . LEU A 1 184 ? 56.638 20.013 29.252 1.00 23.50 184 LEU A C 1
ATOM 1437 O O . LEU A 1 184 ? 56.838 20.960 30.008 1.00 23.48 184 LEU A O 1
ATOM 1442 N N . ALA A 1 185 ? 55.757 20.054 28.258 1.00 23.69 185 ALA A N 1
ATOM 1443 C CA . ALA A 1 185 ? 55.012 21.265 27.910 1.00 24.42 185 ALA A CA 1
ATOM 1444 C C . ALA A 1 185 ? 54.075 21.713 29.033 1.00 25.06 185 ALA A C 1
ATOM 1445 O O . ALA A 1 185 ? 54.061 22.881 29.412 1.00 24.57 185 ALA A O 1
ATOM 1447 N N . GLU A 1 186 ? 53.278 20.776 29.539 1.00 25.74 186 GLU A N 1
ATOM 1448 C CA . GLU A 1 186 ? 52.351 21.044 30.630 1.00 26.54 186 GLU A CA 1
ATOM 1449 C C . GLU A 1 186 ? 53.079 21.402 31.923 1.00 26.22 186 GLU A C 1
ATOM 1450 O O . GLU A 1 186 ? 52.590 22.216 32.696 1.00 26.71 186 GLU A O 1
ATOM 1456 N N . GLY A 1 187 ? 54.239 20.789 32.145 1.00 25.61 187 GLY A N 1
ATOM 1457 C CA . GLY A 1 187 ? 55.101 21.120 33.274 1.00 25.28 187 GLY A CA 1
ATOM 1458 C C . GLY A 1 187 ? 55.552 22.574 33.350 1.00 24.75 187 GLY A C 1
ATOM 1459 O O . GLY A 1 187 ? 55.854 23.080 34.434 1.00 24.84 187 GLY A O 1
ATOM 1460 N N . ALA A 1 188 ? 55.610 23.247 32.208 1.00 24.17 188 ALA A N 1
ATOM 1461 C CA . ALA A 1 188 ? 55.993 24.660 32.156 1.00 23.94 188 ALA A CA 1
ATOM 1462 C C . ALA A 1 188 ? 54.905 25.562 32.728 1.00 23.97 188 ALA A C 1
ATOM 1463 O O . ALA A 1 188 ? 55.184 26.652 33.197 1.00 23.78 188 ALA A O 1
ATOM 1465 N N . GLY A 1 189 ? 53.659 25.116 32.647 1.00 24.49 189 GLY A N 1
ATOM 1466 C CA . GLY A 1 189 ? 52.538 25.874 33.184 1.00 24.82 189 GLY A CA 1
ATOM 1467 C C . GLY A 1 189 ? 52.355 27.211 32.483 1.00 24.88 189 GLY A C 1
ATOM 1468 O O . GLY A 1 189 ? 52.074 28.219 33.125 1.00 24.92 189 GLY A O 1
ATOM 1469 N N . ILE A 1 190 ? 52.566 27.226 31.168 1.00 24.60 190 ILE A N 1
ATOM 1470 C CA . ILE A 1 190 ? 52.407 28.439 30.393 1.00 24.04 190 ILE A CA 1
ATOM 1471 C C . ILE A 1 190 ? 50.988 28.451 29.868 1.00 24.10 190 ILE A C 1
ATOM 1472 O O . ILE A 1 190 ? 50.555 27.486 29.267 1.00 23.02 190 ILE A O 1
ATOM 1477 N N . LEU A 1 191 ? 50.267 29.540 30.126 1.00 24.59 191 LEU A N 1
ATOM 1478 C CA . LEU A 1 191 ? 48.962 29.775 29.520 1.00 25.05 191 LEU A CA 1
ATOM 1479 C C . LEU A 1 191 ? 49.151 30.783 28.390 1.00 24.65 191 LEU A C 1
ATOM 1480 O O . LEU A 1 191 ? 49.231 31.985 28.629 1.00 24.41 191 LEU A O 1
ATOM 1485 N N . GLY A 1 192 ? 49.251 30.282 27.163 1.00 24.21 192 GLY A N 1
ATOM 1486 C CA . GLY A 1 192 ? 49.392 31.133 26.000 1.00 24.35 192 GLY A CA 1
ATOM 1487 C C . GLY A 1 192 ? 48.065 31.703 25.544 1.00 24.36 192 GLY A C 1
ATOM 1488 O O . GLY A 1 192 ? 47.082 30.985 25.447 1.00 24.31 192 GLY A O 1
ATOM 1489 N N . SER A 1 193 ? 48.030 32.998 25.266 1.00 24.49 193 SER A N 1
ATOM 1490 C CA . SER A 1 193 ? 46.849 33.591 24.656 1.00 25.07 193 SER A CA 1
ATOM 1491 C C . SER A 1 193 ? 46.489 32.896 23.331 1.00 25.36 193 SER A C 1
ATOM 1492 O O . SER A 1 193 ? 47.365 32.475 22.565 1.00 25.05 193 SER A O 1
ATOM 1495 N N . ASP A 1 194 ? 45.186 32.777 23.092 1.00 25.85 194 ASP A N 1
ATOM 1496 C CA . ASP A 1 194 ? 44.630 32.270 21.847 1.00 26.28 194 ASP A CA 1
ATOM 1497 C C . ASP A 1 194 ? 44.676 33.326 20.746 1.00 25.41 194 ASP A C 1
ATOM 1498 O O . ASP A 1 194 ? 44.457 33.002 19.580 1.00 25.41 194 ASP A O 1
ATOM 1503 N N . ALA A 1 195 ? 44.918 34.580 21.122 1.00 24.09 195 ALA A N 1
ATOM 1504 C CA . ALA A 1 195 ? 44.734 35.711 20.214 1.00 23.71 195 ALA A CA 1
ATOM 1505 C C . ALA A 1 195 ? 45.662 35.710 18.990 1.00 23.06 195 ALA A C 1
ATOM 1506 O O . ALA A 1 195 ? 45.209 36.014 17.889 1.00 22.42 195 ALA A O 1
ATOM 1508 N N . PRO A 1 196 ? 46.948 35.401 19.168 1.00 22.63 196 PRO A N 1
ATOM 1509 C CA . PRO A 1 196 ? 47.860 35.348 18.025 1.00 22.49 196 PRO A CA 1
ATOM 1510 C C . PRO A 1 196 ? 47.437 34.303 16.998 1.00 22.27 196 PRO A C 1
ATOM 1511 O O . PRO A 1 196 ? 47.389 34.631 15.831 1.00 21.69 196 PRO A O 1
ATOM 1515 N N . GLY A 1 197 ? 47.100 33.093 17.427 1.00 22.48 197 GLY A N 1
ATOM 1516 C CA . GLY A 1 197 ? 46.666 32.053 16.508 1.00 22.62 197 GLY A CA 1
ATOM 1517 C C . GLY A 1 197 ? 45.381 32.427 15.781 1.00 22.65 197 GLY A C 1
ATOM 1518 O O . GLY A 1 197 ? 45.279 32.268 14.569 1.00 21.80 197 GLY A O 1
ATOM 1519 N N . LEU A 1 198 ? 44.404 32.940 16.529 1.00 22.89 198 LEU A N 1
ATOM 1520 C CA . LEU A 1 198 ? 43.128 33.362 15.954 1.00 23.20 198 LEU A CA 1
ATOM 1521 C C . LEU A 1 198 ? 43.303 34.480 14.929 1.00 22.72 198 LEU A C 1
ATOM 1522 O O . LEU A 1 198 ? 42.676 34.457 13.876 1.00 22.09 198 LEU A O 1
ATOM 1527 N N . ALA A 1 199 ? 44.183 35.433 15.222 1.00 22.49 199 ALA A N 1
ATOM 1528 C CA . ALA A 1 199 ? 44.425 36.550 14.320 1.00 22.62 199 ALA A CA 1
ATOM 1529 C C . ALA A 1 199 ? 45.125 36.095 13.040 1.00 22.92 199 ALA A C 1
ATOM 1530 O O . ALA A 1 199 ? 44.777 36.535 11.968 1.00 22.70 199 ALA A O 1
ATOM 1532 N N . PHE A 1 200 ? 46.114 35.220 13.146 1.00 23.25 200 PHE A N 1
ATOM 1533 C CA . PHE A 1 200 ? 46.788 34.738 11.946 1.00 23.70 200 PHE A CA 1
ATOM 1534 C C . PHE A 1 200 ? 45.799 33.965 11.070 1.00 24.63 200 PHE A C 1
ATOM 1535 O O . PHE A 1 200 ? 45.799 34.134 9.852 1.00 24.49 200 PHE A O 1
ATOM 1543 N N . LEU A 1 201 ? 44.933 33.167 11.702 1.00 25.87 201 LEU A N 1
ATOM 1544 C CA . LEU A 1 201 ? 43.882 32.411 11.007 1.00 27.34 201 LEU A CA 1
ATOM 1545 C C . LEU A 1 201 ? 42.947 33.347 10.245 1.00 28.03 201 LEU A C 1
ATOM 1546 O O . LEU A 1 201 ? 42.668 33.139 9.068 1.00 28.00 201 LEU A O 1
ATOM 1551 N N . ARG A 1 202 ? 42.485 34.384 10.939 1.00 28.82 202 ARG A N 1
ATOM 1552 C CA . ARG A 1 202 ? 41.599 35.394 10.372 1.00 29.62 202 ARG A CA 1
ATOM 1553 C C . ARG A 1 202 ? 42.283 36.166 9.239 1.00 28.77 202 ARG A C 1
ATOM 1554 O O . ARG A 1 202 ? 41.649 36.470 8.244 1.00 27.95 202 ARG A O 1
ATOM 1562 N N . ASN A 1 203 ? 43.579 36.446 9.375 1.00 28.02 203 ASN A N 1
ATOM 1563 C CA . ASN A 1 203 ? 44.314 37.185 8.358 1.00 27.94 203 ASN A CA 1
ATOM 1564 C C . ASN A 1 203 ? 44.727 36.342 7.144 1.00 27.49 203 ASN A C 1
ATOM 1565 O O . ASN A 1 203 ? 45.388 36.857 6.260 1.00 28.20 203 ASN A O 1
ATOM 1570 N N . GLY A 1 204 ? 44.345 35.062 7.100 1.00 27.10 204 GLY A N 1
ATOM 1571 C CA . GLY A 1 204 ? 44.569 34.211 5.935 1.00 26.81 204 GLY A CA 1
ATOM 1572 C C . GLY A 1 204 ? 45.829 33.341 5.938 1.00 26.66 204 GLY A C 1
ATOM 1573 O O . GLY A 1 204 ? 46.371 33.025 4.869 1.00 26.26 204 GLY A O 1
ATOM 1574 N N . LEU A 1 205 ? 46.286 32.929 7.121 1.00 26.20 205 LEU A N 1
ATOM 1575 C CA . LEU A 1 205 ? 47.523 32.153 7.240 1.00 25.98 205 LEU A CA 1
ATOM 1576 C C . LEU A 1 205 ? 47.467 30.838 6.468 1.00 25.28 205 LEU A C 1
ATOM 1577 O O . LEU A 1 205 ? 48.449 30.434 5.871 1.00 24.84 205 LEU A O 1
ATOM 1582 N N . TRP A 1 206 ? 46.324 30.177 6.491 1.00 24.91 206 TRP A N 1
ATOM 1583 C CA . TRP A 1 206 ? 46.171 28.909 5.782 1.00 25.28 206 TRP A CA 1
ATOM 1584 C C . TRP A 1 206 ? 46.206 28.998 4.252 1.00 24.32 206 TRP A C 1
ATOM 1585 O O . TRP A 1 206 ? 46.351 27.976 3.588 1.00 23.57 206 TRP A O 1
ATOM 1596 N N . ARG A 1 207 ? 46.099 30.208 3.709 1.00 23.66 207 ARG A N 1
ATOM 1597 C CA . ARG A 1 207 ? 46.326 30.436 2.280 1.00 23.67 207 ARG A CA 1
ATOM 1598 C C . ARG A 1 207 ? 47.793 30.715 1.952 1.00 22.80 207 ARG A C 1
ATOM 1599 O O . ARG A 1 207 ? 48.162 30.757 0.788 1.00 22.03 207 ARG A O 1
ATOM 1607 N N . LEU A 1 208 ? 48.630 30.913 2.965 1.00 22.61 208 LEU A N 1
ATOM 1608 C CA . LEU A 1 208 ? 50.006 31.331 2.719 1.00 22.82 208 LEU A CA 1
ATOM 1609 C C . LEU A 1 208 ? 50.862 30.183 2.194 1.00 22.33 208 LEU A C 1
ATOM 1610 O O . LEU A 1 208 ? 51.105 29.205 2.896 1.00 22.04 208 LEU A O 1
ATOM 1615 N N . ASP A 1 209 ? 51.307 30.317 0.954 1.00 21.65 209 ASP A N 1
ATOM 1616 C CA . ASP A 1 209 ? 52.348 29.469 0.409 1.00 21.77 209 ASP A CA 1
ATOM 1617 C C . ASP A 1 209 ? 53.585 30.311 0.135 1.00 21.31 209 ASP A C 1
ATOM 1618 O O . ASP A 1 209 ? 53.673 30.989 -0.879 1.00 21.70 209 ASP A O 1
ATOM 1623 N N . TYR A 1 210 ? 54.546 30.245 1.051 1.00 20.63 210 TYR A N 1
ATOM 1624 C CA . TYR A 1 210 ? 55.805 30.970 0.943 1.00 19.85 210 TYR A CA 1
ATOM 1625 C C . TYR A 1 210 ? 56.774 30.393 -0.111 1.00 19.88 210 TYR A C 1
ATOM 1626 O O . TYR A 1 210 ? 57.805 31.008 -0.422 1.00 19.29 210 TYR A O 1
ATOM 1635 N N . THR A 1 211 ? 56.457 29.214 -0.649 1.00 19.82 211 THR A N 1
ATOM 1636 C CA . THR A 1 211 ? 57.339 28.523 -1.598 1.00 20.19 211 THR A CA 1
ATOM 1637 C C . THR A 1 211 ? 57.968 29.392 -2.696 1.00 20.44 211 THR A C 1
ATOM 1638 O O . THR A 1 211 ? 59.176 29.282 -2.923 1.00 20.31 211 THR A O 1
ATOM 1642 N N . PRO A 1 212 ? 57.194 30.219 -3.400 1.00 21.37 212 PRO A N 1
ATOM 1643 C CA . PRO A 1 212 ? 57.758 30.984 -4.532 1.00 21.74 212 PRO A CA 1
ATOM 1644 C C . PRO A 1 212 ? 58.844 31.984 -4.131 1.00 21.59 212 PRO A C 1
ATOM 1645 O O . PRO A 1 212 ? 59.627 32.393 -4.974 1.00 21.49 212 PRO A O 1
ATOM 1649 N N . TYR A 1 213 ? 58.891 32.357 -2.857 1.00 21.88 213 TYR A N 1
ATOM 1650 C CA . TYR A 1 213 ? 59.858 33.330 -2.364 1.00 22.27 213 TYR A CA 1
ATOM 1651 C C . TYR A 1 213 ? 61.181 32.673 -1.978 1.00 21.39 213 TYR A C 1
ATOM 1652 O O . TYR A 1 213 ? 62.161 33.363 -1.708 1.00 21.12 213 TYR A O 1
ATOM 1661 N N . LEU A 1 214 ? 61.219 31.342 -2.003 1.00 20.52 214 LEU A N 1
ATOM 1662 C CA . LEU A 1 214 ? 62.452 30.592 -1.757 1.00 20.03 214 LEU A CA 1
ATOM 1663 C C . LEU A 1 214 ? 63.380 30.600 -2.983 1.00 20.35 214 LEU A C 1
ATOM 1664 O O . LEU A 1 214 ? 63.039 30.060 -4.036 1.00 19.82 214 LEU A O 1
ATOM 1669 N N . THR A 1 215 ? 64.552 31.203 -2.833 1.00 20.25 215 THR A N 1
ATOM 1670 C CA . THR A 1 215 ? 65.573 31.194 -3.874 1.00 20.78 215 THR A CA 1
ATOM 1671 C C . THR A 1 215 ? 66.935 30.918 -3.235 1.00 20.82 215 THR A C 1
ATOM 1672 O O . THR A 1 215 ? 67.061 30.988 -2.011 1.00 20.44 215 THR A O 1
ATOM 1676 N N . PRO A 1 216 ? 67.946 30.584 -4.043 1.00 20.92 216 PRO A N 1
ATOM 1677 C CA . PRO A 1 216 ? 69.256 30.217 -3.496 1.00 21.11 216 PRO A CA 1
ATOM 1678 C C . PRO A 1 216 ? 69.838 31.263 -2.554 1.00 21.67 216 PRO A C 1
ATOM 1679 O O . PRO A 1 216 ? 69.870 32.454 -2.848 1.00 21.58 216 PRO A O 1
ATOM 1683 N N . GLU A 1 217 ? 70.257 30.793 -1.389 1.00 22.23 217 GLU A N 1
ATOM 1684 C CA . GLU A 1 217 ? 70.782 31.653 -0.344 1.00 22.27 217 GLU A CA 1
ATOM 1685 C C . GLU A 1 217 ? 72.288 31.465 -0.247 1.00 22.30 217 GLU A C 1
ATOM 1686 O O . GLU A 1 217 ? 72.787 30.352 -0.006 1.00 21.79 217 GLU A O 1
ATOM 1692 N N . ARG A 1 218 ? 72.998 32.573 -0.405 1.00 22.62 218 ARG A N 1
ATOM 1693 C CA . ARG A 1 218 ? 74.448 32.622 -0.289 1.00 23.34 218 ARG A CA 1
ATOM 1694 C C . ARG A 1 218 ? 74.922 32.290 1.125 1.00 22.42 218 ARG A C 1
ATOM 1695 O O . ARG A 1 218 ? 75.860 31.532 1.305 1.00 22.49 218 ARG A O 1
ATOM 1703 N N . ARG A 1 219 ? 74.285 32.889 2.126 1.00 21.45 219 ARG A N 1
ATOM 1704 C CA . ARG A 1 219 ? 74.613 32.615 3.521 1.00 20.96 219 ARG A CA 1
ATOM 1705 C C . ARG A 1 219 ? 74.328 31.157 3.874 1.00 20.30 219 ARG A C 1
ATOM 1706 O O . ARG A 1 219 ? 73.474 30.524 3.272 1.00 20.23 219 ARG A O 1
ATOM 1714 N N . PRO A 1 220 ? 75.054 30.634 4.850 1.00 20.51 220 PRO A N 1
ATOM 1715 C CA . PRO A 1 220 ? 74.854 29.260 5.324 1.00 20.70 220 PRO A CA 1
ATOM 1716 C C . PRO A 1 220 ? 73.456 29.007 5.893 1.00 21.09 220 PRO A C 1
ATOM 1717 O O . PRO A 1 220 ? 73.005 29.710 6.788 1.00 20.31 220 PRO A O 1
ATOM 1721 N N . LEU A 1 221 ? 72.810 27.978 5.360 1.00 21.43 221 LEU A N 1
ATOM 1722 C CA . LEU A 1 221 ? 71.443 27.613 5.683 1.00 22.47 221 LEU A CA 1
ATOM 1723 C C . LEU A 1 221 ? 71.384 26.082 5.710 1.00 22.45 221 LEU A C 1
ATOM 1724 O O . LEU A 1 221 ? 71.926 25.426 4.818 1.00 22.76 221 LEU A O 1
ATOM 1729 N N . TYR A 1 222 ? 70.737 25.518 6.722 1.00 22.16 222 TYR A N 1
ATOM 1730 C CA . TYR A 1 222 ? 70.620 24.070 6.870 1.00 22.62 222 TYR A CA 1
ATOM 1731 C C . TYR A 1 222 ? 69.177 23.722 7.201 1.00 21.30 222 TYR A C 1
ATOM 1732 O O . TYR A 1 222 ? 68.514 24.446 7.941 1.00 21.22 222 TYR A O 1
ATOM 1741 N N . VAL A 1 223 ? 68.712 22.602 6.672 1.00 19.54 223 VAL A N 1
ATOM 1742 C CA . VAL A 1 223 ? 67.396 22.087 6.971 1.00 18.43 223 VAL A CA 1
ATOM 1743 C C . VAL A 1 223 ? 67.559 20.738 7.667 1.00 18.30 223 VAL A C 1
ATOM 1744 O O . VAL A 1 223 ? 68.237 19.849 7.161 1.00 16.64 223 VAL A O 1
ATOM 1748 N N . LEU A 1 224 ? 66.945 20.623 8.838 1.00 18.28 224 LEU A N 1
ATOM 1749 C CA . LEU A 1 224 ? 66.879 19.383 9.608 1.00 19.31 224 LEU A CA 1
ATOM 1750 C C . LEU A 1 224 ? 65.422 19.062 9.821 1.00 18.45 224 LEU A C 1
ATOM 1751 O O . LEU A 1 224 ? 64.661 19.916 10.271 1.00 18.07 224 LEU A O 1
ATOM 1756 N N . VAL A 1 225 ? 65.032 17.832 9.528 1.00 18.15 225 VAL A N 1
ATOM 1757 C CA . VAL A 1 225 ? 63.632 17.451 9.610 1.00 18.04 225 VAL A CA 1
ATOM 1758 C C . VAL A 1 225 ? 63.481 15.961 9.905 1.00 18.05 225 VAL A C 1
ATOM 1759 O O . VAL A 1 225 ? 64.337 15.156 9.562 1.00 17.85 225 VAL A O 1
ATOM 1763 N N . GLY A 1 226 ? 62.377 15.595 10.537 1.00 18.33 226 GLY A N 1
ATOM 1764 C CA . GLY A 1 226 ? 62.110 14.198 10.840 1.00 18.61 226 GLY A CA 1
ATOM 1765 C C . GLY A 1 226 ? 61.429 13.555 9.655 1.00 18.51 226 GLY A C 1
ATOM 1766 O O . GLY A 1 226 ? 60.516 14.126 9.080 1.00 17.93 226 GLY A O 1
ATOM 1767 N N . GLU A 1 227 ? 61.868 12.365 9.288 1.00 18.82 227 GLU A N 1
ATOM 1768 C CA . GLU A 1 227 ? 61.233 11.608 8.205 1.00 19.80 227 GLU A CA 1
ATOM 1769 C C . GLU A 1 227 ? 59.743 11.377 8.410 1.00 18.81 227 GLU A C 1
ATOM 1770 O O . GLU A 1 227 ? 58.974 11.297 7.441 1.00 18.41 227 GLU A O 1
ATOM 1776 N N . ARG A 1 228 ? 59.351 11.248 9.674 1.00 18.22 228 ARG A N 1
ATOM 1777 C CA . ARG A 1 228 ? 57.958 11.003 10.051 1.00 18.57 228 ARG A CA 1
ATOM 1778 C C . ARG A 1 228 ? 57.220 12.217 10.610 1.00 17.70 228 ARG A C 1
ATOM 1779 O O . ARG A 1 228 ? 56.183 12.088 11.254 1.00 17.48 228 ARG A O 1
ATOM 1787 N N . ASP A 1 229 ? 57.751 13.403 10.337 1.00 17.72 229 ASP A N 1
ATOM 1788 C CA . ASP A 1 229 ? 57.076 14.657 10.665 1.00 16.96 229 ASP A CA 1
ATOM 1789 C C . ASP A 1 229 ? 56.115 14.963 9.524 1.00 17.34 229 ASP A C 1
ATOM 1790 O O . ASP A 1 229 ? 56.507 15.527 8.501 1.00 16.95 229 ASP A O 1
ATOM 1795 N N . GLY A 1 230 ? 54.863 14.542 9.688 1.00 17.28 230 GLY A N 1
ATOM 1796 C CA . GLY A 1 230 ? 53.832 14.793 8.702 1.00 17.35 230 GLY A CA 1
ATOM 1797 C C . GLY A 1 230 ? 53.405 16.250 8.542 1.00 17.20 230 GLY A C 1
ATOM 1798 O O . GLY A 1 230 ? 52.595 16.528 7.661 1.00 17.83 230 GLY A O 1
ATOM 1799 N N . THR A 1 231 ? 53.921 17.159 9.377 1.00 17.05 231 THR A N 1
ATOM 1800 C CA . THR A 1 231 ? 53.699 18.598 9.206 1.00 16.61 231 THR A CA 1
ATOM 1801 C C . THR A 1 231 ? 54.761 19.304 8.372 1.00 16.87 231 THR A C 1
ATOM 1802 O O . THR A 1 231 ? 54.594 20.477 8.045 1.00 17.52 231 THR A O 1
ATOM 1806 N N . SER A 1 232 ? 55.846 18.611 8.039 1.00 16.89 232 SER A N 1
ATOM 1807 C CA . SER A 1 232 ? 56.990 19.224 7.357 1.00 16.73 232 SER A CA 1
ATOM 1808 C C . SER A 1 232 ? 57.565 18.388 6.209 1.00 16.83 232 SER A C 1
ATOM 1809 O O . SER A 1 232 ? 57.934 18.945 5.192 1.00 16.44 232 SER A O 1
ATOM 1812 N N . TYR A 1 233 ? 57.675 17.071 6.400 1.00 16.88 233 TYR A N 1
ATOM 1813 C CA . TYR A 1 233 ? 58.288 16.166 5.426 1.00 17.14 233 TYR A CA 1
ATOM 1814 C C . TYR A 1 233 ? 57.200 15.385 4.688 1.00 17.45 233 TYR A C 1
ATOM 1815 O O . TYR A 1 233 ? 56.238 14.938 5.326 1.00 18.26 233 TYR A O 1
ATOM 1824 N N . PRO A 1 234 ? 57.324 15.160 3.376 1.00 17.27 234 PRO A N 1
ATOM 1825 C CA . PRO A 1 234 ? 58.488 15.500 2.543 1.00 17.25 234 PRO A CA 1
ATOM 1826 C C . PRO A 1 234 ? 58.554 16.900 1.915 1.00 17.42 234 PRO A C 1
ATOM 1827 O O . PRO A 1 234 ? 59.472 17.110 1.127 1.00 16.61 234 PRO A O 1
ATOM 1831 N N . TYR A 1 235 ? 57.660 17.828 2.243 1.00 17.94 235 TYR A N 1
ATOM 1832 C CA . TYR A 1 235 ? 57.731 19.150 1.620 1.00 18.06 235 TYR A CA 1
ATOM 1833 C C . TYR A 1 235 ? 59.052 19.873 1.898 1.00 18.37 235 TYR A C 1
ATOM 1834 O O . TYR A 1 235 ? 59.480 20.694 1.096 1.00 18.72 235 TYR A O 1
ATOM 1843 N N . ALA A 1 236 ? 59.701 19.552 3.015 1.00 18.39 236 ALA A N 1
ATOM 1844 C CA . ALA A 1 236 ? 60.974 20.157 3.374 1.00 18.88 236 ALA A CA 1
ATOM 1845 C C . ALA A 1 236 ? 62.056 19.900 2.320 1.00 19.59 236 ALA A C 1
ATOM 1846 O O . ALA A 1 236 ? 63.014 20.652 2.245 1.00 19.67 236 ALA A O 1
ATOM 1848 N N . GLU A 1 237 ? 61.906 18.847 1.515 1.00 20.21 237 GLU A N 1
ATOM 1849 C CA . GLU A 1 237 ? 62.796 18.616 0.373 1.00 21.14 237 GLU A CA 1
ATOM 1850 C C . GLU A 1 237 ? 62.728 19.771 -0.632 1.00 20.87 237 GLU A C 1
ATOM 1851 O O . GLU A 1 237 ? 63.754 20.168 -1.171 1.00 20.05 237 GLU A O 1
ATOM 1857 N N . GLU A 1 238 ? 61.515 20.256 -0.914 1.00 20.92 238 GLU A N 1
ATOM 1858 C CA . GLU A 1 238 ? 61.308 21.431 -1.772 1.00 21.35 238 GLU A CA 1
ATOM 1859 C C . GLU A 1 238 ? 62.006 22.661 -1.196 1.00 21.01 238 GLU A C 1
ATOM 1860 O O . GLU A 1 238 ? 62.662 23.404 -1.927 1.00 21.15 238 GLU A O 1
ATOM 1866 N N . VAL A 1 239 ? 61.867 22.866 0.110 1.00 20.53 239 VAL A N 1
ATOM 1867 C CA . VAL A 1 239 ? 62.495 23.999 0.784 1.00 20.42 239 VAL A CA 1
ATOM 1868 C C . VAL A 1 239 ? 63.993 23.958 0.588 1.00 20.11 239 VAL A C 1
ATOM 1869 O O . VAL A 1 239 ? 64.610 24.951 0.205 1.00 19.77 239 VAL A O 1
ATOM 1873 N N . ALA A 1 240 ? 64.583 22.804 0.854 1.00 19.83 240 ALA A N 1
ATOM 1874 C CA . ALA A 1 240 ? 66.024 22.667 0.781 1.00 19.79 240 ALA A CA 1
ATOM 1875 C C . ALA A 1 240 ? 66.521 22.847 -0.648 1.00 19.97 240 ALA A C 1
ATOM 1876 O O . ALA A 1 240 ? 67.545 23.474 -0.878 1.00 19.60 240 ALA A O 1
ATOM 1878 N N . SER A 1 241 ? 65.799 22.300 -1.614 1.00 19.97 241 SER A N 1
ATOM 1879 C CA . SER A 1 241 ? 66.283 22.332 -2.994 1.00 20.61 241 SER A CA 1
ATOM 1880 C C . SER A 1 241 ? 66.178 23.752 -3.593 1.00 19.79 241 SER A C 1
ATOM 1881 O O . SER A 1 241 ? 67.079 24.207 -4.283 1.00 19.31 241 SER A O 1
ATOM 1884 N N . ARG A 1 242 ? 65.126 24.485 -3.253 1.00 19.45 242 ARG A N 1
ATOM 1885 C CA . ARG A 1 242 ? 64.973 25.867 -3.725 1.00 19.26 242 ARG A CA 1
ATOM 1886 C C . ARG A 1 242 ? 65.985 26.830 -3.077 1.00 19.35 242 ARG A C 1
ATOM 1887 O O . ARG A 1 242 ? 66.496 27.737 -3.738 1.00 19.30 242 ARG A O 1
ATOM 1895 N N . LEU A 1 243 ? 66.298 26.598 -1.799 1.00 18.86 243 LEU A N 1
ATOM 1896 C CA . LEU A 1 243 ? 67.272 27.401 -1.061 1.00 18.88 243 LEU A CA 1
ATOM 1897 C C . LEU A 1 243 ? 68.710 26.964 -1.338 1.00 18.78 243 LEU A C 1
ATOM 1898 O O . LEU A 1 243 ? 69.651 27.691 -1.029 1.00 18.65 243 LEU A O 1
ATOM 1903 N N . ARG A 1 244 ? 68.851 25.787 -1.943 1.00 18.88 244 ARG A N 1
ATOM 1904 C CA . ARG A 1 244 ? 70.127 25.114 -2.145 1.00 19.25 244 ARG A CA 1
ATOM 1905 C C . ARG A 1 244 ? 70.831 24.932 -0.808 1.00 19.36 244 ARG A C 1
ATOM 1906 O O . ARG A 1 244 ? 71.993 25.214 -0.667 1.00 18.66 244 ARG A O 1
ATOM 1914 N N . ALA A 1 245 ? 70.071 24.454 0.168 1.00 19.97 245 ALA A N 1
ATOM 1915 C CA . ALA A 1 245 ? 70.568 24.178 1.503 1.00 19.99 245 ALA A CA 1
ATOM 1916 C C . ALA A 1 245 ? 70.696 22.671 1.711 1.00 19.62 245 ALA A C 1
ATOM 1917 O O . ALA A 1 245 ? 69.826 21.914 1.307 1.00 19.33 245 ALA A O 1
ATOM 1919 N N . PRO A 1 246 ? 71.759 22.221 2.360 1.00 19.67 246 PRO A N 1
ATOM 1920 C CA . PRO A 1 246 ? 71.799 20.824 2.786 1.00 19.49 246 PRO A CA 1
ATOM 1921 C C . PRO A 1 246 ? 70.585 20.480 3.661 1.00 19.33 246 PRO A C 1
ATOM 1922 O O . PRO A 1 246 ? 70.082 21.307 4.436 1.00 18.05 246 PRO A O 1
ATOM 1926 N N . ILE A 1 247 ? 70.093 19.265 3.485 1.00 19.58 247 ILE A N 1
ATOM 1927 C CA . ILE A 1 247 ? 68.993 18.746 4.278 1.00 20.05 247 ILE A CA 1
ATOM 1928 C C . ILE A 1 247 ? 69.436 17.442 4.921 1.00 20.64 247 ILE A C 1
ATOM 1929 O O . ILE A 1 247 ? 70.119 16.640 4.289 1.00 20.34 247 ILE A O 1
ATOM 1934 N N . ARG A 1 248 ? 69.064 17.263 6.186 1.00 21.16 248 ARG A N 1
ATOM 1935 C CA . ARG A 1 248 ? 69.250 16.011 6.903 1.00 21.79 248 ARG A CA 1
ATOM 1936 C C . ARG A 1 248 ? 67.883 15.563 7.384 1.00 21.22 248 ARG A C 1
ATOM 1937 O O . ARG A 1 248 ? 67.191 16.302 8.083 1.00 21.44 248 ARG A O 1
ATOM 1945 N N . VAL A 1 249 ? 67.508 14.354 6.987 1.00 20.70 249 VAL A N 1
ATOM 1946 C CA . VAL A 1 249 ? 66.230 13.738 7.313 1.00 20.48 249 VAL A CA 1
ATOM 1947 C C . VAL A 1 249 ? 66.493 12.616 8.328 1.00 20.60 249 VAL A C 1
ATOM 1948 O O . VAL A 1 249 ? 67.166 11.648 8.014 1.00 20.03 249 VAL A O 1
ATOM 1952 N N . LEU A 1 250 ? 65.982 12.760 9.546 1.00 20.92 250 LEU A N 1
ATOM 1953 C CA . LEU A 1 250 ? 66.264 11.804 10.612 1.00 21.28 250 LEU A CA 1
ATOM 1954 C C . LEU A 1 250 ? 65.222 10.702 10.575 1.00 21.44 250 LEU A C 1
ATOM 1955 O O . LEU A 1 250 ? 64.036 10.982 10.692 1.00 20.51 250 LEU A O 1
ATOM 1960 N N . PRO A 1 251 ? 65.656 9.449 10.425 1.00 22.52 251 PRO A N 1
ATOM 1961 C CA . PRO A 1 251 ? 64.719 8.316 10.450 1.00 22.78 251 PRO A CA 1
ATOM 1962 C C . PRO A 1 251 ? 63.935 8.280 11.750 1.00 23.08 251 PRO A C 1
ATOM 1963 O O . PRO A 1 251 ? 64.466 8.660 12.804 1.00 23.03 251 PRO A O 1
ATOM 1967 N N . GLU A 1 252 ? 62.680 7.859 11.661 1.00 23.60 252 GLU A N 1
ATOM 1968 C CA . GLU A 1 252 ? 61.846 7.590 12.833 1.00 24.51 252 GLU A CA 1
ATOM 1969 C C . GLU A 1 252 ? 61.622 8.801 13.731 1.00 23.92 252 GLU A C 1
ATOM 1970 O O . GLU A 1 252 ? 61.375 8.645 14.924 1.00 25.26 252 GLU A O 1
ATOM 1976 N N . ALA A 1 253 ? 61.718 10.008 13.174 1.00 22.54 253 ALA A N 1
ATOM 1977 C CA . ALA A 1 253 ? 61.571 11.213 13.982 1.00 20.59 253 ALA A CA 1
ATOM 1978 C C . ALA A 1 253 ? 60.421 12.035 13.442 1.00 19.43 253 ALA A C 1
ATOM 1979 O O . ALA A 1 253 ? 60.160 12.066 12.234 1.00 17.63 253 ALA A O 1
ATOM 1981 N N . GLY A 1 254 ? 59.716 12.670 14.363 1.00 18.43 254 GLY A N 1
ATOM 1982 C CA . GLY A 1 254 ? 58.591 13.520 14.039 1.00 18.46 254 GLY A CA 1
ATOM 1983 C C . GLY A 1 254 ? 58.988 14.979 14.163 1.00 18.31 254 GLY A C 1
ATOM 1984 O O . GLY A 1 254 ? 60.146 15.337 13.949 1.00 17.93 254 GLY A O 1
ATOM 1985 N N . HIS A 1 255 ? 58.021 15.806 14.544 1.00 18.45 255 HIS A N 1
ATOM 1986 C CA . HIS A 1 255 ? 58.174 17.260 14.588 1.00 18.60 255 HIS A CA 1
ATOM 1987 C C . HIS A 1 255 ? 59.127 17.734 15.686 1.00 18.90 255 HIS A C 1
ATOM 1988 O O . HIS A 1 255 ? 59.912 18.658 15.467 1.00 18.83 255 HIS A O 1
ATOM 1995 N N . TYR A 1 256 ? 59.053 17.102 16.858 1.00 18.79 256 TYR A N 1
ATOM 1996 C CA . TYR A 1 256 ? 60.024 17.325 17.921 1.00 18.68 256 TYR A CA 1
ATOM 1997 C C . TYR A 1 256 ? 61.117 16.291 17.768 1.00 18.73 256 TYR A C 1
ATOM 1998 O O . TYR A 1 256 ? 61.246 15.337 18.525 1.00 18.88 256 TYR A O 1
ATOM 2007 N N . LEU A 1 257 ? 61.928 16.514 16.752 1.00 18.46 257 LEU A N 1
ATOM 2008 C CA . LEU A 1 2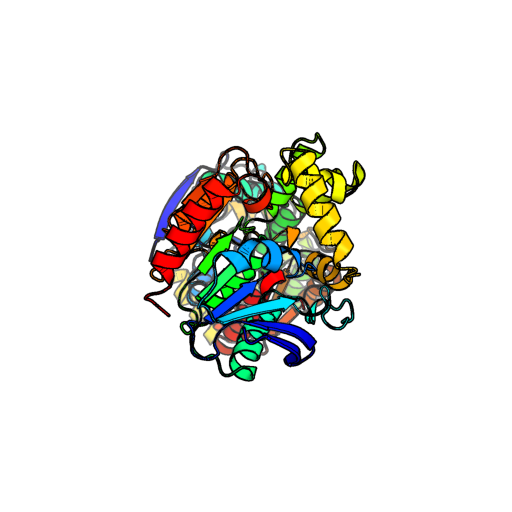57 ? 62.806 15.473 16.268 1.00 18.64 257 LEU A CA 1
ATOM 2009 C C . LEU A 1 257 ? 63.927 15.122 17.253 1.00 19.69 257 LEU A C 1
ATOM 2010 O O . LEU A 1 257 ? 64.411 13.985 17.255 1.00 20.72 257 LEU A O 1
ATOM 2015 N N . TRP A 1 258 ? 64.289 16.067 18.121 1.00 20.63 258 TRP A N 1
ATOM 2016 C CA . TRP A 1 258 ? 65.318 15.844 19.129 1.00 21.03 258 TRP A CA 1
ATOM 2017 C C . TRP A 1 258 ? 64.825 14.932 20.272 1.00 21.94 258 TRP A C 1
ATOM 2018 O O . TRP A 1 258 ? 65.626 14.313 20.954 1.00 22.85 258 TRP A O 1
ATOM 2029 N N . ILE A 1 259 ? 63.512 14.879 20.483 1.00 22.14 259 ILE A N 1
ATOM 2030 C CA . ILE A 1 259 ? 62.900 13.967 21.443 1.00 22.71 259 ILE A CA 1
ATOM 2031 C C . ILE A 1 259 ? 62.848 12.529 20.901 1.00 22.52 259 ILE A C 1
ATOM 2032 O O . ILE A 1 259 ? 63.173 11.579 21.608 1.00 22.58 259 ILE A O 1
ATOM 2037 N N . ASP A 1 260 ? 62.406 12.389 19.652 1.00 21.96 260 ASP A N 1
ATOM 2038 C CA . ASP A 1 260 ? 62.245 11.087 19.020 1.00 21.68 260 ASP A CA 1
ATOM 2039 C C . ASP A 1 260 ? 63.588 10.433 18.711 1.00 21.60 260 ASP A C 1
ATOM 2040 O O . ASP A 1 260 ? 63.700 9.221 18.765 1.00 21.69 260 ASP A O 1
ATOM 2045 N N . ALA A 1 261 ? 64.606 11.231 18.391 1.00 21.48 261 ALA A N 1
ATOM 2046 C CA . ALA A 1 261 ? 65.873 10.704 17.905 1.00 21.48 261 ALA A CA 1
ATOM 2047 C C . ALA A 1 261 ? 67.060 11.530 18.413 1.00 22.30 261 ALA A C 1
ATOM 2048 O O . ALA A 1 261 ? 67.757 12.179 17.630 1.00 21.30 261 ALA A O 1
ATOM 2050 N N . PRO A 1 262 ? 67.308 11.469 19.722 1.00 23.28 262 PRO A N 1
ATOM 2051 C CA . PRO A 1 262 ? 68.276 12.365 20.368 1.00 24.19 262 PRO A CA 1
ATOM 2052 C C . PRO A 1 262 ? 69.671 12.265 19.790 1.00 24.78 262 PRO A C 1
ATOM 2053 O O . PRO A 1 262 ? 70.309 13.292 19.589 1.00 25.05 262 PRO A O 1
ATOM 2057 N N . GLU A 1 263 ? 70.122 11.041 19.549 1.00 25.62 263 GLU A N 1
ATOM 2058 C CA . GLU A 1 263 ? 71.453 10.761 19.023 1.00 26.51 263 GLU A CA 1
ATOM 2059 C C . GLU A 1 263 ? 71.650 11.239 17.576 1.00 25.18 263 GLU A C 1
ATOM 2060 O O . GLU A 1 263 ? 72.621 11.922 17.261 1.00 24.41 263 GLU A O 1
ATOM 2066 N N . ALA A 1 264 ? 70.716 10.889 16.702 1.00 24.31 264 ALA A N 1
ATOM 2067 C CA . ALA A 1 264 ? 70.787 11.315 15.317 1.00 23.87 264 ALA A CA 1
ATOM 2068 C C . ALA A 1 264 ? 70.691 12.845 15.249 1.00 23.39 264 ALA A C 1
ATOM 2069 O O . ALA A 1 264 ? 71.354 13.456 14.426 1.00 22.95 264 ALA A O 1
ATOM 2071 N N . PHE A 1 265 ? 69.899 13.449 16.141 1.00 22.99 265 PHE A N 1
ATOM 2072 C CA . PHE A 1 265 ? 69.707 14.894 16.130 1.00 22.87 265 PHE A CA 1
ATOM 2073 C C . PHE A 1 265 ? 70.986 15.600 16.536 1.00 23.18 265 PHE A C 1
ATOM 2074 O O . PHE A 1 265 ? 71.387 16.575 15.913 1.00 22.76 265 PHE A O 1
ATOM 2082 N N . GLU A 1 266 ? 71.626 15.091 17.580 1.00 23.66 266 GLU A N 1
ATOM 2083 C CA . GLU A 1 266 ? 72.858 15.676 18.085 1.00 24.01 266 GLU A CA 1
ATOM 2084 C C . GLU A 1 266 ? 73.889 15.741 16.969 1.00 23.92 266 GLU A C 1
ATOM 2085 O O . GLU A 1 266 ? 74.541 16.756 16.775 1.00 23.08 266 GLU A O 1
ATOM 2091 N N . GLU A 1 267 ? 74.040 14.634 16.249 1.00 23.96 267 GLU A N 1
ATOM 2092 C CA . GLU A 1 267 ? 74.986 14.565 15.141 1.00 24.28 267 GLU A CA 1
ATOM 2093 C C . GLU A 1 267 ? 74.632 15.583 14.037 1.00 23.15 267 GLU A C 1
ATOM 2094 O O . GLU A 1 267 ? 75.494 16.334 13.586 1.00 22.48 267 GLU A O 1
ATOM 2100 N N . ALA A 1 268 ? 73.371 15.612 13.616 1.00 22.01 268 ALA A N 1
ATOM 2101 C CA . ALA A 1 268 ? 72.958 16.505 12.533 1.00 21.71 268 ALA A CA 1
ATOM 2102 C C . ALA A 1 268 ? 73.009 17.967 12.964 1.00 21.36 268 ALA A C 1
ATOM 2103 O O . ALA A 1 268 ? 73.407 18.825 12.192 1.00 20.89 268 ALA A O 1
ATOM 2105 N N . PHE A 1 269 ? 72.623 18.248 14.201 1.00 21.62 269 PHE A N 1
ATOM 2106 C CA . PHE A 1 269 ? 72.559 19.628 14.676 1.00 22.05 269 PHE A CA 1
ATOM 2107 C C . PHE A 1 269 ? 73.965 20.201 14.838 1.00 23.01 269 PHE A C 1
ATOM 2108 O O . PHE A 1 269 ? 74.216 21.342 14.440 1.00 22.22 269 PHE A O 1
ATOM 2116 N N . LYS A 1 270 ? 74.881 19.395 15.383 1.00 23.90 270 LYS A N 1
ATOM 2117 C CA . LYS A 1 270 ? 76.276 19.805 15.535 1.00 25.21 270 LYS A CA 1
ATOM 2118 C C . LYS A 1 270 ? 76.925 20.072 14.185 1.00 24.91 270 LYS A C 1
ATOM 2119 O O . LYS A 1 270 ? 77.705 21.002 14.047 1.00 25.34 270 LYS A O 1
ATOM 2125 N N . GLU A 1 271 ? 76.602 19.260 13.191 1.00 24.78 271 GLU A N 1
ATOM 2126 C CA . GLU A 1 271 ? 77.083 19.491 11.838 1.00 24.98 271 GLU A CA 1
ATOM 2127 C C . GLU A 1 271 ? 76.529 20.829 11.308 1.00 24.13 271 GLU A C 1
ATOM 2128 O O . GLU A 1 271 ? 77.272 21.630 10.754 1.00 23.87 271 GLU A O 1
ATOM 2134 N N . ALA A 1 272 ? 75.230 21.066 11.496 1.00 23.15 272 ALA A N 1
ATOM 2135 C CA . ALA A 1 272 ? 74.587 22.309 11.048 1.00 22.65 272 ALA A CA 1
ATOM 2136 C C . ALA A 1 272 ? 75.219 23.551 11.701 1.00 22.34 272 ALA A C 1
ATOM 2137 O O . ALA A 1 272 ? 75.478 24.544 11.030 1.00 21.76 272 ALA A O 1
ATOM 2139 N N . LEU A 1 273 ? 75.460 23.484 13.009 1.00 22.12 273 LEU A N 1
ATOM 2140 C CA . LEU A 1 273 ? 76.067 24.597 13.731 1.00 22.68 273 LEU A CA 1
ATOM 2141 C C . LEU A 1 273 ? 77.470 24.901 13.217 1.00 23.05 273 LEU A C 1
ATOM 2142 O O . LEU A 1 273 ? 77.816 26.053 13.031 1.00 22.21 273 LEU A O 1
ATOM 2147 N N . ALA A 1 274 ? 78.272 23.858 13.015 1.00 24.16 274 ALA A N 1
ATOM 2148 C CA . ALA A 1 274 ? 79.633 24.005 12.498 1.00 25.43 274 ALA A CA 1
ATOM 2149 C C . ALA A 1 274 ? 79.634 24.646 11.109 1.00 25.67 274 ALA A C 1
ATOM 2150 O O . ALA A 1 274 ? 80.500 25.456 10.806 1.00 26.57 274 ALA A O 1
ATOM 2152 N N . ALA A 1 275 ? 78.640 24.309 10.294 1.00 25.54 275 ALA A N 1
ATOM 2153 C CA . ALA A 1 275 ? 78.512 24.855 8.943 1.00 25.58 275 ALA A CA 1
ATOM 2154 C C . ALA A 1 275 ? 78.106 26.328 8.891 1.00 25.31 275 ALA A C 1
ATOM 2155 O O . ALA A 1 275 ? 78.116 26.929 7.821 1.00 25.43 275 ALA A O 1
ATOM 2157 N N . LEU A 1 276 ? 77.748 26.909 10.031 1.00 25.03 276 LEU A N 1
ATOM 2158 C CA . LEU A 1 276 ? 77.379 28.323 10.084 1.00 24.95 276 LEU A CA 1
ATOM 2159 C C . LEU A 1 276 ? 78.603 29.232 9.946 1.00 25.04 276 LEU A C 1
ATOM 2160 O O . LEU A 1 276 ? 78.461 30.430 9.770 1.00 24.54 276 LEU A O 1
ATOM 2165 N N . VAL A 1 277 ? 79.796 28.656 10.006 1.00 25.74 277 VAL A N 1
ATOM 2166 C CA . VAL A 1 277 ? 81.032 29.413 9.844 1.00 26.67 277 VAL A CA 1
ATOM 2167 C C . VAL A 1 277 ? 81.895 28.799 8.726 1.00 26.41 277 VAL A C 1
ATOM 2168 O O . VAL A 1 277 ? 82.936 28.206 8.981 1.00 26.03 277 VAL A O 1
ATOM 2172 N N . PRO A 1 278 ? 81.466 28.944 7.480 1.00 26.55 278 PRO A N 1
ATOM 2173 C CA . PRO A 1 278 ? 82.205 28.360 6.348 1.00 26.91 278 PRO A CA 1
ATOM 2174 C C . PRO A 1 278 ? 83.584 28.996 6.079 1.00 27.61 278 PRO A C 1
ATOM 2175 O O . PRO A 1 278 ? 84.418 28.358 5.441 1.00 27.51 278 PRO A O 1
ATOM 2179 N N . ALA A 1 279 ? 83.821 30.221 6.530 1.00 28.44 279 ALA A N 1
ATOM 2180 C CA . ALA A 1 279 ? 85.152 30.810 6.411 1.00 30.05 279 ALA A CA 1
ATOM 2181 C C . ALA A 1 279 ? 86.176 30.007 7.223 1.00 31.91 279 ALA A C 1
ATOM 2182 O O . ALA A 1 279 ? 87.332 29.908 6.828 1.00 31.31 279 ALA A O 1
ATOM 2184 N N . LEU A 1 280 ? 85.740 29.439 8.350 1.00 34.54 280 LEU A N 1
ATOM 2185 C CA . LEU A 1 280 ? 86.601 28.600 9.193 1.00 36.94 280 LEU A CA 1
ATOM 2186 C C . LEU A 1 280 ? 86.613 27.121 8.816 1.00 39.27 280 LEU A C 1
ATOM 2187 O O . LEU A 1 280 ? 87.680 26.551 8.661 1.00 39.31 280 LEU A O 1
ATOM 2192 N N . ARG A 1 281 ? 85.441 26.507 8.655 1.00 42.45 281 ARG A N 1
ATOM 2193 C CA . ARG A 1 281 ? 85.332 25.044 8.490 1.00 44.74 281 ARG A CA 1
ATOM 2194 C C . ARG A 1 281 ? 85.165 24.607 7.048 1.00 46.49 281 ARG A C 1
ATOM 2195 O O . ARG A 1 281 ? 85.470 23.465 6.706 1.00 46.91 281 ARG A O 1
ATOM 2203 N N . GLY A 1 282 ? 84.650 25.499 6.215 1.00 48.64 282 GLY A N 1
ATOM 2204 C CA . GLY A 1 282 ? 84.427 25.200 4.814 1.00 50.45 282 GLY A CA 1
ATOM 2205 C C . GLY A 1 282 ? 82.957 24.944 4.533 1.00 52.23 282 GLY A C 1
ATOM 2206 O O . GLY A 1 282 ? 82.148 24.852 5.462 1.00 52.54 282 GLY A O 1
ATOM 2207 N N . PRO A 1 283 ? 82.620 24.801 3.254 1.00 54.39 283 PRO A N 1
ATOM 2208 C CA . PRO A 1 283 ? 81.222 24.771 2.798 1.00 55.69 283 PRO A CA 1
ATOM 2209 C C . PRO A 1 283 ? 80.561 23.389 2.835 1.00 56.72 283 PRO A C 1
ATOM 2210 O O . PRO A 1 283 ? 81.162 22.421 3.317 1.00 56.76 283 PRO A O 1
ATOM 2214 N N . LEU A 1 284 ? 79.320 23.338 2.335 1.00 58.04 284 LEU A N 1
ATOM 2215 C CA . LEU A 1 284 ? 78.625 22.088 1.985 1.00 58.73 284 LEU A CA 1
ATOM 2216 C C . LEU A 1 284 ? 77.794 22.290 0.708 1.00 58.89 284 LEU A C 1
ATOM 2221 N N . MET B 1 1 ? 124.412 32.659 8.783 1.00 25.91 1 MET B N 1
ATOM 2222 C CA . MET B 1 1 ? 123.530 31.947 9.756 1.00 26.75 1 MET B CA 1
ATOM 2223 C C . MET B 1 1 ? 122.961 30.752 9.013 1.00 29.96 1 MET B C 1
ATOM 2224 O O . MET B 1 1 ? 123.196 30.693 7.779 1.00 28.02 1 MET B O 1
ATOM 2226 N N . ARG B 1 2 ? 122.282 29.806 9.663 1.00 37.86 2 ARG B N 1
ATOM 2227 C CA . ARG B 1 2 ? 121.692 28.721 8.876 1.00 42.57 2 ARG B CA 1
ATOM 2228 C C . ARG B 1 2 ? 120.420 29.224 8.194 1.00 44.32 2 ARG B C 1
ATOM 2229 O O . ARG B 1 2 ? 119.721 30.102 8.697 1.00 44.52 2 ARG B O 1
ATOM 2237 N N . GLU B 1 3 ? 120.160 28.663 7.024 1.00 46.19 3 GLU B N 1
ATOM 2238 C CA . GLU B 1 3 ? 119.016 29.029 6.219 1.00 47.31 3 GLU B CA 1
ATOM 2239 C C . GLU B 1 3 ? 118.703 27.842 5.319 1.00 47.56 3 GLU B C 1
ATOM 2240 O O . GLU B 1 3 ? 119.479 27.517 4.420 1.00 47.43 3 GLU B O 1
ATOM 2246 N N . GLU B 1 4 ? 117.579 27.185 5.589 1.00 47.80 4 GLU B N 1
ATOM 2247 C CA . GLU B 1 4 ? 117.121 26.053 4.792 1.00 48.23 4 GLU B CA 1
ATOM 2248 C C . GLU B 1 4 ? 115.861 26.451 4.035 1.00 47.73 4 GLU B C 1
ATOM 2249 O O . GLU B 1 4 ? 114.794 26.602 4.627 1.00 47.41 4 GLU B O 1
ATOM 2255 N N . ILE B 1 5 ? 115.996 26.619 2.725 1.00 47.41 5 ILE B N 1
ATOM 2256 C CA . ILE B 1 5 ? 114.886 27.015 1.874 1.00 47.28 5 ILE B CA 1
ATOM 2257 C C . ILE B 1 5 ? 114.458 25.847 1.006 1.00 47.22 5 ILE B C 1
ATOM 2258 O O . ILE B 1 5 ? 115.286 25.201 0.369 1.00 46.91 5 ILE B O 1
ATOM 2263 N N . GLY B 1 6 ? 113.158 25.587 0.971 1.00 47.24 6 GLY B N 1
ATOM 2264 C CA . GLY B 1 6 ? 112.620 24.628 0.028 1.00 47.45 6 GLY B CA 1
ATOM 2265 C C . GLY B 1 6 ? 111.133 24.412 0.167 1.00 47.68 6 GLY B C 1
ATOM 2266 O O . GLY B 1 6 ? 110.441 25.154 0.853 1.00 47.49 6 GLY B O 1
ATOM 2267 N N . TYR B 1 7 ? 110.651 23.367 -0.490 1.00 48.18 7 TYR B N 1
ATOM 2268 C CA . TYR B 1 7 ? 109.239 23.038 -0.497 1.00 48.61 7 TYR B CA 1
ATOM 2269 C C . TYR B 1 7 ? 108.959 21.866 0.444 1.00 49.13 7 TYR B C 1
ATOM 2270 O O . TYR B 1 7 ? 109.702 20.887 0.456 1.00 49.44 7 TYR B O 1
ATOM 2279 N N . VAL B 1 8 ? 107.891 21.987 1.232 1.00 49.52 8 VAL B N 1
ATOM 2280 C CA . VAL B 1 8 ? 107.508 20.994 2.230 1.00 49.95 8 VAL B CA 1
ATOM 2281 C C . VAL B 1 8 ? 106.064 20.531 1.972 1.00 50.65 8 VAL B C 1
ATOM 2282 O O . VAL B 1 8 ? 105.144 21.338 2.084 1.00 50.76 8 VAL B O 1
ATOM 2286 N N . PRO B 1 9 ? 105.850 19.255 1.624 1.00 51.34 9 PRO B N 1
ATOM 2287 C CA . PRO B 1 9 ? 104.484 18.723 1.490 1.00 51.67 9 PRO B CA 1
ATOM 2288 C C . PRO B 1 9 ? 103.729 18.807 2.809 1.00 52.16 9 PRO B C 1
ATOM 2289 O O . PRO B 1 9 ? 104.305 18.515 3.853 1.00 52.18 9 PRO B O 1
ATOM 2293 N N . VAL B 1 10 ? 102.468 19.224 2.752 1.00 52.98 10 VAL B N 1
ATOM 2294 C CA . VAL B 1 10 ? 101.627 19.406 3.934 1.00 53.52 10 VAL B CA 1
ATOM 2295 C C . VAL B 1 10 ? 100.199 18.987 3.558 1.00 53.87 10 VAL B C 1
ATOM 2296 O O . VAL B 1 10 ? 99.340 19.820 3.251 1.00 54.12 10 VAL B O 1
ATOM 2300 N N . GLY B 1 11 ? 99.963 17.676 3.560 1.00 54.12 11 GLY B N 1
ATOM 2301 C CA . GLY B 1 11 ? 98.704 17.121 3.088 1.00 54.06 11 GLY B CA 1
ATOM 2302 C C . GLY B 1 11 ? 98.474 17.384 1.606 1.00 53.93 11 GLY B C 1
ATOM 2303 O O . GLY B 1 11 ? 99.242 16.927 0.761 1.00 54.25 11 GLY B O 1
ATOM 2304 N N . GLU B 1 12 ? 97.431 18.154 1.301 1.00 53.55 12 GLU B N 1
ATOM 2305 C CA . GLU B 1 12 ? 96.972 18.381 -0.076 1.00 52.99 12 GLU B CA 1
ATOM 2306 C C . GLU B 1 12 ? 97.806 19.411 -0.833 1.00 51.95 12 GLU B C 1
ATOM 2307 O O . GLU B 1 12 ? 97.733 19.492 -2.063 1.00 52.16 12 GLU B O 1
ATOM 2313 N N . ALA B 1 13 ? 98.575 20.205 -0.092 1.00 50.49 13 ALA B N 1
ATOM 2314 C CA . ALA B 1 13 ? 99.344 21.305 -0.666 1.00 49.26 13 ALA B CA 1
ATOM 2315 C C . ALA B 1 13 ? 100.841 21.143 -0.415 1.00 48.04 13 ALA B C 1
ATOM 2316 O O . ALA B 1 13 ? 101.273 20.240 0.300 1.00 47.91 13 ALA B O 1
ATOM 2318 N N . GLU B 1 14 ? 101.616 22.038 -1.021 1.00 46.28 14 GLU B N 1
ATOM 2319 C CA . GLU B 1 14 ? 103.057 22.115 -0.828 1.00 44.69 14 GLU B CA 1
ATOM 2320 C C . GLU B 1 14 ? 103.461 23.580 -0.605 1.00 42.31 14 GLU B C 1
ATOM 2321 O O . GLU B 1 14 ? 103.158 24.445 -1.428 1.00 42.21 14 GLU B O 1
ATOM 2327 N N . LEU B 1 15 ? 104.133 23.844 0.514 1.00 39.42 15 LEU B N 1
ATOM 2328 C CA . LEU B 1 15 ? 104.474 25.196 0.944 1.00 37.42 15 LEU B CA 1
ATOM 2329 C C . LEU B 1 15 ? 105.934 25.583 0.683 1.00 36.42 15 LEU B C 1
ATOM 2330 O O . LEU B 1 15 ? 106.852 24.787 0.896 1.00 35.63 15 LEU B O 1
ATOM 2335 N N . TYR B 1 16 ? 106.139 26.826 0.256 1.00 34.99 16 TYR B N 1
ATOM 2336 C CA . TYR B 1 16 ? 107.465 27.418 0.225 1.00 33.79 16 TYR B CA 1
ATOM 2337 C C . TYR B 1 16 ? 107.820 27.860 1.643 1.00 33.19 16 TYR B C 1
ATOM 2338 O O . TYR B 1 16 ? 107.055 28.571 2.293 1.00 32.49 16 TYR B O 1
ATOM 2347 N N . VAL B 1 17 ? 108.995 27.434 2.103 1.00 32.75 17 VAL B N 1
ATOM 2348 C CA . VAL B 1 17 ? 109.430 27.627 3.479 1.00 32.73 17 VAL B CA 1
ATOM 2349 C C . VAL B 1 17 ? 110.863 28.166 3.535 1.00 33.17 17 VAL B C 1
ATOM 2350 O O . VAL B 1 17 ? 111.739 27.713 2.805 1.00 33.00 17 VAL B O 1
ATOM 2354 N N . GLU B 1 18 ? 111.084 29.136 4.414 1.00 33.66 18 GLU B N 1
ATOM 2355 C CA . GLU B 1 18 ? 112.411 29.644 4.713 1.00 34.12 18 GLU B CA 1
ATOM 2356 C C . GLU B 1 18 ? 112.589 29.485 6.209 1.00 35.21 18 GLU B C 1
ATOM 2357 O O . GLU B 1 18 ? 112.032 30.246 6.986 1.00 35.22 18 GLU B O 1
ATOM 2363 N N . ASP B 1 19 ? 113.359 28.465 6.584 1.00 36.63 19 ASP B N 1
ATOM 2364 C CA . ASP B 1 19 ? 113.636 28.103 7.971 1.00 37.62 19 ASP B CA 1
ATOM 2365 C C . ASP B 1 19 ? 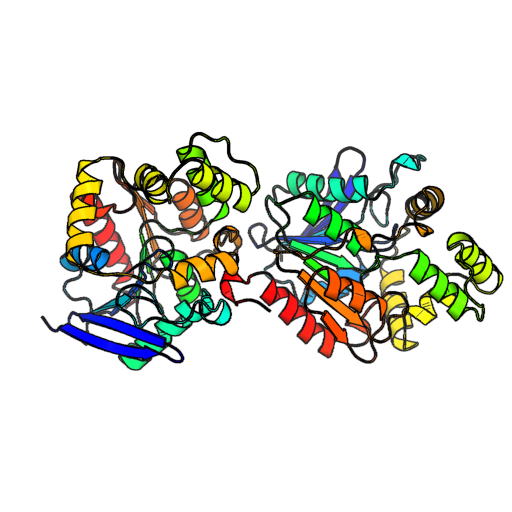114.995 28.683 8.352 1.00 38.41 19 ASP B C 1
ATOM 2366 O O . ASP B 1 19 ? 116.017 28.170 7.924 1.00 38.47 19 ASP B O 1
ATOM 2371 N N . VAL B 1 20 ? 115.011 29.746 9.149 1.00 39.51 20 VAL B N 1
ATOM 2372 C CA . VAL B 1 20 ? 116.248 30.485 9.389 1.00 40.58 20 VAL B CA 1
ATOM 2373 C C . VAL B 1 20 ? 116.547 30.657 10.871 1.00 41.62 20 VAL B C 1
ATOM 2374 O O . VAL B 1 20 ? 115.642 30.623 11.699 1.00 41.14 20 VAL B O 1
ATOM 2378 N N . GLY B 1 21 ? 117.831 30.862 11.182 1.00 42.96 21 GLY B N 1
ATOM 2379 C CA . GLY B 1 21 ? 118.296 31.019 12.556 1.00 43.90 21 GLY B CA 1
ATOM 2380 C C . GLY B 1 21 ? 118.693 29.685 13.177 1.00 44.75 21 GLY B C 1
ATOM 2381 O O . GLY B 1 21 ? 118.529 28.643 12.548 1.00 44.60 21 GLY B O 1
ATOM 2382 N N . PRO B 1 22 ? 119.213 29.705 14.404 1.00 45.87 22 PRO B N 1
ATOM 2383 C CA . PRO B 1 22 ? 119.728 28.479 15.037 1.00 46.68 22 PRO B CA 1
ATOM 2384 C C . PRO B 1 22 ? 118.647 27.407 15.257 1.00 47.38 22 PRO B C 1
ATOM 2385 O O . PRO B 1 22 ? 117.561 27.717 15.742 1.00 47.45 22 PRO B O 1
ATOM 2389 N N . VAL B 1 23 ? 118.960 26.166 14.891 1.00 48.19 23 VAL B N 1
ATOM 2390 C CA . VAL B 1 23 ? 118.017 25.050 14.973 1.00 49.07 23 VAL B CA 1
ATOM 2391 C C . VAL B 1 23 ? 117.390 24.849 16.372 1.00 49.55 23 VAL B C 1
ATOM 2392 O O . VAL B 1 23 ? 116.216 24.475 16.480 1.00 50.04 23 VAL B O 1
ATOM 2396 N N . GLU B 1 24 ? 118.166 25.108 17.426 1.00 49.79 24 GLU B N 1
ATOM 2397 C CA . GLU B 1 24 ? 117.720 24.913 18.811 1.00 50.01 24 GLU B CA 1
ATOM 2398 C C . GLU B 1 24 ? 117.222 26.212 19.456 1.00 48.84 24 GLU B C 1
ATOM 2399 O O . GLU B 1 24 ? 116.791 26.210 20.608 1.00 49.06 24 GLU B O 1
ATOM 2405 N N . GLY B 1 25 ? 117.294 27.320 18.727 1.00 47.59 25 GLY B N 1
ATOM 2406 C CA . GLY B 1 25 ? 116.745 28.585 19.198 1.00 46.40 25 GLY B CA 1
ATOM 2407 C C . GLY B 1 25 ? 115.226 28.553 19.352 1.00 45.25 25 GLY B C 1
ATOM 2408 O O . GLY B 1 25 ? 114.562 27.692 18.761 1.00 45.00 25 GLY B O 1
ATOM 2409 N N . PRO B 1 26 ? 114.677 29.470 20.153 1.00 43.95 26 PRO B N 1
ATOM 2410 C CA . PRO B 1 26 ? 113.224 29.551 20.361 1.00 43.34 26 PRO B CA 1
ATOM 2411 C C . PRO B 1 26 ? 112.460 29.873 19.063 1.00 42.74 26 PRO B C 1
ATOM 2412 O O . PRO B 1 26 ? 112.706 30.911 18.433 1.00 42.46 26 PRO B O 1
ATOM 2416 N N . ALA B 1 27 ? 111.553 28.967 18.690 1.00 41.78 27 ALA B N 1
ATOM 2417 C CA . ALA B 1 27 ? 110.895 28.967 17.385 1.00 41.00 27 ALA B CA 1
ATOM 2418 C C . ALA B 1 27 ? 109.739 29.971 17.257 1.00 40.05 27 ALA B C 1
ATOM 2419 O O . ALA B 1 27 ? 109.006 30.233 18.211 1.00 40.22 27 ALA B O 1
ATOM 2421 N N . LEU B 1 28 ? 109.592 30.512 16.050 1.00 38.81 28 LEU B N 1
ATOM 2422 C CA . LEU B 1 28 ? 108.526 31.456 15.714 1.00 37.59 28 LEU B CA 1
ATOM 2423 C C . LEU B 1 28 ? 108.037 31.143 14.318 1.00 36.31 28 LEU B C 1
ATOM 2424 O O . LEU B 1 28 ? 108.844 30.946 13.422 1.00 36.31 28 LEU B O 1
ATOM 2429 N N . PHE B 1 29 ? 106.724 31.087 14.136 1.00 34.92 29 PHE B N 1
ATOM 2430 C CA . PHE B 1 29 ? 106.144 30.860 12.816 1.00 33.93 29 PHE B CA 1
ATOM 2431 C C . PHE B 1 29 ? 105.502 32.155 12.355 1.00 32.45 29 PHE B C 1
ATOM 2432 O O . PHE B 1 29 ? 104.867 32.844 13.145 1.00 32.29 29 PHE B O 1
ATOM 2440 N N . VAL B 1 30 ? 105.689 32.487 11.083 1.00 30.78 30 VAL B N 1
ATOM 2441 C CA . VAL B 1 30 ? 105.219 33.759 10.542 1.00 29.61 30 VAL B CA 1
ATOM 2442 C C . VAL B 1 30 ? 103.997 33.496 9.668 1.00 28.22 30 VAL B C 1
ATOM 2443 O O . VAL B 1 30 ? 104.046 32.694 8.744 1.00 27.44 30 VAL B O 1
ATOM 2447 N N . LEU B 1 31 ? 102.907 34.187 9.983 1.00 27.00 31 LEU B N 1
ATOM 2448 C CA . LEU B 1 31 ? 101.641 34.042 9.273 1.00 26.26 31 LEU B CA 1
ATOM 2449 C C . LEU B 1 31 ? 101.305 35.367 8.589 1.00 25.36 31 LEU B C 1
ATOM 2450 O O . LEU B 1 31 ? 100.890 36.317 9.231 1.00 24.47 31 LEU B O 1
ATOM 2455 N N . HIS B 1 32 ? 101.521 35.415 7.280 1.00 24.92 32 HIS B N 1
ATOM 2456 C CA . HIS B 1 32 ? 101.273 36.612 6.483 1.00 24.65 32 HIS B CA 1
ATOM 2457 C C . HIS B 1 32 ? 99.779 36.784 6.257 1.00 24.50 32 HIS B C 1
ATOM 2458 O O . HIS B 1 32 ? 98.987 35.903 6.572 1.00 24.19 32 HIS B O 1
ATOM 2465 N N . GLY B 1 33 ? 99.415 37.924 5.682 1.00 24.31 33 GLY B N 1
ATOM 2466 C CA . GLY B 1 33 ? 98.030 38.261 5.437 1.00 24.23 33 GLY B CA 1
ATOM 2467 C C . GLY B 1 33 ? 97.573 37.925 4.033 1.00 24.09 33 GLY B C 1
ATOM 2468 O O . GLY B 1 33 ? 98.157 37.097 3.334 1.00 24.04 33 GLY B O 1
ATOM 2469 N N . GLY B 1 34 ? 96.501 38.591 3.636 1.00 24.24 34 GLY B N 1
ATOM 2470 C CA . GLY B 1 34 ? 95.880 38.409 2.340 1.00 24.27 34 GLY B CA 1
ATOM 2471 C C . GLY B 1 34 ? 94.386 38.240 2.572 1.00 24.10 34 GLY B C 1
ATOM 2472 O O . GLY B 1 34 ? 93.737 39.185 3.002 1.00 24.78 34 GLY B O 1
ATOM 2473 N N . PRO B 1 35 ? 93.834 37.052 2.364 1.00 23.71 35 PRO B N 1
ATOM 2474 C CA . PRO B 1 35 ? 94.577 35.849 1.963 1.00 23.62 35 PRO B CA 1
ATOM 2475 C C . PRO B 1 35 ? 95.199 35.958 0.572 1.00 23.20 35 PRO B C 1
ATOM 2476 O O . PRO B 1 35 ? 94.808 36.825 -0.203 1.00 23.48 35 PRO B O 1
ATOM 2480 N N . GLY B 1 36 ? 96.182 35.106 0.291 1.00 22.84 36 GLY B N 1
ATOM 2481 C CA . GLY B 1 36 ? 96.881 35.107 -0.985 1.00 22.68 36 GLY B CA 1
ATOM 2482 C C . GLY B 1 36 ? 98.174 35.912 -0.977 1.00 22.35 36 GLY B C 1
ATOM 2483 O O . GLY B 1 36 ? 98.784 36.141 -2.026 1.00 22.12 36 GLY B O 1
ATOM 2484 N N . GLY B 1 37 ? 98.600 36.330 0.210 1.00 21.69 37 GLY B N 1
ATOM 2485 C CA . GLY B 1 37 ? 99.825 37.082 0.355 1.00 21.33 37 GLY B CA 1
ATOM 2486 C C . GLY B 1 37 ? 101.043 36.175 0.367 1.00 20.98 37 GLY B C 1
ATOM 2487 O O . GLY B 1 37 ? 101.031 35.062 -0.165 1.00 20.01 37 GLY B O 1
ATOM 2488 N N . ASN B 1 38 ? 102.108 36.686 0.966 1.00 20.76 38 ASN B N 1
ATOM 2489 C CA . ASN B 1 38 ? 103.368 35.964 1.075 1.00 21.17 38 ASN B CA 1
ATOM 2490 C C . ASN B 1 38 ? 104.224 36.568 2.182 1.00 21.31 38 ASN B C 1
ATOM 2491 O O . ASN B 1 38 ? 103.891 37.614 2.728 1.00 20.64 38 ASN B O 1
ATOM 2496 N N . ALA B 1 39 ? 105.314 35.892 2.524 1.00 22.32 39 ALA B N 1
ATOM 2497 C CA . ALA B 1 39 ? 106.154 36.289 3.657 1.00 22.77 39 ALA B CA 1
ATOM 2498 C C . ALA B 1 39 ? 107.443 37.051 3.276 1.00 22.79 39 ALA B C 1
ATOM 2499 O O . ALA B 1 39 ? 108.275 37.289 4.136 1.00 23.10 39 ALA B O 1
ATOM 2501 N N . TYR B 1 40 ? 107.607 37.433 2.013 1.00 22.74 40 TYR B N 1
ATOM 2502 C CA . TYR B 1 40 ? 108.825 38.121 1.557 1.00 23.05 40 TYR B CA 1
ATOM 2503 C C . TYR B 1 40 ? 109.054 39.479 2.221 1.00 23.18 40 TYR B C 1
ATOM 2504 O O . TYR B 1 40 ? 110.128 39.737 2.754 1.00 22.88 40 TYR B O 1
ATOM 2513 N N . VAL B 1 41 ? 108.045 40.348 2.184 1.00 23.27 41 VAL B N 1
ATOM 2514 C CA . VAL B 1 41 ? 108.166 41.674 2.790 1.00 23.80 41 VAL B CA 1
ATOM 2515 C C . VAL B 1 41 ? 108.264 41.601 4.325 1.00 24.42 41 VAL B C 1
ATOM 2516 O O . VAL B 1 41 ? 108.983 42.396 4.944 1.00 23.93 41 VAL B O 1
ATOM 2520 N N . LEU B 1 42 ? 107.552 40.648 4.928 1.00 25.07 42 LEU B N 1
ATOM 2521 C CA . LEU B 1 42 ? 107.610 40.441 6.371 1.00 25.94 42 LEU B CA 1
ATOM 2522 C C . LEU B 1 42 ? 109.015 40.047 6.833 1.00 26.80 42 LEU B C 1
ATOM 2523 O O . LEU B 1 42 ? 109.478 40.521 7.864 1.00 26.52 42 LEU B O 1
ATOM 2528 N N . ARG B 1 43 ? 109.695 39.198 6.064 1.00 27.96 43 ARG B N 1
ATOM 2529 C CA . ARG B 1 43 ? 111.054 38.801 6.406 1.00 29.30 43 ARG B CA 1
ATOM 2530 C C . ARG B 1 43 ? 111.998 40.005 6.364 1.00 29.41 43 ARG B C 1
ATOM 2531 O O . ARG B 1 43 ? 112.740 40.227 7.315 1.00 29.86 43 ARG B O 1
ATOM 2539 N N . GLU B 1 44 ? 111.945 40.803 5.298 1.00 29.19 44 GLU B N 1
ATOM 2540 C CA . GLU B 1 44 ? 112.804 41.986 5.193 1.00 29.22 44 GLU B CA 1
ATOM 2541 C C . GLU B 1 44 ? 112.612 42.907 6.387 1.00 29.01 44 GLU B C 1
ATOM 2542 O O . GLU B 1 44 ? 113.565 43.513 6.863 1.00 28.71 44 GLU B O 1
ATOM 2548 N N . GLY B 1 45 ? 111.371 43.026 6.846 1.00 28.97 45 GLY B N 1
ATOM 2549 C CA . GLY B 1 45 ? 111.025 43.994 7.862 1.00 29.14 45 GLY B CA 1
ATOM 2550 C C . GLY B 1 45 ? 111.267 43.563 9.294 1.00 29.52 45 GLY B C 1
ATOM 2551 O O . GLY B 1 45 ? 111.468 44.408 10.152 1.00 28.96 45 GLY B O 1
ATOM 2552 N N . LEU B 1 46 ? 111.239 42.259 9.552 1.00 30.38 46 LEU B N 1
ATOM 2553 C CA . LEU B 1 46 ? 111.297 41.738 10.916 1.00 31.17 46 LEU B CA 1
ATOM 2554 C C . LEU B 1 46 ? 112.605 41.024 11.283 1.00 32.30 46 LEU B C 1
ATOM 2555 O O . LEU B 1 46 ? 112.951 40.973 12.461 1.00 31.88 46 LEU B O 1
ATOM 2560 N N . GLN B 1 47 ? 113.309 40.473 10.291 1.00 33.71 47 GLN B N 1
ATOM 2561 C CA . GLN B 1 47 ? 114.453 39.594 10.533 1.00 35.34 47 GLN B CA 1
ATOM 2562 C C . GLN B 1 47 ? 115.573 40.260 11.331 1.00 36.41 47 GLN B C 1
ATOM 2563 O O . GLN B 1 47 ? 116.256 39.585 12.089 1.00 36.96 47 GLN B O 1
ATOM 2569 N N . ASP B 1 48 ? 115.768 41.565 11.158 1.00 37.61 48 ASP B N 1
ATOM 2570 C CA . ASP B 1 48 ? 116.815 42.290 11.890 1.00 38.75 48 ASP B CA 1
ATOM 2571 C C . ASP B 1 48 ? 116.616 42.216 13.406 1.00 39.14 48 ASP B C 1
ATOM 2572 O O . ASP B 1 48 ? 117.586 42.262 14.162 1.00 39.59 48 ASP B O 1
ATOM 2577 N N . TYR B 1 49 ? 115.362 42.108 13.840 1.00 39.27 49 TYR B N 1
ATOM 2578 C CA . TYR B 1 49 ? 115.025 42.077 15.259 1.00 39.31 49 TYR B CA 1
ATOM 2579 C C . TYR B 1 49 ? 114.928 40.670 15.842 1.00 39.23 49 TYR B C 1
ATOM 2580 O O . TYR B 1 49 ? 114.613 40.520 17.020 1.00 39.29 49 TYR B O 1
ATOM 2589 N N . LEU B 1 50 ? 115.230 39.656 15.039 1.00 39.50 50 LEU B N 1
ATOM 2590 C CA . LEU B 1 50 ? 114.970 38.260 15.399 1.00 40.14 50 LEU B CA 1
ATOM 2591 C C . LEU B 1 50 ? 116.216 37.371 15.367 1.00 41.23 50 LEU B C 1
ATOM 2592 O O . LEU B 1 50 ? 116.115 36.149 15.170 1.00 40.92 50 LEU B O 1
ATOM 2597 N N . GLU B 1 51 ? 117.391 37.972 15.561 1.00 42.67 51 GLU B N 1
ATOM 2598 C CA . GLU B 1 51 ? 118.621 37.183 15.682 1.00 43.84 51 GLU B CA 1
ATOM 2599 C C . GLU B 1 51 ? 118.525 36.319 16.945 1.00 43.38 51 GLU B C 1
ATOM 2600 O O . GLU B 1 51 ? 118.073 36.787 17.996 1.00 43.40 51 GLU B O 1
ATOM 2606 N N . GLY B 1 52 ? 118.909 35.052 16.829 1.00 43.18 52 GLY B N 1
ATOM 2607 C CA . GLY B 1 52 ? 118.824 34.125 17.947 1.00 43.08 52 GLY B CA 1
ATOM 2608 C C . GLY B 1 52 ? 117.556 33.285 17.955 1.00 42.68 52 GLY B C 1
ATOM 2609 O O . GLY B 1 52 ? 117.542 32.211 18.558 1.00 43.45 52 GLY B O 1
ATOM 2610 N N . PHE B 1 53 ? 116.492 33.768 17.309 1.00 41.62 53 PHE B N 1
ATOM 2611 C CA . PHE B 1 53 ? 115.275 32.976 17.129 1.00 40.36 53 PHE B CA 1
ATOM 2612 C C . PHE B 1 53 ? 115.429 32.060 15.929 1.00 39.57 53 PHE B C 1
ATOM 2613 O O . PHE B 1 53 ? 116.130 32.382 14.970 1.00 39.34 53 PHE B O 1
ATOM 2621 N N . ARG B 1 54 ? 114.790 30.900 16.007 1.00 38.66 54 ARG B N 1
ATOM 2622 C CA . ARG B 1 54 ? 114.493 30.109 14.828 1.00 38.03 54 ARG B CA 1
ATOM 2623 C C . ARG B 1 54 ? 113.182 30.696 14.285 1.00 37.62 54 ARG B C 1
ATOM 2624 O O . ARG B 1 54 ? 112.192 30.771 15.014 1.00 37.54 54 ARG B O 1
ATOM 2632 N N . VAL B 1 55 ? 113.191 31.160 13.038 1.00 36.83 55 VAL B N 1
ATOM 2633 C CA . VAL B 1 55 ? 112.021 31.817 12.446 1.00 35.99 55 VAL B CA 1
ATOM 2634 C C . VAL B 1 55 ? 111.658 31.088 11.177 1.00 35.22 55 VAL B C 1
ATOM 2635 O O . VAL B 1 55 ? 112.483 30.958 10.278 1.00 35.18 55 VAL B O 1
ATOM 2639 N N . VAL B 1 56 ? 110.429 30.588 11.117 1.00 34.20 56 VAL B N 1
ATOM 2640 C CA . VAL B 1 56 ? 109.931 29.920 9.930 1.00 33.68 56 VAL B CA 1
ATOM 2641 C C . VAL B 1 56 ? 109.017 30.895 9.178 1.00 32.89 56 VAL B C 1
ATOM 2642 O O . VAL B 1 56 ? 107.901 31.195 9.617 1.00 32.78 56 VAL B O 1
ATOM 2646 N N . TYR B 1 57 ? 109.539 31.424 8.075 1.00 31.57 57 TYR B N 1
ATOM 2647 C CA . TYR B 1 57 ? 108.761 32.197 7.121 1.00 30.43 57 TYR B CA 1
ATOM 2648 C C . TYR B 1 57 ? 108.233 31.212 6.107 1.00 29.54 57 TYR B C 1
ATOM 2649 O O . TYR B 1 57 ? 108.996 30.410 5.569 1.00 29.93 57 TYR B O 1
ATOM 2658 N N . PHE B 1 58 ? 106.930 31.246 5.853 1.00 27.94 58 PHE B N 1
ATOM 2659 C CA . PHE B 1 58 ? 106.379 30.445 4.770 1.00 26.64 58 PHE B CA 1
ATOM 2660 C C . PHE B 1 58 ? 105.207 31.135 4.090 1.00 25.76 58 PHE B C 1
ATOM 2661 O O . PHE B 1 58 ? 104.565 32.011 4.653 1.00 25.50 58 PHE B O 1
ATOM 2669 N N . ASP B 1 59 ? 104.980 30.748 2.846 1.00 25.08 59 ASP B N 1
ATOM 2670 C CA . ASP B 1 59 ? 103.824 31.179 2.111 1.00 25.10 59 ASP B CA 1
ATOM 2671 C C . ASP B 1 59 ? 102.756 30.127 2.286 1.00 25.16 59 ASP B C 1
ATOM 2672 O O . ASP B 1 59 ? 102.978 28.938 2.014 1.00 25.29 59 ASP B O 1
ATOM 2677 N N . GLN B 1 60 ? 101.605 30.576 2.765 1.00 24.92 60 GLN B N 1
ATOM 2678 C CA . GLN B 1 60 ? 100.448 29.714 2.937 1.00 25.00 60 GLN B CA 1
ATOM 2679 C C . GLN B 1 60 ? 100.061 29.028 1.634 1.00 24.97 60 GLN B C 1
ATOM 2680 O O . GLN B 1 60 ? 100.510 29.410 0.546 1.00 24.63 60 GLN B O 1
ATOM 2686 N N . ARG B 1 61 ? 99.219 28.010 1.754 1.00 25.29 61 ARG B N 1
ATOM 2687 C CA . ARG B 1 61 ? 98.895 27.141 0.625 1.00 25.50 61 ARG B CA 1
ATOM 2688 C C . ARG B 1 61 ? 98.280 27.879 -0.554 1.00 25.03 61 ARG B C 1
ATOM 2689 O O . ARG B 1 61 ? 97.442 28.765 -0.389 1.00 24.51 61 ARG B O 1
ATOM 2697 N N . GLY B 1 62 ? 98.720 27.496 -1.746 1.00 24.73 62 GLY B N 1
ATOM 2698 C CA . GLY B 1 62 ? 98.320 28.136 -2.981 1.00 24.72 62 GLY B CA 1
ATOM 2699 C C . GLY B 1 62 ? 98.763 29.579 -3.145 1.00 24.95 62 GLY B C 1
ATOM 2700 O O . GLY B 1 62 ? 98.490 30.174 -4.182 1.00 24.99 62 GLY B O 1
ATOM 2701 N N . SER B 1 63 ? 99.458 30.129 -2.151 1.00 25.28 63 SER B N 1
ATOM 2702 C CA . SER B 1 63 ? 99.717 31.566 -2.072 1.00 25.89 63 SER B CA 1
ATOM 2703 C C . SER B 1 63 ? 101.181 31.883 -2.367 1.00 26.20 63 SER B C 1
ATOM 2704 O O . SER B 1 63 ? 102.080 31.134 -1.976 1.00 26.80 63 SER B O 1
ATOM 2707 N N . GLY B 1 64 ? 101.415 33.006 -3.042 1.00 26.13 64 GLY B N 1
ATOM 2708 C CA . GLY B 1 64 ? 102.762 33.468 -3.313 1.00 26.04 64 GLY B CA 1
ATOM 2709 C C . GLY B 1 64 ? 103.611 32.443 -4.041 1.00 26.13 64 GLY B C 1
ATOM 2710 O O . GLY B 1 64 ? 103.270 31.998 -5.129 1.00 24.90 64 GLY B O 1
ATOM 2711 N N . ARG B 1 65 ? 104.715 32.064 -3.408 1.00 27.25 65 ARG B N 1
ATOM 2712 C CA . ARG B 1 65 ? 105.678 31.123 -3.978 1.00 28.16 65 ARG B CA 1
ATOM 2713 C C . ARG B 1 65 ? 105.290 29.657 -3.775 1.00 29.07 65 ARG B C 1
ATOM 2714 O O . ARG B 1 65 ? 105.909 28.780 -4.363 1.00 29.81 65 ARG B O 1
ATOM 2722 N N . SER B 1 66 ? 104.299 29.381 -2.930 1.00 29.90 66 SER B N 1
ATOM 2723 C CA . SER B 1 66 ? 103.805 28.011 -2.764 1.00 30.29 66 SER B CA 1
ATOM 2724 C C . SER B 1 66 ? 103.107 27.542 -4.036 1.00 31.66 66 SER B C 1
ATOM 2725 O O . SER B 1 66 ? 102.666 28.359 -4.853 1.00 31.55 66 SER B O 1
ATOM 2728 N N . LEU B 1 67 ? 103.008 26.225 -4.203 1.00 33.34 67 LEU B N 1
ATOM 2729 C CA . LEU B 1 67 ? 102.502 25.656 -5.450 1.00 34.95 67 LEU B CA 1
ATOM 2730 C C . LEU B 1 67 ? 101.004 25.925 -5.612 1.00 35.18 67 LEU B C 1
ATOM 2731 O O . LEU B 1 67 ? 100.226 25.834 -4.659 1.00 34.44 67 LEU B O 1
ATOM 2736 N N . GLU B 1 68 ? 100.633 26.279 -6.834 1.00 36.23 68 GLU B N 1
ATOM 2737 C CA . GLU B 1 68 ? 99.265 26.634 -7.163 1.00 37.74 68 GLU B CA 1
ATOM 2738 C C . GLU B 1 68 ? 98.300 25.491 -6.873 1.00 37.59 68 GLU B C 1
ATOM 2739 O O . GLU B 1 68 ? 98.589 24.335 -7.160 1.00 37.70 68 GLU B O 1
ATOM 2745 N N . LEU B 1 69 ? 97.174 25.837 -6.264 1.00 37.67 69 LEU B N 1
ATOM 2746 C CA . LEU B 1 69 ? 96.050 24.933 -6.094 1.00 37.75 69 LEU B CA 1
ATOM 2747 C C . LEU B 1 69 ? 94.896 25.403 -6.968 1.00 38.19 69 LEU B C 1
ATOM 2748 O O . LEU B 1 69 ? 94.822 26.591 -7.309 1.00 37.94 69 LEU B O 1
ATOM 2753 N N . PRO B 1 70 ? 93.983 24.496 -7.323 1.00 38.72 70 PRO B N 1
ATOM 2754 C CA . PRO B 1 70 ? 92.730 24.911 -7.958 1.00 38.85 70 PRO B CA 1
ATOM 2755 C C . PRO B 1 70 ? 91.933 25.836 -7.040 1.00 38.97 70 PRO B C 1
ATOM 2756 O O . PRO B 1 70 ? 92.130 25.818 -5.822 1.00 38.61 70 PRO B O 1
ATOM 2760 N N . GLN B 1 71 ? 91.049 26.632 -7.632 1.00 39.31 71 GLN B N 1
ATOM 2761 C CA . GLN B 1 71 ? 90.170 27.531 -6.884 1.00 39.74 71 GLN B CA 1
ATOM 2762 C C . GLN B 1 71 ? 88.967 26.754 -6.338 1.00 39.97 71 GLN B C 1
ATOM 2763 O O . GLN B 1 71 ? 87.847 26.831 -6.855 1.00 39.86 71 GLN B O 1
ATOM 2769 N N . ASP B 1 72 ? 89.234 26.019 -5.263 1.00 40.25 72 ASP B N 1
ATOM 2770 C CA . ASP B 1 72 ? 88.314 25.056 -4.685 1.00 40.27 72 ASP B CA 1
ATOM 2771 C C . ASP B 1 72 ? 88.082 25.527 -3.259 1.00 40.02 72 ASP B C 1
ATOM 2772 O O . ASP B 1 72 ? 88.985 25.461 -2.431 1.00 40.10 72 ASP B O 1
ATOM 2777 N N . PRO B 1 73 ? 86.894 26.051 -2.984 1.00 39.74 73 PRO B N 1
ATOM 2778 C CA . PRO B 1 73 ? 86.505 26.456 -1.627 1.00 39.52 73 PRO B CA 1
ATOM 2779 C C . PRO B 1 73 ? 86.823 25.455 -0.501 1.00 39.32 73 PRO B C 1
ATOM 2780 O O . PRO B 1 73 ? 87.054 25.877 0.642 1.00 39.44 73 PRO B O 1
ATOM 2784 N N . ARG B 1 74 ? 86.790 24.157 -0.801 1.00 38.65 74 ARG B N 1
ATOM 2785 C CA . ARG B 1 74 ? 87.127 23.131 0.191 1.00 38.47 74 ARG B CA 1
ATOM 2786 C C . ARG B 1 74 ? 88.590 23.251 0.653 1.00 36.70 74 ARG B C 1
ATOM 2787 O O . ARG B 1 74 ? 88.903 22.981 1.809 1.00 36.53 74 ARG B O 1
ATOM 2795 N N . LEU B 1 75 ? 89.468 23.669 -0.255 1.00 35.00 75 LEU B N 1
ATOM 2796 C CA . LEU B 1 75 ? 90.893 23.811 0.039 1.00 33.87 75 LEU B CA 1
ATOM 2797 C C . LEU B 1 75 ? 91.233 25.084 0.819 1.00 32.67 75 LEU B C 1
ATOM 2798 O O . LEU B 1 75 ? 92.276 25.148 1.462 1.00 32.57 75 LEU B O 1
ATOM 2803 N N . PHE B 1 76 ? 90.358 26.088 0.781 1.00 31.18 76 PHE B N 1
ATOM 2804 C CA . PHE B 1 76 ? 90.699 27.405 1.321 1.00 29.67 76 PHE B CA 1
ATOM 2805 C C . PHE B 1 76 ? 89.807 27.853 2.467 1.00 28.75 76 PHE B C 1
ATOM 2806 O O . PHE B 1 76 ? 88.831 28.574 2.273 1.00 28.52 76 PHE B O 1
ATOM 2814 N N . THR B 1 77 ? 90.184 27.410 3.660 1.00 27.84 77 THR B N 1
ATOM 2815 C CA . THR B 1 77 ? 89.463 27.693 4.893 1.00 27.25 77 THR B CA 1
ATOM 2816 C C . THR B 1 77 ? 90.484 28.011 5.955 1.00 26.54 77 THR B C 1
ATOM 2817 O O . THR B 1 77 ? 91.646 27.633 5.831 1.00 26.13 77 THR B O 1
ATOM 2821 N N . VAL B 1 78 ? 90.053 28.676 7.016 1.00 26.14 78 VAL B N 1
ATOM 2822 C CA . VAL B 1 78 ? 90.955 28.988 8.101 1.00 26.16 78 VAL B CA 1
ATOM 2823 C C . VAL B 1 78 ? 91.438 27.695 8.774 1.00 26.88 78 VAL B C 1
ATOM 2824 O O . VAL B 1 78 ? 92.584 27.632 9.183 1.00 26.98 78 VAL B O 1
ATOM 2828 N N . ASP B 1 79 ? 90.589 26.664 8.840 1.00 27.25 79 ASP B N 1
ATOM 2829 C CA . ASP B 1 79 ? 90.951 25.379 9.472 1.00 27.75 79 ASP B CA 1
ATOM 2830 C C . ASP B 1 79 ? 92.140 24.751 8.760 1.00 27.93 79 ASP B C 1
ATOM 2831 O O . ASP B 1 79 ? 93.057 24.257 9.401 1.00 27.60 79 ASP B O 1
ATOM 2836 N N . ALA B 1 80 ? 92.090 24.762 7.428 1.00 28.41 80 ALA B N 1
ATOM 2837 C CA . ALA B 1 80 ? 93.165 24.253 6.583 1.00 28.79 80 ALA B CA 1
ATOM 2838 C C . ALA B 1 80 ? 94.497 24.995 6.765 1.00 29.51 80 ALA B C 1
ATOM 2839 O O . ALA B 1 80 ? 95.554 24.358 6.778 1.00 29.57 80 ALA B O 1
ATOM 2841 N N . LEU B 1 81 ? 94.455 26.323 6.886 1.00 29.92 81 LEU B N 1
ATOM 2842 C CA . LEU B 1 81 ? 95.672 27.117 7.102 1.00 30.15 81 LEU B CA 1
ATOM 2843 C C . LEU B 1 81 ? 96.253 26.845 8.491 1.00 30.17 81 LEU B C 1
ATOM 2844 O O . LEU B 1 81 ? 97.467 26.762 8.660 1.00 29.23 81 LEU B O 1
ATOM 2849 N N . VAL B 1 82 ? 95.371 26.747 9.481 1.00 30.55 82 VAL B N 1
ATOM 2850 C CA . VAL B 1 82 ? 95.751 26.385 10.839 1.00 31.30 82 VAL B CA 1
ATOM 2851 C C . VAL B 1 82 ? 96.437 25.008 10.856 1.00 31.86 82 VAL B C 1
ATOM 2852 O O . VAL B 1 82 ? 97.533 24.852 11.399 1.00 32.29 82 VAL B O 1
ATOM 2856 N N . GLU B 1 83 ? 95.803 24.028 10.225 1.00 32.50 83 GLU B N 1
ATOM 2857 C CA . GLU B 1 83 ? 96.304 22.658 10.231 1.00 33.00 83 GLU B CA 1
ATOM 2858 C C . GLU B 1 83 ? 97.606 22.547 9.437 1.00 32.83 83 GLU B C 1
ATOM 2859 O O . GLU B 1 83 ? 98.477 21.756 9.783 1.00 32.57 83 GLU B O 1
ATOM 2865 N N . ASP B 1 84 ? 97.747 23.373 8.405 1.00 32.44 84 ASP B N 1
ATOM 2866 C CA . ASP B 1 84 ? 98.994 23.452 7.645 1.00 32.21 84 ASP B CA 1
ATOM 2867 C C . ASP B 1 84 ? 100.162 23.873 8.507 1.00 31.69 84 ASP B C 1
ATOM 2868 O O . ASP B 1 84 ? 101.275 23.405 8.315 1.00 31.43 84 ASP B O 1
ATOM 2873 N N . THR B 1 85 ? 99.895 24.787 9.426 1.00 31.20 85 THR B N 1
ATOM 2874 C CA . THR B 1 85 ? 100.907 25.332 10.310 1.00 30.82 85 THR B CA 1
ATOM 2875 C C . THR B 1 85 ? 101.438 24.257 11.247 1.00 29.43 85 THR B C 1
ATOM 2876 O O . THR B 1 85 ? 102.644 24.196 11.496 1.00 30.00 85 THR B O 1
ATOM 2880 N N . LEU B 1 86 ? 100.552 23.413 11.788 1.00 26.16 86 LEU B N 1
ATOM 2881 C CA . LEU B 1 86 ? 101.046 22.382 12.707 1.00 25.37 86 LEU B CA 1
ATOM 2882 C C . LEU B 1 86 ? 101.623 21.208 11.946 1.00 27.45 86 LEU B C 1
ATOM 2883 O O . LEU B 1 86 ? 102.583 20.619 12.438 1.00 30.30 86 LEU B O 1
ATOM 2888 N N . LEU B 1 87 ? 101.158 20.923 10.737 1.00 32.62 87 LEU B N 1
ATOM 2889 C CA . LEU B 1 87 ? 101.820 19.904 9.934 1.00 35.36 87 LEU B CA 1
ATOM 2890 C C . LEU B 1 87 ? 103.243 20.349 9.521 1.00 37.02 87 LEU B C 1
ATOM 2891 O O . LEU B 1 87 ? 104.141 19.517 9.378 1.00 37.54 87 LEU B O 1
ATOM 2896 N N . LEU B 1 88 ? 103.455 21.656 9.367 1.00 38.36 88 LEU B N 1
ATOM 2897 C CA . LEU B 1 88 ? 104.765 22.187 9.003 1.00 39.06 88 LEU B CA 1
ATOM 2898 C C . LEU B 1 88 ? 105.710 22.141 10.200 1.00 39.59 88 LEU B C 1
ATOM 2899 O O . LEU B 1 88 ? 106.862 21.774 10.053 1.00 39.45 88 LEU B O 1
ATOM 2904 N N . ALA B 1 89 ? 105.219 22.532 11.372 1.00 40.37 89 ALA B N 1
ATOM 2905 C CA . ALA B 1 89 ? 105.987 22.462 12.608 1.00 41.33 89 ALA B CA 1
ATOM 2906 C C . ALA B 1 89 ? 106.473 21.028 12.838 1.00 42.65 89 ALA B C 1
ATOM 2907 O O . ALA B 1 89 ? 107.659 20.781 13.058 1.00 42.67 89 ALA B O 1
ATOM 2909 N N . GLU B 1 90 ? 105.532 20.096 12.752 1.00 43.89 90 GLU B N 1
ATOM 2910 C CA . GLU B 1 90 ? 105.789 18.670 12.904 1.00 45.17 90 GLU B CA 1
ATOM 2911 C C . GLU B 1 90 ? 106.808 18.143 11.867 1.00 45.45 90 GLU B C 1
ATOM 2912 O O . GLU B 1 90 ? 107.669 17.331 12.204 1.00 45.80 90 GLU B O 1
ATOM 2918 N N . ALA B 1 91 ? 106.739 18.623 10.626 1.00 45.53 91 ALA B N 1
ATOM 2919 C CA . ALA B 1 91 ? 107.675 18.183 9.586 1.00 45.67 91 ALA B CA 1
ATOM 2920 C C . ALA B 1 91 ? 109.100 18.736 9.800 1.00 45.93 91 ALA B C 1
ATOM 2921 O O . ALA B 1 91 ? 110.070 18.128 9.360 1.00 46.15 91 ALA B O 1
ATOM 2923 N N . LEU B 1 92 ? 109.204 19.878 10.479 1.00 46.15 92 LEU B N 1
ATOM 2924 C CA . LEU B 1 92 ? 110.481 20.502 10.840 1.00 46.38 92 LEU B CA 1
ATOM 2925 C C . LEU B 1 92 ? 110.977 20.117 12.244 1.00 46.87 92 LEU B C 1
ATOM 2926 O O . LEU B 1 92 ? 112.002 20.630 12.710 1.00 46.90 92 LEU B O 1
ATOM 2931 N N . GLY B 1 93 ? 110.240 19.246 12.928 1.00 47.24 93 GLY B N 1
ATOM 2932 C CA . GLY B 1 93 ? 110.594 18.830 14.274 1.00 47.51 93 GLY B CA 1
ATOM 2933 C C . GLY B 1 93 ? 110.476 19.897 15.353 1.00 47.69 93 GLY B C 1
ATOM 2934 O O . GLY B 1 93 ? 111.120 19.788 16.391 1.00 47.62 93 GLY B O 1
ATOM 2935 N N . VAL B 1 94 ? 109.671 20.931 15.124 1.00 48.14 94 VAL B N 1
ATOM 2936 C CA . VAL B 1 94 ? 109.368 21.906 16.182 1.00 48.29 94 VAL B CA 1
ATOM 2937 C C . VAL B 1 94 ? 108.145 21.449 16.970 1.00 48.63 94 VAL B C 1
ATOM 2938 O O . VAL B 1 94 ? 107.132 21.060 16.383 1.00 48.84 94 VAL B O 1
ATOM 2942 N N . GLU B 1 95 ? 108.241 21.521 18.295 1.00 48.96 95 GLU B N 1
ATOM 2943 C CA . GLU B 1 95 ? 107.168 21.066 19.182 1.00 49.43 95 GLU B CA 1
ATOM 2944 C C . GLU B 1 95 ? 106.487 22.225 19.912 1.00 48.83 95 GLU B C 1
ATOM 2945 O O . GLU B 1 95 ? 105.280 22.192 20.125 1.00 49.09 95 GLU B O 1
ATOM 2951 N N . ARG B 1 96 ? 107.262 23.235 20.298 1.00 48.11 96 ARG B N 1
ATOM 2952 C CA . ARG B 1 96 ? 106.727 24.438 20.937 1.00 47.67 96 ARG B CA 1
ATOM 2953 C C . ARG B 1 96 ? 107.176 25.675 20.156 1.00 46.05 96 ARG B C 1
ATOM 2954 O O . ARG B 1 96 ? 108.320 25.746 19.700 1.00 46.09 96 ARG B O 1
ATOM 2962 N N . PHE B 1 97 ? 106.276 26.644 20.000 1.00 44.24 97 PHE B N 1
ATOM 2963 C CA . PHE B 1 97 ? 106.533 27.803 19.137 1.00 42.67 97 PHE B CA 1
ATOM 2964 C C . PHE B 1 97 ? 105.620 28.992 19.416 1.00 40.91 97 PHE B C 1
ATOM 2965 O O . PHE B 1 97 ? 104.523 28.837 19.940 1.00 40.73 97 PHE B O 1
ATOM 2973 N N . GLY B 1 98 ? 106.106 30.181 19.069 1.00 38.89 98 GLY B N 1
ATOM 2974 C CA . GLY B 1 98 ? 105.313 31.398 19.079 1.00 37.48 98 GLY B CA 1
ATOM 2975 C C . GLY B 1 98 ? 104.843 31.726 17.666 1.00 35.96 98 GLY B C 1
ATOM 2976 O O . GLY B 1 98 ? 105.228 31.054 16.706 1.00 35.61 98 GLY B O 1
ATOM 2977 N N . LEU B 1 99 ? 104.011 32.756 17.540 1.00 34.28 99 LEU B N 1
ATOM 2978 C CA . LEU B 1 99 ? 103.481 33.160 16.243 1.00 33.11 99 LEU B CA 1
ATOM 2979 C C . LEU B 1 99 ? 103.677 34.646 16.007 1.00 31.57 99 LEU B C 1
ATOM 2980 O O . LEU B 1 99 ? 103.466 35.457 16.895 1.00 31.39 99 LEU B O 1
ATOM 2985 N N . LEU B 1 100 ? 104.104 34.984 14.799 1.00 30.17 100 LEU B N 1
ATOM 2986 C CA . LEU B 1 100 ? 104.154 36.360 14.332 1.00 29.15 100 LEU B CA 1
ATOM 2987 C C . LEU B 1 100 ? 103.140 36.450 13.207 1.00 27.93 100 LEU B C 1
ATOM 2988 O O . LEU B 1 100 ? 103.272 35.765 12.209 1.00 27.80 100 LEU B O 1
ATOM 2993 N N . ALA B 1 101 ? 102.131 37.293 13.372 1.00 26.55 101 ALA B N 1
ATOM 2994 C CA . ALA B 1 101 ? 101.017 37.365 12.423 1.00 25.38 101 ALA B CA 1
ATOM 2995 C C . ALA B 1 101 ? 100.851 38.776 11.897 1.00 23.94 101 ALA B C 1
ATOM 2996 O O . ALA B 1 101 ? 101.099 39.727 12.619 1.00 23.17 101 ALA B O 1
ATOM 2998 N N . HIS B 1 102 ? 100.407 38.903 10.650 1.00 22.59 102 HIS B N 1
ATOM 2999 C CA . HIS B 1 102 ? 100.155 40.210 10.044 1.00 21.73 102 HIS B CA 1
ATOM 3000 C C . HIS B 1 102 ? 98.784 40.187 9.348 1.00 21.50 102 HIS B C 1
ATOM 3001 O O . HIS B 1 102 ? 98.517 39.287 8.557 1.00 20.28 102 HIS B O 1
ATOM 3008 N N . GLY B 1 103 ? 97.921 41.162 9.645 1.00 21.18 103 GLY B N 1
ATOM 3009 C CA . GLY B 1 103 ? 96.646 41.274 8.949 1.00 21.68 103 GLY B CA 1
ATOM 3010 C C . GLY B 1 103 ? 95.761 40.051 9.145 1.00 21.85 103 GLY B C 1
ATOM 3011 O O . GLY B 1 103 ? 95.495 39.656 10.274 1.00 21.68 103 GLY B O 1
ATOM 3012 N N . PHE B 1 104 ? 95.318 39.463 8.038 1.00 22.27 104 PHE B N 1
ATOM 3013 C CA . PHE B 1 104 ? 94.481 38.260 8.032 1.00 22.79 104 PHE B CA 1
ATOM 3014 C C . PHE B 1 104 ? 95.152 37.094 8.782 1.00 23.02 104 PHE B C 1
ATOM 3015 O O . PHE B 1 104 ? 94.476 36.222 9.328 1.00 22.68 104 PHE B O 1
ATOM 3023 N N . GLY B 1 105 ? 96.485 37.085 8.788 1.00 23.46 105 GLY B N 1
ATOM 3024 C CA . GLY B 1 105 ? 97.269 36.154 9.583 1.00 23.63 105 GLY B CA 1
ATOM 3025 C C . GLY B 1 105 ? 96.825 36.042 11.033 1.00 23.81 105 GLY B C 1
ATOM 3026 O O . GLY B 1 105 ? 96.910 34.970 11.626 1.00 23.99 105 GLY B O 1
ATOM 3027 N N . ALA B 1 106 ? 96.368 37.152 11.598 1.00 23.99 106 ALA B N 1
ATOM 3028 C CA . ALA B 1 106 ? 95.851 37.192 12.960 1.00 24.60 106 ALA B CA 1
ATOM 3029 C C . ALA B 1 106 ? 94.761 36.166 13.232 1.00 25.24 106 ALA B C 1
ATOM 3030 O O . ALA B 1 106 ? 94.732 35.594 14.319 1.00 25.33 106 ALA B O 1
ATOM 3032 N N . VAL B 1 107 ? 93.858 35.951 12.273 1.00 25.51 107 VAL B N 1
ATOM 3033 C CA . VAL B 1 107 ? 92.779 34.980 12.464 1.00 25.85 107 VAL B CA 1
ATOM 3034 C C . VAL B 1 107 ? 93.340 33.569 12.491 1.00 25.86 107 VAL B C 1
ATOM 3035 O O . VAL B 1 107 ? 92.918 32.753 13.307 1.00 25.89 107 VAL B O 1
ATOM 3039 N N . VAL B 1 108 ? 94.283 33.287 11.600 1.00 25.97 108 VAL B N 1
ATOM 3040 C CA . VAL B 1 108 ? 94.938 31.989 11.575 1.00 26.39 108 VAL B CA 1
ATOM 3041 C C . VAL B 1 108 ? 95.666 31.772 12.899 1.00 27.11 108 VAL B C 1
ATOM 3042 O O . VAL B 1 108 ? 95.609 30.686 13.468 1.00 27.02 108 VAL B O 1
ATOM 3046 N N . ALA B 1 109 ? 96.309 32.825 13.398 1.00 27.67 109 ALA B N 1
ATOM 3047 C CA . ALA B 1 109 ? 97.117 32.744 14.609 1.00 28.00 109 ALA B CA 1
ATOM 3048 C C . ALA B 1 109 ? 96.248 32.482 15.828 1.00 28.35 109 ALA B C 1
ATOM 3049 O O . ALA B 1 109 ? 96.617 31.699 16.706 1.00 27.92 109 ALA B O 1
ATOM 3051 N N . LEU B 1 110 ? 95.096 33.144 15.869 1.00 28.55 110 LEU B N 1
ATOM 3052 C CA . LEU B 1 110 ? 94.194 33.035 17.004 1.00 28.93 110 LEU B CA 1
ATOM 3053 C C . LEU B 1 110 ? 93.565 3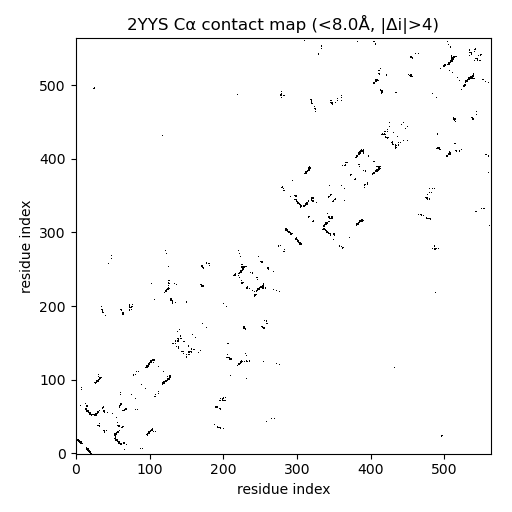1.658 17.047 1.00 28.99 110 LEU B C 1
ATOM 3054 O O . LEU B 1 110 ? 93.309 31.132 18.123 1.00 29.24 110 LEU B O 1
ATOM 3059 N N . GLU B 1 111 ? 93.364 31.062 15.879 1.00 29.01 111 GLU B N 1
ATOM 3060 C CA . GLU B 1 111 ? 92.832 29.711 15.796 1.00 29.07 111 GLU B CA 1
ATOM 3061 C C . GLU B 1 111 ? 93.897 28.656 16.145 1.00 29.75 111 GLU B C 1
ATOM 3062 O O . GLU B 1 111 ? 93.568 27.616 16.733 1.00 29.35 111 GLU B O 1
ATOM 3068 N N . VAL B 1 112 ? 95.154 28.909 15.769 1.00 30.05 112 VAL B N 1
ATOM 3069 C CA . VAL B 1 112 ? 96.259 28.016 16.124 1.00 30.49 112 VAL B CA 1
ATOM 3070 C C . VAL B 1 112 ? 96.358 28.001 17.646 1.00 31.37 112 VAL B C 1
ATOM 3071 O O . VAL B 1 112 ? 96.507 26.953 18.242 1.00 31.44 112 VAL B O 1
ATOM 3075 N N . LEU B 1 113 ? 96.249 29.176 18.253 1.00 32.56 113 LEU B N 1
ATOM 3076 C CA . LEU B 1 113 ? 96.335 29.332 19.696 1.00 33.80 113 LEU B CA 1
ATOM 3077 C C . LEU B 1 113 ? 95.204 28.566 20.384 1.00 34.73 113 LEU B C 1
ATOM 3078 O O . LEU B 1 113 ? 95.459 27.735 21.249 1.00 35.08 113 LEU B O 1
ATOM 3083 N N . ARG B 1 114 ? 93.965 28.838 19.976 1.00 35.44 114 ARG B N 1
ATOM 3084 C CA . ARG B 1 114 ? 92.779 28.218 20.568 1.00 35.86 114 ARG B CA 1
ATOM 3085 C C . ARG B 1 114 ? 92.854 26.690 20.571 1.00 36.32 114 ARG B C 1
ATOM 3086 O O . ARG B 1 114 ? 92.484 26.056 21.552 1.00 36.71 114 ARG B O 1
ATOM 3094 N N . ARG B 1 115 ? 93.353 26.114 19.482 1.00 36.68 115 ARG B N 1
ATOM 3095 C CA . ARG B 1 115 ? 93.289 24.677 19.262 1.00 37.17 115 ARG B CA 1
ATOM 3096 C C . ARG B 1 115 ? 94.541 23.897 19.671 1.00 38.16 115 ARG B C 1
ATOM 3097 O O . ARG B 1 115 ? 94.498 22.665 19.750 1.00 38.30 115 ARG B O 1
ATOM 3105 N N . PHE B 1 116 ? 95.652 24.590 19.912 1.00 38.72 116 PHE B N 1
ATOM 3106 C CA . PHE B 1 116 ? 96.930 23.917 20.132 1.00 39.25 116 PHE B CA 1
ATOM 3107 C C . PHE B 1 116 ? 97.706 24.606 21.248 1.00 40.16 116 PHE B C 1
ATOM 3108 O O . PHE B 1 116 ? 98.217 25.700 21.052 1.00 40.18 116 PHE B O 1
ATOM 3116 N N . PRO B 1 117 ? 97.780 23.982 22.426 1.00 41.21 117 PRO B N 1
ATOM 3117 C CA . PRO B 1 117 ? 98.492 24.583 23.574 1.00 41.68 117 PRO B CA 1
ATOM 3118 C C . PRO B 1 117 ? 100.024 24.610 23.382 1.00 41.79 117 PRO B C 1
ATOM 3119 O O . PRO B 1 117 ? 100.735 25.349 24.074 1.00 41.73 117 PRO B O 1
ATOM 3123 N N . GLN B 1 118 ? 100.490 23.789 22.442 1.00 41.83 118 GLN B N 1
ATOM 3124 C CA . GLN B 1 118 ? 101.863 23.804 21.918 1.00 42.12 118 GLN B CA 1
ATOM 3125 C C . GLN B 1 118 ? 102.314 25.204 21.447 1.00 42.12 118 GLN B C 1
ATOM 3126 O O . GLN B 1 118 ? 103.497 25.546 21.544 1.00 42.23 118 GLN B O 1
ATOM 3132 N N . ALA B 1 119 ? 101.374 25.993 20.920 1.00 41.56 119 ALA B N 1
ATOM 3133 C CA . ALA B 1 119 ? 101.621 27.393 20.581 1.00 40.93 119 ALA B CA 1
ATOM 3134 C C . ALA B 1 119 ? 101.583 28.253 21.841 1.00 40.34 119 ALA B C 1
ATOM 3135 O O . ALA B 1 119 ? 100.546 28.370 22.478 1.00 40.16 119 ALA B O 1
ATOM 3137 N N . GLU B 1 120 ? 102.713 28.886 22.163 1.00 39.82 120 GLU B N 1
ATOM 3138 C CA . GLU B 1 120 ? 102.963 29.475 23.484 1.00 39.10 120 GLU B CA 1
ATOM 3139 C C . GLU B 1 120 ? 102.657 30.957 23.595 1.00 37.92 120 GLU B C 1
ATOM 3140 O O . GLU B 1 120 ? 102.702 31.512 24.691 1.00 37.51 120 GLU B O 1
ATOM 3146 N N . GLY B 1 121 ? 102.383 31.603 22.461 1.00 36.54 121 GLY B N 1
ATOM 3147 C CA . GLY B 1 121 ? 102.082 33.027 22.436 1.00 35.44 121 GLY B CA 1
ATOM 3148 C C . GLY B 1 121 ? 102.136 33.614 21.033 1.00 34.33 121 GLY B C 1
ATOM 3149 O O . GLY B 1 121 ? 102.434 32.922 20.066 1.00 33.77 121 GLY B O 1
ATOM 3150 N N . ALA B 1 122 ? 101.859 34.904 20.921 1.00 33.35 122 ALA B N 1
ATOM 3151 C CA . ALA B 1 122 ? 101.808 35.537 19.612 1.00 32.83 122 ALA B CA 1
ATOM 3152 C C . ALA B 1 122 ? 102.008 37.032 19.684 1.00 32.03 122 ALA B C 1
ATOM 3153 O O . ALA B 1 122 ? 101.676 37.669 20.685 1.00 31.98 122 ALA B O 1
ATOM 3155 N N . ILE B 1 123 ? 102.565 37.579 18.608 1.00 31.20 123 ILE B N 1
ATOM 3156 C CA . ILE B 1 123 ? 102.556 39.017 18.371 1.00 30.55 123 ILE B CA 1
ATOM 3157 C C . ILE B 1 123 ? 101.714 39.224 17.112 1.00 29.62 123 ILE B C 1
ATOM 3158 O O . ILE B 1 123 ? 102.028 38.693 16.051 1.00 29.17 123 ILE B O 1
ATOM 3163 N N . LEU B 1 124 ? 100.620 39.962 17.266 1.00 28.48 124 LEU B N 1
ATOM 3164 C CA . LEU B 1 124 ? 99.689 40.227 16.185 1.00 27.82 124 LEU B CA 1
ATOM 3165 C C . LEU B 1 124 ? 99.972 41.622 15.670 1.00 26.84 124 LEU B C 1
ATOM 3166 O O . LEU B 1 124 ? 99.726 42.609 16.356 1.00 26.56 124 LEU B O 1
ATOM 3171 N N . LEU B 1 125 ? 100.503 41.678 14.455 1.00 25.54 125 LEU B N 1
ATOM 3172 C CA . LEU B 1 125 ? 100.791 42.932 13.786 1.00 24.82 125 LEU B CA 1
ATOM 3173 C C . LEU B 1 125 ? 99.601 43.307 12.919 1.00 23.85 125 LEU B C 1
ATOM 3174 O O . LEU B 1 125 ? 99.227 42.549 12.025 1.00 22.76 125 LEU B O 1
ATOM 3179 N N . ALA B 1 126 ? 99.007 44.468 13.197 1.00 22.91 126 ALA B N 1
ATOM 3180 C CA . ALA B 1 126 ? 97.913 44.997 12.396 1.00 22.68 126 ALA B CA 1
ATOM 3181 C C . ALA B 1 126 ? 96.829 43.925 12.168 1.00 22.36 126 ALA B C 1
ATOM 3182 O O . ALA B 1 126 ? 96.526 43.582 11.046 1.00 21.98 126 ALA B O 1
ATOM 3184 N N . PRO B 1 127 ? 96.244 43.394 13.236 1.00 22.17 127 PRO B N 1
ATOM 3185 C CA . PRO B 1 127 ? 95.313 42.271 13.103 1.00 21.47 127 PRO B CA 1
ATOM 3186 C C . PRO B 1 127 ? 94.066 42.633 12.311 1.00 2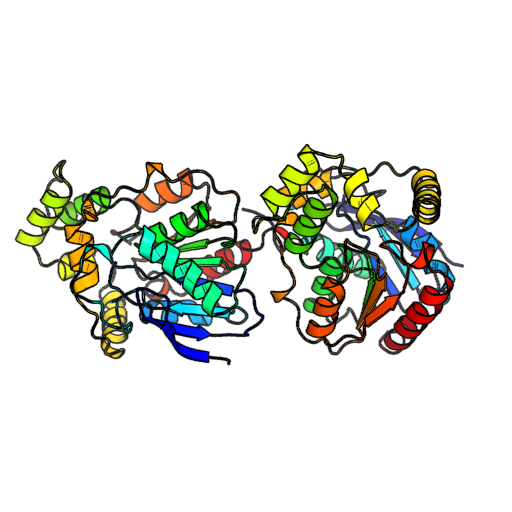0.70 127 PRO B C 1
ATOM 3187 O O . PRO B 1 127 ? 93.525 43.733 12.454 1.00 19.50 127 PRO B O 1
ATOM 3191 N N . TRP B 1 128 ? 93.663 41.707 11.444 1.00 20.38 128 TRP B N 1
ATOM 3192 C CA . TRP B 1 128 ? 92.361 41.735 10.796 1.00 20.17 128 TRP B CA 1
ATOM 3193 C C . TRP B 1 128 ? 91.487 40.680 11.476 1.00 20.45 128 TRP B C 1
ATOM 3194 O O . TRP B 1 128 ? 91.810 39.498 11.467 1.00 20.66 128 TRP B O 1
ATOM 3205 N N . VAL B 1 129 ? 90.369 41.114 12.038 1.00 20.74 129 VAL B N 1
ATOM 3206 C CA . VAL B 1 129 ? 89.510 40.244 12.826 1.00 21.18 129 VAL B CA 1
ATOM 3207 C C . VAL B 1 129 ? 88.038 40.354 12.410 1.00 20.91 129 VAL B C 1
ATOM 3208 O O . VAL B 1 129 ? 87.340 39.354 12.330 1.00 21.10 129 VAL B O 1
ATOM 3212 N N . ASN B 1 130 ? 87.585 41.575 12.162 1.00 20.67 130 ASN B N 1
ATOM 3213 C CA . ASN B 1 130 ? 86.205 41.873 11.837 1.00 20.67 130 ASN B CA 1
ATOM 3214 C C . ASN B 1 130 ? 86.132 42.311 10.365 1.00 20.45 130 ASN B C 1
ATOM 3215 O O . ASN B 1 130 ? 86.424 43.450 10.028 1.00 20.34 130 ASN B O 1
ATOM 3220 N N . PHE B 1 131 ? 85.771 41.389 9.481 1.00 20.21 131 PHE B N 1
ATOM 3221 C CA . PHE B 1 131 ? 85.766 41.707 8.063 1.00 20.01 131 PHE B CA 1
ATOM 3222 C C . PHE B 1 131 ? 84.635 42.654 7.665 1.00 20.02 131 PHE B C 1
ATOM 3223 O O . PHE B 1 131 ? 84.840 43.509 6.824 1.00 19.08 131 PHE B O 1
ATOM 3231 N N . PRO B 1 132 ? 83.443 42.517 8.247 1.00 20.59 132 PRO B N 1
ATOM 3232 C CA . PRO B 1 132 ? 82.410 43.545 8.077 1.00 20.58 132 PRO B CA 1
ATOM 3233 C C . PRO B 1 132 ? 82.873 44.965 8.414 1.00 20.62 132 PRO B C 1
ATOM 3234 O O . PRO B 1 132 ? 82.495 45.901 7.718 1.00 20.88 132 PRO B O 1
ATOM 3238 N N . TRP B 1 133 ? 83.662 45.120 9.470 1.00 20.92 133 TRP B N 1
ATOM 3239 C CA . TRP B 1 133 ? 84.241 46.419 9.820 1.00 20.87 133 TRP B CA 1
ATOM 3240 C C . TRP B 1 133 ? 85.183 46.886 8.708 1.00 20.77 133 TRP B C 1
ATOM 3241 O O . TRP B 1 133 ? 85.098 48.024 8.261 1.00 20.65 133 TRP B O 1
ATOM 3252 N N . LEU B 1 134 ? 86.063 45.997 8.246 1.00 20.61 134 LEU B N 1
ATOM 3253 C CA . LEU B 1 134 ? 87.003 46.338 7.179 1.00 20.41 134 LEU B CA 1
ATOM 3254 C C . LEU B 1 134 ? 86.238 46.735 5.912 1.00 20.09 134 LEU B C 1
ATOM 3255 O O . LEU B 1 134 ? 86.597 47.689 5.244 1.00 20.09 134 LEU B O 1
ATOM 3260 N N . ALA B 1 135 ? 85.165 46.020 5.603 1.00 19.60 135 ALA B N 1
ATOM 3261 C CA . ALA B 1 135 ? 84.371 46.314 4.417 1.00 19.36 135 ALA B CA 1
ATOM 3262 C C . ALA B 1 135 ? 83.766 47.716 4.508 1.00 19.26 135 ALA B C 1
ATOM 3263 O O . ALA B 1 135 ? 83.718 48.450 3.523 1.00 18.88 135 ALA B O 1
ATOM 3265 N N . ALA B 1 136 ? 83.300 48.078 5.697 1.00 19.43 136 ALA B N 1
ATOM 3266 C CA . ALA B 1 136 ? 82.780 49.419 5.940 1.00 19.77 136 ALA B CA 1
ATOM 3267 C C . ALA B 1 136 ? 83.885 50.468 5.762 1.00 20.05 136 ALA B C 1
ATOM 3268 O O . ALA B 1 136 ? 83.657 51.508 5.161 1.00 20.59 136 ALA B O 1
ATOM 3270 N N . ARG B 1 137 ? 85.084 50.188 6.258 1.00 20.20 137 ARG B N 1
ATOM 3271 C CA . ARG B 1 137 ? 86.214 51.090 6.030 1.00 21.27 137 ARG B CA 1
ATOM 3272 C C . ARG B 1 137 ? 86.587 51.245 4.544 1.00 21.37 137 ARG B C 1
ATOM 3273 O O . ARG B 1 137 ? 86.895 52.348 4.095 1.00 21.21 137 ARG B O 1
ATOM 3281 N N . LEU B 1 138 ? 86.516 50.158 3.778 1.00 21.31 138 LEU B N 1
ATOM 3282 C CA . LEU B 1 138 ? 86.765 50.237 2.345 1.00 21.30 138 LEU B CA 1
ATOM 3283 C C . LEU B 1 138 ? 85.723 51.091 1.639 1.00 21.75 138 LEU B C 1
ATOM 3284 O O . LEU B 1 138 ? 86.061 51.875 0.755 1.00 21.50 138 LEU B O 1
ATOM 3289 N N . ALA B 1 139 ? 84.459 50.939 2.023 1.00 22.49 139 ALA B N 1
ATOM 3290 C CA . ALA B 1 139 ? 83.389 51.771 1.471 1.00 23.65 139 ALA B CA 1
ATOM 3291 C C . ALA B 1 139 ? 83.640 53.258 1.757 1.00 24.77 139 ALA B C 1
ATOM 3292 O O . ALA B 1 139 ? 83.511 54.076 0.857 1.00 24.89 139 ALA B O 1
ATOM 3294 N N . GLU B 1 140 ? 84.035 53.594 2.983 1.00 26.26 140 GLU B N 1
ATOM 3295 C CA . GLU B 1 140 ? 84.393 54.980 3.340 1.00 28.09 140 GLU B CA 1
ATOM 3296 C C . GLU B 1 140 ? 85.548 55.519 2.499 1.00 28.70 140 GLU B C 1
ATOM 3297 O O . GLU B 1 140 ? 85.518 56.654 2.041 1.00 29.40 140 GLU B O 1
ATOM 3303 N N . ALA B 1 141 ? 86.561 54.690 2.299 1.00 29.48 141 ALA B N 1
ATOM 3304 C CA . ALA B 1 141 ? 87.711 55.059 1.491 1.00 30.03 141 ALA B CA 1
ATOM 3305 C C . ALA B 1 141 ? 87.291 55.374 0.059 1.00 30.60 141 ALA B C 1
ATOM 3306 O O . ALA B 1 141 ? 87.937 56.159 -0.617 1.00 31.16 141 ALA B O 1
ATOM 3308 N N . ALA B 1 142 ? 86.200 54.764 -0.395 1.00 31.11 142 ALA B N 1
ATOM 3309 C CA . ALA B 1 142 ? 85.653 55.019 -1.723 1.00 31.43 142 ALA B CA 1
ATOM 3310 C C . ALA B 1 142 ? 84.659 56.203 -1.760 1.00 31.72 142 ALA B C 1
ATOM 3311 O O . ALA B 1 142 ? 84.048 56.456 -2.792 1.00 31.32 142 ALA B O 1
ATOM 3313 N N . GLY B 1 143 ? 84.510 56.915 -0.644 1.00 32.44 143 GLY B N 1
ATOM 3314 C CA . GLY B 1 143 ? 83.617 58.064 -0.542 1.00 33.11 143 GLY B CA 1
ATOM 3315 C C . GLY B 1 143 ? 82.143 57.738 -0.302 1.00 33.60 143 GLY B C 1
ATOM 3316 O O . GLY B 1 143 ? 81.269 58.552 -0.580 1.00 34.07 143 GLY B O 1
ATOM 3317 N N . LEU B 1 144 ? 81.861 56.555 0.225 1.00 33.92 144 LEU B N 1
ATOM 3318 C CA . LEU B 1 144 ? 80.488 56.103 0.428 1.00 34.16 144 LEU B CA 1
ATOM 3319 C C . LEU B 1 144 ? 80.170 56.032 1.903 1.00 34.18 144 LEU B C 1
ATOM 3320 O O . LEU B 1 144 ? 81.057 55.813 2.718 1.00 33.91 144 LEU B O 1
ATOM 3325 N N . ALA B 1 145 ? 78.895 56.188 2.241 1.00 34.78 145 ALA B N 1
ATOM 3326 C CA . ALA B 1 145 ? 78.428 55.935 3.595 1.00 35.21 145 ALA B CA 1
ATOM 3327 C C . ALA B 1 145 ? 78.250 54.419 3.737 1.00 35.65 145 ALA B C 1
ATOM 3328 O O . ALA B 1 145 ? 77.595 53.801 2.902 1.00 35.65 145 ALA B O 1
ATOM 3330 N N . PRO B 1 146 ? 78.842 53.817 4.767 1.00 36.30 146 PRO B N 1
ATOM 3331 C CA . PRO B 1 146 ? 78.707 52.374 4.964 1.00 36.82 146 PRO B CA 1
ATOM 3332 C C . PRO B 1 146 ? 77.276 51.994 5.317 1.00 37.45 146 PRO B C 1
ATOM 3333 O O . PRO B 1 146 ? 76.605 52.709 6.065 1.00 37.50 146 PRO B O 1
ATOM 3337 N N . LEU B 1 147 ? 76.826 50.894 4.725 1.00 37.98 147 LEU B N 1
ATOM 3338 C CA . LEU B 1 147 ? 7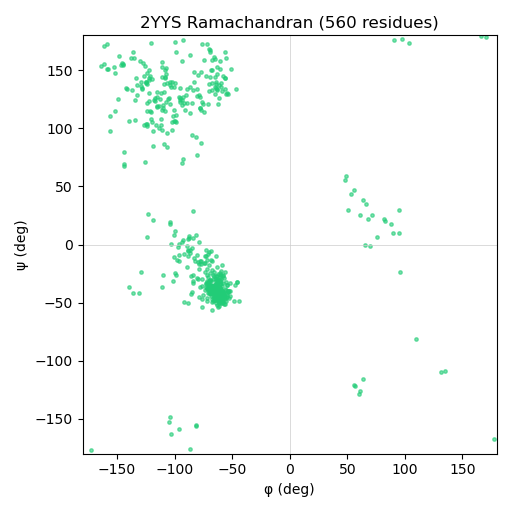5.548 50.270 5.019 1.00 38.42 147 LEU B CA 1
ATOM 3339 C C . LEU B 1 147 ? 75.826 49.130 5.978 1.00 38.02 147 LEU B C 1
ATOM 3340 O O . LEU B 1 147 ? 76.980 48.718 6.118 1.00 37.83 147 LEU B O 1
ATOM 3345 N N . PRO B 1 148 ? 74.793 48.584 6.617 1.00 37.82 148 PRO B N 1
ATOM 3346 C CA . PRO B 1 148 ? 74.997 47.474 7.556 1.00 37.38 148 PRO B CA 1
ATOM 3347 C C . PRO B 1 148 ? 75.057 46.120 6.819 1.00 36.10 148 PRO B C 1
ATOM 3348 O O . PRO B 1 148 ? 74.713 45.084 7.374 1.00 36.31 148 PRO B O 1
ATOM 3352 N N . ASP B 1 149 ? 75.504 46.161 5.565 1.00 34.56 149 ASP B N 1
ATOM 3353 C CA . ASP B 1 149 ? 75.613 45.015 4.682 1.00 32.89 149 ASP B CA 1
ATOM 3354 C C . ASP B 1 149 ? 77.071 44.937 4.189 1.00 31.72 149 ASP B C 1
ATOM 3355 O O . ASP B 1 149 ? 77.479 45.729 3.341 1.00 31.39 149 ASP B O 1
ATOM 3360 N N . PRO B 1 150 ? 77.869 44.022 4.731 1.00 30.00 150 PRO B N 1
ATOM 3361 C CA . PRO B 1 150 ? 79.291 43.961 4.375 1.00 29.37 150 PRO B CA 1
ATOM 3362 C C . PRO B 1 150 ? 79.564 43.694 2.909 1.00 28.93 150 PRO B C 1
ATOM 3363 O O . PRO B 1 150 ? 80.498 44.280 2.372 1.00 27.96 150 PRO B O 1
ATOM 3367 N N . GLU B 1 151 ? 78.792 42.817 2.279 1.00 28.59 151 GLU B N 1
ATOM 3368 C CA . GLU B 1 151 ? 79.082 42.450 0.900 1.00 28.91 151 GLU B CA 1
ATOM 3369 C C . GLU B 1 151 ? 78.638 43.552 -0.053 1.00 28.30 151 GLU B C 1
ATOM 3370 O O . GLU B 1 151 ? 79.259 43.759 -1.088 1.00 28.23 151 GLU B O 1
ATOM 3376 N N . GLU B 1 152 ? 77.602 44.287 0.325 1.00 27.85 152 GLU B N 1
ATOM 3377 C CA . GLU B 1 152 ? 77.193 45.466 -0.422 1.00 27.79 152 GLU B CA 1
ATOM 3378 C C . GLU B 1 152 ? 78.243 46.593 -0.281 1.00 26.50 152 GLU B C 1
ATOM 3379 O O . GLU B 1 152 ? 78.556 47.272 -1.245 1.00 25.69 152 GLU B O 1
ATOM 3385 N N . ASN B 1 153 ? 78.796 46.770 0.912 1.00 25.08 153 ASN B N 1
ATOM 3386 C CA . ASN B 1 153 ? 79.864 47.740 1.116 1.00 24.47 153 ASN B CA 1
ATOM 3387 C C . ASN B 1 153 ? 81.059 47.471 0.208 1.00 24.07 153 ASN B C 1
ATOM 3388 O O . ASN B 1 153 ? 81.512 48.357 -0.497 1.00 23.40 153 ASN B O 1
ATOM 3393 N N . LEU B 1 154 ? 81.533 46.234 0.211 1.00 23.98 154 LEU B N 1
ATOM 3394 C CA . LEU B 1 154 ? 82.670 45.834 -0.605 1.00 24.25 154 LEU B CA 1
ATOM 3395 C C . LEU B 1 154 ? 82.371 45.988 -2.099 1.00 23.96 154 LEU B C 1
ATOM 3396 O O . LEU B 1 154 ? 83.165 46.560 -2.836 1.00 22.86 154 LEU B O 1
ATOM 3401 N N . LYS B 1 155 ? 81.206 45.499 -2.519 1.00 24.17 155 LYS B N 1
ATOM 3402 C CA . LYS B 1 155 ? 80.794 45.543 -3.915 1.00 24.37 155 LYS B CA 1
ATOM 3403 C C . LYS B 1 155 ? 80.714 46.966 -4.433 1.00 24.45 155 LYS B C 1
ATOM 3404 O O . LYS B 1 155 ? 81.230 47.263 -5.502 1.00 24.48 155 LYS B O 1
ATOM 3410 N N . GLU B 1 156 ? 80.078 47.847 -3.677 1.00 24.49 156 GLU B N 1
ATOM 3411 C CA . GLU B 1 156 ? 79.918 49.228 -4.115 1.00 24.93 156 GLU B CA 1
ATOM 3412 C C . GLU B 1 156 ? 81.260 49.975 -4.125 1.00 24.50 156 GLU B C 1
ATOM 3413 O O . GLU B 1 156 ? 81.495 50.802 -4.992 1.00 24.19 156 GLU B O 1
ATOM 3419 N N . ALA B 1 157 ? 82.137 49.664 -3.177 1.00 24.17 157 ALA B N 1
ATOM 3420 C CA . ALA B 1 157 ? 83.450 50.296 -3.133 1.00 24.24 157 ALA B CA 1
ATOM 3421 C C . ALA B 1 157 ? 84.241 49.911 -4.362 1.00 24.39 157 ALA B C 1
ATOM 3422 O O . ALA B 1 157 ? 84.816 50.768 -5.006 1.00 23.72 157 ALA B O 1
ATOM 3424 N N . LEU B 1 158 ? 84.227 48.622 -4.702 1.00 25.40 158 LEU B N 1
ATOM 3425 C CA . LEU B 1 158 ? 85.018 48.094 -5.811 1.00 26.48 158 LEU B CA 1
ATOM 3426 C C . LEU B 1 158 ? 84.439 48.455 -7.170 1.00 27.78 158 LEU B C 1
ATOM 3427 O O . LEU B 1 158 ? 85.113 48.325 -8.190 1.00 27.25 158 LEU B O 1
ATOM 3432 N N . LYS B 1 159 ? 83.179 48.879 -7.171 1.00 29.24 159 LYS B N 1
ATOM 3433 C CA . LYS B 1 159 ? 82.520 49.352 -8.373 1.00 31.07 159 LYS B CA 1
ATOM 3434 C C . LYS B 1 159 ? 83.136 50.697 -8.775 1.00 31.89 159 LYS B C 1
ATOM 3435 O O . LYS B 1 159 ? 83.349 50.949 -9.951 1.00 31.79 159 LYS B O 1
ATOM 3441 N N . ARG B 1 160 ? 83.443 51.533 -7.783 1.00 33.04 160 ARG B N 1
ATOM 3442 C CA . ARG B 1 160 ? 83.994 52.872 -8.016 1.00 34.18 160 ARG B CA 1
ATOM 3443 C C . ARG B 1 160 ? 85.509 52.924 -8.227 1.00 33.49 160 ARG B C 1
ATOM 3444 O O . ARG B 1 160 ? 86.004 53.781 -8.952 1.00 33.56 160 ARG B O 1
ATOM 3452 N N . GLU B 1 161 ? 86.243 52.036 -7.565 1.00 32.38 161 GLU B N 1
ATOM 3453 C CA . GLU B 1 161 ? 87.699 52.089 -7.599 1.00 31.78 161 GLU B CA 1
ATOM 3454 C C . GLU B 1 161 ? 88.318 50.697 -7.573 1.00 30.51 161 GLU B C 1
ATOM 3455 O O . GLU B 1 161 ? 87.714 49.735 -7.099 1.00 29.53 161 GLU B O 1
ATOM 3461 N N . GLU B 1 162 ? 89.530 50.592 -8.103 1.00 29.47 162 GLU B N 1
ATOM 3462 C CA . GLU B 1 162 ? 90.261 49.329 -8.070 1.00 28.97 162 GLU B CA 1
ATOM 3463 C C . GLU B 1 162 ? 90.652 49.024 -6.622 1.00 26.79 162 GLU B C 1
ATOM 3464 O O . GLU B 1 162 ? 90.847 49.936 -5.833 1.00 25.35 162 GLU B O 1
ATOM 3470 N N . PRO B 1 163 ? 90.749 47.751 -6.270 1.00 25.35 163 PRO B N 1
ATOM 3471 C CA . PRO B 1 163 ? 91.082 47.371 -4.888 1.00 24.83 163 PRO B CA 1
ATOM 3472 C C . PRO B 1 163 ? 92.416 47.945 -4.412 1.00 23.87 163 PRO B C 1
ATOM 3473 O O . PRO B 1 163 ? 92.475 48.411 -3.286 1.00 23.07 163 PRO B O 1
ATOM 3477 N N . LYS B 1 164 ? 93.447 47.939 -5.252 1.00 23.18 164 LYS B N 1
ATOM 3478 C CA . LYS B 1 164 ? 94.721 48.561 -4.889 1.00 23.18 164 LYS B CA 1
ATOM 3479 C C . LYS B 1 164 ? 94.562 49.997 -4.400 1.00 22.53 164 LYS B C 1
ATOM 3480 O O . LYS B 1 164 ? 95.182 50.382 -3.423 1.00 22.44 164 LYS B O 1
ATOM 3486 N N . ALA B 1 165 ? 93.749 50.796 -5.074 1.00 21.91 165 ALA B N 1
ATOM 3487 C CA . ALA B 1 165 ? 93.607 52.189 -4.671 1.00 22.04 165 ALA B CA 1
ATOM 3488 C C . ALA B 1 165 ? 92.927 52.340 -3.292 1.00 21.65 165 ALA B C 1
ATOM 3489 O O . ALA B 1 165 ? 93.311 53.197 -2.484 1.00 21.19 165 ALA B O 1
ATOM 3491 N N . LEU B 1 166 ? 91.943 51.493 -3.016 1.00 21.09 166 LEU B N 1
ATOM 3492 C CA . LEU B 1 166 ? 91.225 51.572 -1.757 1.00 20.79 166 LEU B CA 1
ATOM 3493 C C . LEU B 1 166 ? 92.106 51.097 -0.621 1.00 20.08 166 LEU B C 1
ATOM 3494 O O . LEU B 1 166 ? 92.185 51.741 0.413 1.00 20.11 166 LEU B O 1
ATOM 3499 N N . PHE B 1 167 ? 92.778 49.969 -0.825 1.00 19.36 167 PHE B N 1
ATOM 3500 C CA . PHE B 1 167 ? 93.632 49.402 0.203 1.00 19.29 167 PHE B CA 1
ATOM 3501 C C . PHE B 1 167 ? 94.852 50.295 0.458 1.00 19.21 167 PHE B C 1
ATOM 3502 O O . PHE B 1 167 ? 95.263 50.438 1.592 1.00 18.74 167 PHE B O 1
ATOM 3510 N N . ASP B 1 168 ? 95.403 50.904 -0.591 1.00 19.39 168 ASP B N 1
ATOM 3511 C CA . ASP B 1 168 ? 96.532 51.826 -0.456 1.00 20.20 168 ASP B CA 1
ATOM 3512 C C . ASP B 1 168 ? 96.184 53.016 0.428 1.00 20.57 168 ASP B C 1
ATOM 3513 O O . ASP B 1 168 ? 96.977 53.414 1.271 1.00 19.47 168 ASP B O 1
ATOM 3518 N N . ARG B 1 169 ? 94.990 53.559 0.217 1.00 21.61 169 ARG B N 1
ATOM 3519 C CA . ARG B 1 169 ? 94.476 54.681 0.999 1.00 22.66 169 ARG B CA 1
ATOM 3520 C C . ARG B 1 169 ? 94.399 54.335 2.490 1.00 22.30 169 ARG B C 1
ATOM 3521 O O . ARG B 1 169 ? 94.739 55.156 3.339 1.00 22.81 169 ARG B O 1
ATOM 3529 N N . LEU B 1 170 ? 93.977 53.115 2.810 1.00 21.57 170 LEU B N 1
ATOM 3530 C CA . LEU B 1 170 ? 93.894 52.695 4.202 1.00 20.79 170 LEU B CA 1
ATOM 3531 C C . LEU B 1 170 ? 95.255 52.339 4.772 1.00 19.88 170 LEU B C 1
ATOM 3532 O O . LEU B 1 170 ? 95.538 52.608 5.932 1.00 19.50 170 LEU B O 1
ATOM 3537 N N . MET B 1 171 ? 96.101 51.732 3.956 1.00 18.88 171 MET B N 1
ATOM 3538 C CA . MET B 1 171 ? 97.326 51.124 4.450 1.00 18.70 171 MET B CA 1
ATOM 3539 C C . MET B 1 171 ? 98.503 52.081 4.570 1.00 18.83 171 MET B C 1
ATOM 3540 O O . MET B 1 171 ? 99.403 51.850 5.368 1.00 18.70 171 MET B O 1
ATOM 3545 N N . PHE B 1 172 ? 98.514 53.134 3.763 1.00 19.21 172 PHE B N 1
ATOM 3546 C CA . PHE B 1 172 ? 99.712 53.960 3.595 1.00 19.41 172 PHE B CA 1
ATOM 3547 C C . PHE B 1 172 ? 99.403 55.43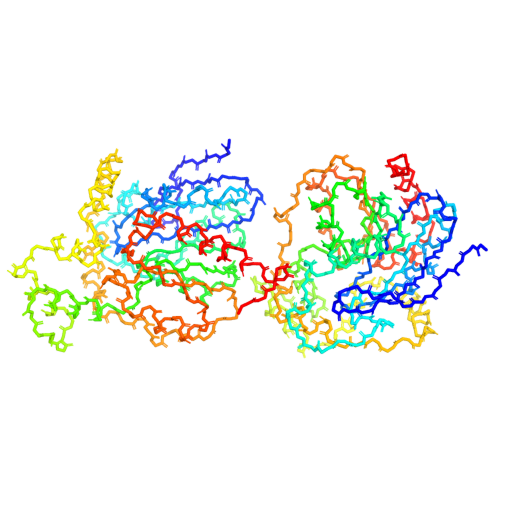0 3.847 1.00 19.39 172 PHE B C 1
ATOM 3548 O O . PHE B 1 172 ? 98.817 56.075 2.993 1.00 19.30 172 PHE B O 1
ATOM 3556 N N . PRO B 1 173 ? 99.774 55.960 5.010 1.00 19.52 173 PRO B N 1
ATOM 3557 C CA . PRO B 1 173 ? 99.618 57.396 5.261 1.00 20.19 173 PRO B CA 1
ATOM 3558 C C . PRO B 1 173 ? 100.490 58.291 4.380 1.00 20.16 173 PRO B C 1
ATOM 3559 O O . PRO B 1 173 ? 100.093 59.425 4.158 1.00 20.14 173 PRO B O 1
ATOM 3563 N N . THR B 1 174 ? 101.631 57.801 3.900 1.00 19.81 174 THR B N 1
ATOM 3564 C CA . THR B 1 174 ? 102.480 58.595 3.020 1.00 19.70 174 THR B CA 1
ATOM 3565 C C . THR B 1 174 ? 102.793 57.854 1.730 1.00 19.47 174 THR B C 1
ATOM 3566 O O . THR B 1 174 ? 102.945 56.629 1.722 1.00 19.36 174 THR B O 1
ATOM 3570 N N . PRO B 1 175 ? 102.896 58.598 0.643 1.00 19.05 175 PRO B N 1
ATOM 3571 C CA . PRO B 1 175 ? 103.414 58.035 -0.606 1.00 19.17 175 PRO B CA 1
ATOM 3572 C C . PRO B 1 175 ? 104.852 57.498 -0.487 1.00 19.41 175 PRO B C 1
ATOM 3573 O O . PRO B 1 175 ? 105.169 56.524 -1.152 1.00 18.93 175 PRO B O 1
ATOM 3577 N N . ARG B 1 176 ? 105.696 58.071 0.359 1.00 19.71 176 ARG B N 1
ATOM 3578 C CA . ARG B 1 176 ? 107.063 57.568 0.439 1.00 20.76 176 ARG B CA 1
ATOM 3579 C C . ARG B 1 176 ? 107.124 56.176 1.080 1.00 20.20 176 ARG B C 1
ATOM 3580 O O . ARG B 1 176 ? 107.901 55.325 0.649 1.00 19.74 176 ARG B O 1
ATOM 3588 N N . GLY B 1 177 ? 106.290 55.946 2.091 1.00 20.06 177 GLY B N 1
ATOM 3589 C CA . GLY B 1 177 ? 106.139 54.623 2.680 1.00 19.97 177 GLY B CA 1
ATOM 3590 C C . GLY B 1 177 ? 105.585 53.610 1.678 1.00 19.52 177 GLY B C 1
ATOM 3591 O O . GLY B 1 177 ? 106.078 52.494 1.555 1.00 19.74 177 GLY B O 1
ATOM 3592 N N . ARG B 1 178 ? 104.567 54.008 0.938 1.00 19.03 178 ARG B N 1
ATOM 3593 C CA . ARG B 1 178 ? 103.987 53.122 -0.059 1.00 18.83 178 ARG B CA 1
ATOM 3594 C C . ARG B 1 178 ? 105.006 52.717 -1.110 1.00 17.99 178 ARG B C 1
ATOM 3595 O O . ARG B 1 178 ? 105.115 51.549 -1.439 1.00 17.73 178 ARG B O 1
ATOM 3603 N N . MET B 1 179 ? 105.758 53.675 -1.641 1.00 17.46 179 MET B N 1
ATOM 3604 C CA . MET B 1 179 ? 106.672 53.359 -2.735 1.00 17.43 179 MET B CA 1
ATOM 3605 C C . MET B 1 179 ? 107.868 52.552 -2.255 1.00 17.71 179 MET B C 1
ATOM 3606 O O . MET B 1 179 ? 108.377 51.717 -3.007 1.00 18.06 179 MET B O 1
ATOM 3611 N N . ALA B 1 180 ? 108.304 52.763 -1.012 1.00 18.06 180 ALA B N 1
ATOM 3612 C CA . ALA B 1 180 ? 109.317 51.898 -0.431 1.00 18.36 180 ALA B CA 1
ATOM 3613 C C . ALA B 1 180 ? 108.805 50.463 -0.383 1.00 19.02 180 ALA B C 1
ATOM 3614 O O . ALA B 1 180 ? 109.531 49.532 -0.758 1.00 19.48 180 ALA B O 1
ATOM 3616 N N . TYR B 1 181 ? 107.558 50.291 0.067 1.00 19.04 181 TYR B N 1
ATOM 3617 C CA . TYR B 1 181 ? 106.934 48.970 0.097 1.00 18.91 181 TYR B CA 1
ATOM 3618 C C . TYR B 1 181 ? 106.881 48.388 -1.311 1.00 18.60 181 TYR B C 1
ATOM 3619 O O . TYR B 1 181 ? 107.284 47.258 -1.543 1.00 18.51 181 TYR B O 1
ATOM 3628 N N . GLU B 1 182 ? 106.385 49.167 -2.261 1.00 18.92 182 GLU B N 1
ATOM 3629 C CA . GLU B 1 182 ? 106.121 48.622 -3.598 1.00 19.24 182 GLU B CA 1
ATOM 3630 C C . GLU B 1 182 ? 107.384 48.142 -4.308 1.00 18.91 182 GLU B C 1
ATOM 3631 O O . GLU B 1 182 ? 107.386 47.070 -4.914 1.00 18.84 182 GLU B O 1
ATOM 3637 N N . TRP B 1 183 ? 108.466 48.904 -4.200 1.00 18.62 183 TRP B N 1
ATOM 3638 C CA . TRP B 1 183 ? 109.720 48.506 -4.845 1.00 18.86 183 TRP B CA 1
ATOM 3639 C C . TRP B 1 183 ? 110.337 47.251 -4.213 1.00 19.52 183 TRP B C 1
ATOM 3640 O O . TRP B 1 183 ? 110.851 46.394 -4.917 1.00 18.81 183 TRP B O 1
ATOM 3651 N N . LEU B 1 184 ? 110.266 47.145 -2.889 1.00 20.74 184 LEU B N 1
ATOM 3652 C CA . LEU B 1 184 ? 110.682 45.926 -2.182 1.00 21.83 184 LEU B CA 1
ATOM 3653 C C . LEU B 1 184 ? 109.873 44.696 -2.632 1.00 22.55 184 LEU B C 1
ATOM 3654 O O . LEU B 1 184 ? 110.425 43.632 -2.912 1.00 22.66 184 LEU B O 1
ATOM 3659 N N . ALA B 1 185 ? 108.556 44.848 -2.658 1.00 23.56 185 ALA B N 1
ATOM 3660 C CA . ALA B 1 185 ? 107.658 43.765 -3.042 1.00 24.22 185 ALA B CA 1
ATOM 3661 C C . ALA B 1 185 ? 107.823 43.357 -4.511 1.00 25.27 185 ALA B C 1
ATOM 3662 O O . ALA B 1 185 ? 107.896 42.172 -4.810 1.00 25.50 185 ALA B O 1
ATOM 3664 N N . GLU B 1 186 ? 107.879 44.332 -5.417 1.00 26.07 186 GLU B N 1
ATOM 3665 C CA . GLU B 1 186 ? 108.069 44.059 -6.848 1.00 27.13 186 GLU B CA 1
ATOM 3666 C C . GLU B 1 186 ? 109.427 43.389 -7.114 1.00 26.38 186 GLU B C 1
ATOM 3667 O O . GLU B 1 186 ? 109.553 42.591 -8.035 1.00 25.58 186 GLU B O 1
ATOM 3673 N N . GLY B 1 187 ? 110.431 43.688 -6.290 1.00 25.79 187 GLY B N 1
ATOM 3674 C CA . GLY B 1 187 ? 111.747 43.084 -6.427 1.00 25.65 187 GLY B CA 1
ATOM 3675 C C . GLY B 1 187 ? 111.783 41.575 -6.196 1.00 25.95 187 GLY B C 1
ATOM 3676 O O . GLY B 1 187 ? 112.651 40.869 -6.725 1.00 25.19 187 GLY B O 1
ATOM 3677 N N . ALA B 1 188 ? 110.840 41.085 -5.397 1.00 26.32 188 ALA B N 1
ATOM 3678 C CA . ALA B 1 188 ? 110.677 39.650 -5.161 1.00 26.85 188 ALA B CA 1
ATOM 3679 C C . ALA B 1 188 ? 110.380 38.857 -6.433 1.00 27.42 188 ALA B C 1
ATOM 3680 O O . ALA B 1 188 ? 110.784 37.716 -6.541 1.00 27.30 188 ALA B O 1
ATOM 3682 N N . GLY B 1 189 ? 109.657 39.455 -7.377 1.00 28.34 189 GLY B N 1
ATOM 3683 C CA . GLY B 1 189 ? 109.272 38.760 -8.596 1.00 29.18 189 GLY B CA 1
ATOM 3684 C C . GLY B 1 189 ? 108.313 37.610 -8.320 1.00 30.03 189 GLY B C 1
ATOM 3685 O O . GLY B 1 189 ? 108.376 36.576 -8.973 1.00 30.53 189 GLY B O 1
ATOM 3686 N N . ILE B 1 190 ? 107.437 37.789 -7.337 1.00 30.62 190 ILE B N 1
ATOM 3687 C CA . ILE B 1 190 ? 106.443 36.786 -6.981 1.00 30.94 190 ILE B CA 1
ATOM 3688 C C . ILE B 1 190 ? 105.123 37.094 -7.692 1.00 31.80 190 ILE B C 1
ATOM 3689 O O . ILE B 1 190 ? 104.576 38.177 -7.542 1.00 31.75 190 ILE B O 1
ATOM 3694 N N . LEU B 1 191 ? 104.631 36.139 -8.472 1.00 32.79 191 LEU B N 1
ATOM 3695 C CA . LEU B 1 191 ? 103.357 36.260 -9.167 1.00 33.96 191 LEU B CA 1
ATOM 3696 C C . LEU B 1 191 ? 102.361 35.361 -8.458 1.00 33.53 191 LEU B C 1
ATOM 3697 O O . LEU B 1 191 ? 102.151 34.221 -8.861 1.00 34.18 191 LEU B O 1
ATOM 3702 N N . GLY B 1 192 ? 101.757 35.863 -7.391 1.00 32.64 192 GLY B N 1
ATOM 3703 C CA . GLY B 1 192 ? 100.854 35.059 -6.587 1.00 31.86 192 GLY B CA 1
ATOM 3704 C C . GLY B 1 192 ? 99.583 34.688 -7.332 1.00 30.83 192 GLY B C 1
ATOM 3705 O O . GLY B 1 192 ? 99.121 35.424 -8.189 1.00 30.76 192 GLY B O 1
ATOM 3706 N N . SER B 1 193 ? 99.021 33.540 -6.990 1.00 29.77 193 SER B N 1
ATOM 3707 C CA . SER B 1 193 ? 97.734 33.108 -7.534 1.00 28.85 193 SER B CA 1
ATOM 3708 C C . SER B 1 193 ? 96.573 33.923 -6.927 1.00 28.19 193 SER B C 1
ATOM 3709 O O . SER B 1 193 ? 96.614 34.305 -5.756 1.00 27.51 193 SER B O 1
ATOM 3712 N N . ASP B 1 194 ? 95.557 34.181 -7.747 1.00 27.77 194 ASP B N 1
ATOM 3713 C CA . ASP B 1 194 ? 94.284 34.769 -7.314 1.00 27.83 194 ASP B CA 1
ATOM 3714 C C . ASP B 1 194 ? 93.384 33.757 -6.608 1.00 27.00 194 ASP B C 1
ATOM 3715 O O . ASP B 1 194 ? 92.414 34.139 -5.954 1.00 26.92 194 ASP B O 1
ATOM 3720 N N . ALA B 1 195 ? 93.679 32.472 -6.771 1.00 25.69 195 ALA B N 1
ATOM 3721 C CA . ALA B 1 195 ? 92.804 31.423 -6.251 1.00 25.30 195 ALA B CA 1
ATOM 3722 C C . ALA B 1 195 ? 92.496 31.503 -4.749 1.00 24.63 195 ALA B C 1
ATOM 3723 O O . ALA B 1 195 ? 91.341 31.397 -4.368 1.00 24.28 195 ALA B O 1
ATOM 3725 N N . PRO B 1 196 ? 93.493 31.677 -3.883 1.00 24.43 196 PRO B N 1
ATOM 3726 C CA . PRO B 1 196 ? 93.204 31.755 -2.451 1.00 24.01 196 PRO B CA 1
ATOM 3727 C C . PRO B 1 196 ? 92.229 32.883 -2.098 1.00 23.61 196 PRO B C 1
ATOM 3728 O O . PRO B 1 196 ? 91.307 32.639 -1.329 1.00 23.18 196 PRO B O 1
ATOM 3732 N N . GLY B 1 197 ? 92.414 34.068 -2.671 1.00 23.22 197 GLY B N 1
ATOM 3733 C CA . GLY B 1 197 ? 91.562 35.209 -2.374 1.00 23.30 197 GLY B CA 1
ATOM 3734 C C . GLY B 1 197 ? 90.126 34.994 -2.821 1.00 23.49 197 GLY B C 1
ATOM 3735 O O . GLY B 1 197 ? 89.186 35.319 -2.102 1.00 23.05 197 GLY B O 1
ATOM 3736 N N . LEU B 1 198 ? 89.959 34.415 -4.005 1.00 23.81 198 LEU B N 1
ATOM 3737 C CA . LEU B 1 198 ? 88.631 34.189 -4.578 1.00 24.20 198 LEU B CA 1
ATOM 3738 C C . LEU B 1 198 ? 87.876 33.076 -3.862 1.00 23.86 198 LEU B C 1
ATOM 3739 O O . LEU B 1 198 ? 86.668 33.168 -3.665 1.00 24.01 198 LEU B O 1
ATOM 3744 N N . ALA B 1 199 ? 88.588 32.036 -3.453 1.00 23.54 199 ALA B N 1
ATOM 3745 C CA . ALA B 1 199 ? 87.959 30.941 -2.738 1.00 23.13 199 ALA B CA 1
ATOM 3746 C C . ALA B 1 199 ? 87.531 31.365 -1.329 1.00 22.61 199 ALA B C 1
ATOM 3747 O O . ALA B 1 199 ? 86.478 30.967 -0.863 1.00 22.17 199 ALA B O 1
ATOM 3749 N N . PHE B 1 200 ? 88.352 32.159 -0.649 1.00 21.98 200 PHE B N 1
ATOM 3750 C CA . PHE B 1 200 ? 87.994 32.667 0.677 1.00 21.64 200 PHE B CA 1
ATOM 3751 C C . PHE B 1 200 ? 86.778 33.602 0.575 1.00 21.54 200 PHE B C 1
ATOM 3752 O O . PHE B 1 200 ? 85.894 33.565 1.426 1.00 20.50 200 PHE B O 1
ATOM 3760 N N . LEU B 1 201 ? 86.728 34.400 -0.492 1.00 21.89 201 LEU B N 1
ATOM 3761 C CA . LEU B 1 201 ? 85.553 35.211 -0.817 1.00 22.87 201 LEU B CA 1
ATOM 3762 C C . LEU B 1 201 ? 84.290 34.350 -0.936 1.00 24.02 201 LEU B C 1
ATOM 3763 O O . LEU B 1 201 ? 83.256 34.688 -0.377 1.00 23.53 201 LEU B O 1
ATOM 3768 N N . ARG B 1 202 ? 84.408 33.217 -1.626 1.00 25.88 202 ARG B N 1
ATOM 3769 C CA . ARG B 1 202 ? 83.292 32.297 -1.843 1.00 27.28 202 ARG B CA 1
ATOM 3770 C C . ARG B 1 202 ? 82.843 31.669 -0.539 1.00 27.05 202 ARG B C 1
ATOM 3771 O O . ARG B 1 202 ? 81.663 31.427 -0.335 1.00 26.78 202 ARG B O 1
ATOM 3779 N N . ASN B 1 203 ? 83.802 31.407 0.344 1.00 26.94 203 ASN B N 1
ATOM 3780 C CA . ASN B 1 203 ? 83.512 30.820 1.639 1.00 26.70 203 ASN B CA 1
ATOM 3781 C C . ASN B 1 203 ? 83.037 31.842 2.673 1.00 25.49 203 ASN B C 1
ATOM 3782 O O . ASN B 1 203 ? 82.926 31.504 3.838 1.00 26.41 203 ASN B O 1
ATOM 3787 N N . GLY B 1 204 ? 82.781 33.084 2.261 1.00 23.92 204 GLY B N 1
ATOM 3788 C CA . GLY B 1 204 ? 82.193 34.097 3.132 1.00 22.55 204 GLY B CA 1
ATOM 3789 C C . GLY B 1 204 ? 83.143 34.847 4.062 1.00 21.54 204 GLY B C 1
ATOM 3790 O O . GLY B 1 204 ? 82.707 35.434 5.058 1.00 20.49 204 GLY B O 1
ATOM 3791 N N . LEU B 1 205 ? 84.434 34.843 3.752 1.00 20.60 205 LEU B N 1
ATOM 3792 C CA . LEU B 1 205 ? 85.406 35.523 4.593 1.00 20.72 205 LEU B CA 1
ATOM 3793 C C . LEU B 1 205 ? 85.063 36.991 4.830 1.00 20.56 205 LEU B C 1
ATOM 3794 O O . LEU B 1 205 ? 85.208 37.499 5.941 1.00 19.54 205 LEU B O 1
ATOM 3799 N N . TRP B 1 206 ? 84.617 37.673 3.786 1.00 20.70 206 TRP B N 1
ATOM 3800 C CA . TRP B 1 206 ? 84.341 39.107 3.883 1.00 21.54 206 TRP B CA 1
ATOM 3801 C C . TRP B 1 206 ? 83.073 39.425 4.691 1.00 21.95 206 TRP B C 1
ATOM 3802 O O . TRP B 1 206 ? 82.794 40.581 4.970 1.00 22.21 206 TRP B O 1
ATOM 3813 N N . ARG B 1 207 ? 82.349 38.385 5.099 1.00 22.53 207 ARG B N 1
ATOM 3814 C CA . ARG B 1 207 ? 81.224 38.496 6.028 1.00 23.16 207 ARG B CA 1
ATOM 3815 C C . ARG B 1 207 ? 81.599 38.104 7.459 1.00 22.90 207 ARG B C 1
ATOM 3816 O O . ARG B 1 207 ? 80.796 38.291 8.368 1.00 22.97 207 ARG B O 1
ATOM 3824 N N . LEU B 1 208 ? 82.783 37.518 7.646 1.00 22.42 208 LEU B N 1
ATOM 3825 C CA . LEU B 1 208 ? 83.183 36.951 8.929 1.00 22.44 208 LEU B CA 1
ATOM 3826 C C . LEU B 1 208 ? 83.633 38.000 9.926 1.00 22.58 208 LEU B C 1
ATOM 3827 O O . LEU B 1 208 ? 84.629 38.690 9.709 1.00 22.36 208 LEU B O 1
ATOM 3832 N N . ASP B 1 209 ? 82.902 38.099 11.026 1.00 22.47 209 ASP B N 1
ATOM 3833 C CA . ASP B 1 209 ? 83.377 38.788 12.207 1.00 22.87 209 ASP B CA 1
ATOM 3834 C C . ASP B 1 209 ? 83.873 37.751 13.210 1.00 23.05 209 ASP B C 1
ATOM 3835 O O . ASP B 1 209 ? 83.073 37.035 13.812 1.00 22.55 209 ASP B O 1
ATOM 3840 N N . TYR B 1 210 ? 85.196 37.660 13.360 1.00 23.44 210 TYR B N 1
ATOM 3841 C CA . TYR B 1 210 ? 85.825 36.726 14.290 1.00 23.69 210 TYR B CA 1
ATOM 3842 C C . TYR B 1 210 ? 85.828 37.225 15.744 1.00 24.38 210 TYR B C 1
ATOM 3843 O O . TYR B 1 210 ? 86.172 36.475 16.646 1.00 24.13 210 TYR B O 1
ATOM 3852 N N . THR B 1 211 ? 85.449 38.482 15.962 1.00 25.26 211 THR B N 1
ATOM 3853 C CA . THR B 1 211 ? 85.469 39.075 17.294 1.00 26.44 211 THR B CA 1
ATOM 3854 C C . THR B 1 211 ? 84.809 38.207 18.375 1.00 27.40 211 THR B C 1
ATOM 3855 O O . THR B 1 211 ? 85.414 38.020 19.431 1.00 27.65 211 THR B O 1
ATOM 3859 N N . PRO B 1 212 ? 83.594 37.688 18.140 1.00 28.19 212 PRO B N 1
ATOM 3860 C CA . PRO B 1 212 ? 82.896 36.880 19.154 1.00 28.90 212 PRO B CA 1
ATOM 3861 C C . PRO B 1 212 ? 83.672 35.670 19.662 1.00 29.37 212 PRO B C 1
ATOM 3862 O O . PRO B 1 212 ? 83.410 35.218 20.763 1.00 29.84 212 PRO B O 1
ATOM 3866 N N . TYR B 1 213 ? 84.614 35.167 18.881 1.00 29.92 213 TYR B N 1
ATOM 3867 C CA . TYR B 1 213 ? 85.438 34.042 19.302 1.00 30.53 213 TYR B CA 1
ATOM 3868 C C . TYR B 1 213 ? 86.667 34.415 20.135 1.00 31.04 213 TYR B C 1
ATOM 3869 O O . TYR B 1 213 ? 87.392 33.531 20.572 1.00 31.23 213 TYR B O 1
ATOM 3878 N N . LEU B 1 214 ? 86.902 35.705 20.348 1.00 31.60 214 LEU B N 1
ATOM 3879 C CA . LEU B 1 214 ? 88.009 36.163 21.184 1.00 32.56 214 LEU B CA 1
ATOM 3880 C C . LEU B 1 214 ? 87.686 36.025 22.674 1.00 33.80 214 LEU B C 1
ATOM 3881 O O . LEU B 1 214 ? 86.667 36.532 23.129 1.00 33.67 214 LEU B O 1
ATOM 3886 N N . THR B 1 215 ? 88.565 35.365 23.426 1.00 35.44 215 THR B N 1
ATOM 3887 C CA . THR B 1 215 ? 88.481 35.342 24.897 1.00 36.91 215 THR B CA 1
ATOM 3888 C C . THR B 1 215 ? 89.827 35.705 25.518 1.00 37.92 215 THR B C 1
ATOM 3889 O O . THR B 1 215 ? 90.882 35.529 24.871 1.00 37.58 215 THR B O 1
ATOM 3893 N N . PRO B 1 216 ? 89.800 36.173 26.774 1.00 39.06 216 PRO B N 1
ATOM 3894 C CA . PRO B 1 216 ? 91.030 36.503 27.502 1.00 39.75 216 PRO B CA 1
ATOM 3895 C C . PRO B 1 216 ? 92.084 35.418 27.375 1.00 40.53 216 PRO B C 1
ATOM 3896 O O . PRO B 1 216 ? 91.773 34.230 27.481 1.00 40.36 216 PRO B O 1
ATOM 3900 N N . GLU B 1 217 ? 93.315 35.846 27.099 1.00 41.68 217 GLU B N 1
ATOM 3901 C CA . GLU B 1 217 ? 94.417 34.943 26.799 1.00 42.70 217 GLU B CA 1
ATOM 3902 C C . GLU B 1 217 ? 95.480 35.066 27.884 1.00 43.33 217 GLU B C 1
ATOM 3903 O O . GLU B 1 217 ? 95.939 36.175 28.184 1.00 43.09 217 GLU B O 1
ATOM 3909 N N . ARG B 1 218 ? 95.859 33.925 28.464 1.00 44.27 218 ARG B N 1
ATOM 3910 C CA . ARG B 1 218 ? 96.830 33.885 29.564 1.00 45.17 218 ARG B CA 1
ATOM 3911 C C . ARG B 1 218 ? 98.260 33.848 29.017 1.00 44.31 218 ARG B C 1
ATOM 3912 O O . ARG B 1 218 ? 99.132 34.539 29.533 1.00 44.08 218 ARG B O 1
ATOM 3920 N N . ARG B 1 219 ? 98.491 33.049 27.974 1.00 43.57 219 ARG B N 1
ATOM 3921 C CA . ARG B 1 219 ? 99.750 33.104 27.225 1.00 42.95 219 ARG B CA 1
ATOM 3922 C C . ARG B 1 219 ? 100.085 34.547 26.804 1.00 42.42 219 ARG B C 1
ATOM 3923 O O . ARG B 1 219 ? 99.188 35.377 26.624 1.00 42.37 219 ARG B O 1
ATOM 3931 N N . PRO B 1 220 ? 101.373 34.859 26.673 1.00 41.70 220 PRO B N 1
ATOM 3932 C CA . PRO B 1 220 ? 101.781 36.202 26.252 1.00 40.93 220 PRO B CA 1
ATOM 3933 C C . PRO B 1 220 ? 101.319 36.518 24.821 1.00 40.10 220 PRO B C 1
ATOM 3934 O O . PRO B 1 220 ? 101.531 35.740 23.887 1.00 39.35 220 PRO B O 1
ATOM 3938 N N . LEU B 1 221 ? 100.680 37.671 24.684 1.00 39.30 221 LEU B N 1
ATOM 3939 C CA . LEU B 1 221 ? 100.082 38.091 23.433 1.00 38.87 221 LEU B CA 1
ATOM 3940 C C . LEU B 1 221 ? 100.141 39.602 23.358 1.00 37.90 221 LEU B C 1
ATOM 3941 O O . LEU B 1 221 ? 99.673 40.285 24.262 1.00 37.87 221 LEU B O 1
ATOM 3946 N N . TYR B 1 222 ? 100.730 40.117 22.281 1.00 36.86 222 TYR B N 1
ATOM 3947 C CA . TYR B 1 222 ? 100.842 41.552 22.064 1.00 36.14 222 TYR B CA 1
ATOM 3948 C C . TYR B 1 222 ? 100.174 41.934 20.740 1.00 34.62 222 TYR B C 1
ATOM 3949 O O . TYR B 1 222 ? 100.277 41.211 19.755 1.00 33.35 222 TYR B O 1
ATOM 3958 N N . VAL B 1 223 ? 99.499 43.078 20.736 1.00 33.09 223 VAL B N 1
ATOM 3959 C CA . VAL B 1 223 ? 98.954 43.666 19.528 1.00 32.17 223 VAL B CA 1
ATOM 3960 C C . VAL B 1 223 ? 99.759 44.934 19.216 1.00 31.33 223 VAL B C 1
ATOM 3961 O O . VAL B 1 223 ? 99.777 45.865 20.006 1.00 31.00 223 VAL B O 1
ATOM 3965 N N . LEU B 1 224 ? 100.437 44.943 18.075 1.00 30.18 224 LEU B N 1
ATOM 3966 C CA . LEU B 1 224 ? 101.135 46.128 17.574 1.00 29.69 224 LEU B CA 1
ATOM 3967 C C . LEU B 1 224 ? 100.410 46.616 16.331 1.00 28.65 224 LEU B C 1
ATOM 3968 O O . LEU B 1 224 ? 100.138 45.830 15.434 1.00 27.67 224 LEU B O 1
ATOM 3973 N N . VAL B 1 225 ? 100.100 47.906 16.277 1.00 27.72 225 VAL B N 1
ATOM 3974 C CA . VAL B 1 225 ? 99.347 48.461 15.163 1.00 27.21 225 VAL B CA 1
ATOM 3975 C C . VAL B 1 225 ? 99.690 49.936 14.932 1.00 27.16 225 VAL B C 1
ATOM 3976 O O . VAL B 1 225 ? 99.995 50.659 15.867 1.00 26.94 225 VAL B O 1
ATOM 3980 N N . GLY B 1 226 ? 99.649 50.369 13.675 1.00 26.66 226 GLY B N 1
ATOM 3981 C CA . GLY B 1 226 ? 99.802 51.768 13.348 1.00 26.61 226 GLY B CA 1
ATOM 3982 C C . GLY B 1 226 ? 98.499 52.527 13.493 1.00 26.79 226 GLY B C 1
ATOM 3983 O O . GLY B 1 226 ? 97.440 52.034 13.107 1.00 26.18 226 GLY B O 1
ATOM 3984 N N . GLU B 1 227 ? 98.592 53.741 14.023 1.00 26.91 227 GLU B N 1
ATOM 3985 C CA . GLU B 1 227 ? 97.446 54.614 14.249 1.00 27.53 227 GLU B CA 1
ATOM 3986 C C . GLU B 1 227 ? 96.743 55.013 12.963 1.00 26.96 227 GLU B C 1
ATOM 3987 O O . GLU B 1 227 ? 95.548 55.286 12.973 1.00 26.38 227 GLU B O 1
ATOM 3993 N N . ARG B 1 228 ? 97.493 55.076 11.866 1.00 26.51 228 ARG B N 1
ATOM 3994 C CA . ARG B 1 228 ? 96.936 55.409 10.564 1.00 26.45 228 ARG B CA 1
ATOM 3995 C C . ARG B 1 228 ? 96.772 54.192 9.642 1.00 25.13 228 ARG B C 1
ATOM 3996 O O . ARG B 1 228 ? 96.610 54.337 8.438 1.00 25.04 228 ARG B O 1
ATOM 4004 N N . ASP B 1 229 ? 96.801 52.996 10.219 1.00 23.74 229 ASP B N 1
ATOM 4005 C CA . ASP B 1 229 ? 96.419 51.785 9.502 1.00 22.59 229 ASP B CA 1
ATOM 4006 C C . ASP B 1 229 ? 94.903 51.671 9.509 1.00 22.04 229 ASP B C 1
ATOM 4007 O O . ASP B 1 229 ? 94.320 51.145 10.449 1.00 21.92 229 ASP B O 1
ATOM 4012 N N . GLY B 1 230 ? 94.272 52.192 8.469 1.00 21.13 230 GLY B N 1
ATOM 4013 C CA . GLY B 1 230 ? 92.829 52.127 8.333 1.00 21.38 230 GLY B CA 1
ATOM 4014 C C . GLY B 1 230 ? 92.233 50.755 8.047 1.00 20.99 230 GLY B C 1
ATOM 4015 O O . GLY B 1 230 ? 91.011 50.641 8.015 1.00 21.63 230 GLY B O 1
ATOM 4016 N N . THR B 1 231 ? 93.065 49.735 7.808 1.00 20.74 231 THR B N 1
ATOM 4017 C CA . THR B 1 231 ? 92.590 48.350 7.704 1.00 20.64 231 THR B CA 1
ATOM 4018 C C . THR B 1 231 ? 92.540 47.620 9.048 1.00 21.49 231 THR B C 1
ATOM 4019 O O . THR B 1 231 ? 92.083 46.470 9.104 1.00 21.53 231 THR B O 1
ATOM 4023 N N . SER B 1 232 ? 93.020 48.272 10.107 1.00 22.37 232 SER B N 1
ATOM 4024 C CA . SER B 1 232 ? 93.175 47.626 11.408 1.00 23.13 232 SER B CA 1
ATOM 4025 C C . SER B 1 232 ? 92.802 48.478 12.629 1.00 23.81 232 SER B C 1
ATOM 4026 O O . SER B 1 232 ? 92.306 47.938 13.609 1.00 24.30 232 SER B O 1
ATOM 4029 N N . TYR B 1 233 ? 93.086 49.774 12.585 1.00 24.50 233 TYR B N 1
ATOM 4030 C CA . TYR B 1 233 ? 92.868 50.695 13.704 1.00 24.95 233 TYR B CA 1
ATOM 4031 C C . TYR B 1 233 ? 91.688 51.604 13.357 1.00 25.19 233 TYR B C 1
ATOM 4032 O O . TYR B 1 233 ? 91.554 51.978 12.193 1.00 24.94 233 TYR B O 1
ATOM 4041 N N . PRO B 1 234 ? 90.841 51.998 14.322 1.00 25.75 234 PRO B N 1
ATOM 4042 C CA . PRO B 1 234 ? 90.946 51.657 15.753 1.00 26.08 234 PRO B CA 1
ATOM 4043 C C . PRO B 1 234 ? 90.372 50.315 16.230 1.00 26.25 234 PRO B C 1
ATOM 4044 O O . PRO B 1 234 ? 90.427 50.067 17.439 1.00 26.52 234 PRO B O 1
ATOM 4048 N N . TYR B 1 235 ? 89.895 49.445 15.341 1.00 25.95 235 TYR B N 1
ATOM 4049 C CA . TYR B 1 235 ? 89.291 48.190 15.789 1.00 25.72 235 TYR B CA 1
ATOM 4050 C C . TYR B 1 235 ? 90.260 47.289 16.546 1.00 26.13 235 TYR B C 1
ATOM 4051 O O . TYR B 1 235 ? 89.833 46.475 17.358 1.00 25.94 235 TYR B O 1
ATOM 4060 N N . ALA B 1 236 ? 91.556 47.437 16.290 1.00 26.57 236 ALA B N 1
ATOM 4061 C CA . ALA B 1 236 ? 92.568 46.642 16.974 1.00 27.38 236 ALA B CA 1
ATOM 4062 C C . ALA B 1 236 ? 92.545 46.852 18.504 1.00 27.99 236 ALA B C 1
ATOM 4063 O O . ALA B 1 236 ? 92.955 45.963 19.239 1.00 27.52 236 ALA B O 1
ATOM 4065 N N . GLU B 1 237 ? 92.076 48.020 18.958 1.00 29.13 237 GLU B N 1
ATOM 4066 C CA . GLU B 1 237 ? 91.834 48.294 20.387 1.00 30.68 237 GLU B CA 1
ATOM 4067 C C . GLU B 1 237 ? 90.831 47.301 20.993 1.00 30.75 237 GLU B C 1
ATOM 4068 O O . GLU B 1 237 ? 91.072 46.754 22.055 1.00 31.07 237 GLU B O 1
ATOM 4074 N N . GLU B 1 238 ? 89.702 47.094 20.317 1.00 31.14 238 GLU B N 1
ATOM 4075 C CA . GLU B 1 238 ? 88.703 46.106 20.738 1.00 31.49 238 GLU B CA 1
ATOM 4076 C C . GLU B 1 238 ? 89.277 44.682 20.748 1.00 30.96 238 GLU B C 1
ATOM 4077 O O . GLU B 1 238 ? 89.005 43.907 21.659 1.00 30.77 238 GLU B O 1
ATOM 4083 N N . VAL B 1 239 ? 90.081 44.343 19.743 1.00 30.65 239 VAL B N 1
ATOM 4084 C CA . VAL B 1 239 ? 90.722 43.031 19.686 1.00 30.45 239 VAL B CA 1
ATOM 4085 C C . VAL B 1 239 ? 91.624 42.803 20.906 1.00 31.21 239 VAL B C 1
ATOM 4086 O O . VAL B 1 239 ? 91.609 41.727 21.509 1.00 31.09 239 VAL B O 1
ATOM 4090 N N . ALA B 1 240 ? 92.422 43.815 21.236 1.00 31.84 240 ALA B N 1
ATOM 4091 C CA . ALA B 1 240 ? 93.355 43.743 22.356 1.00 32.79 240 ALA B CA 1
ATOM 4092 C C . ALA B 1 240 ? 92.588 43.636 23.677 1.00 33.43 240 ALA B C 1
ATOM 4093 O O . ALA B 1 240 ? 92.893 42.794 24.504 1.00 33.31 240 ALA B O 1
ATOM 4095 N N . SER B 1 241 ? 91.587 44.494 23.842 1.00 34.24 241 SER B N 1
ATOM 4096 C CA . SER B 1 241 ? 90.761 44.532 25.045 1.00 35.28 241 SER B CA 1
ATOM 4097 C C . SER B 1 241 ? 90.081 43.186 25.316 1.00 35.86 241 SER B C 1
ATOM 4098 O O . SER B 1 241 ? 90.049 42.726 26.450 1.00 36.11 241 SER B O 1
ATOM 4101 N N . ARG B 1 242 ? 89.573 42.552 24.262 1.00 36.11 242 ARG B N 1
ATOM 4102 C CA . ARG B 1 242 ? 88.897 41.265 24.365 1.00 36.23 242 ARG B CA 1
ATOM 4103 C C . ARG B 1 242 ? 89.859 40.135 24.706 1.00 36.09 242 ARG B C 1
ATOM 4104 O O . ARG B 1 242 ? 89.466 39.152 25.337 1.00 35.85 242 ARG B O 1
ATOM 4112 N N . LEU B 1 243 ? 91.109 40.260 24.268 1.00 35.97 243 LEU B N 1
ATOM 4113 C CA . LEU B 1 243 ? 92.128 39.257 24.566 1.00 36.15 243 LEU B CA 1
ATOM 4114 C C . LEU B 1 243 ? 92.850 39.535 25.894 1.00 36.79 243 LEU B C 1
ATOM 4115 O O . LEU B 1 243 ? 93.664 38.735 26.323 1.00 36.61 243 LEU B O 1
ATOM 4120 N N . ARG B 1 244 ? 92.548 40.669 26.524 1.00 37.98 244 ARG B N 1
ATOM 4121 C CA . ARG B 1 244 ? 93.314 41.185 27.673 1.00 39.39 244 ARG B CA 1
ATOM 4122 C C . ARG B 1 244 ? 94.807 41.278 27.348 1.00 39.22 244 ARG B C 1
ATOM 4123 O O . ARG B 1 244 ? 95.656 40.906 28.161 1.00 39.46 244 ARG B O 1
ATOM 4131 N N . ALA B 1 245 ? 95.113 41.769 26.149 1.00 38.93 245 ALA B N 1
ATOM 4132 C CA . ALA B 1 245 ? 96.482 41.821 25.653 1.00 38.41 245 ALA B CA 1
ATOM 4133 C C . ALA B 1 245 ? 96.927 43.274 25.586 1.00 37.63 245 ALA B C 1
ATOM 4134 O O . ALA B 1 245 ? 96.119 44.154 25.278 1.00 37.65 245 ALA B O 1
ATOM 4136 N N . PRO B 1 246 ? 98.201 43.536 25.873 1.00 36.86 246 PRO B N 1
ATOM 4137 C CA . PRO B 1 246 ? 98.748 44.887 25.706 1.00 36.39 246 PRO B CA 1
ATOM 4138 C C . PRO B 1 246 ? 98.756 45.307 24.234 1.00 35.73 246 PRO B C 1
ATOM 4139 O O . PRO B 1 246 ? 99.000 44.485 23.354 1.00 34.53 246 PRO B O 1
ATOM 4143 N N . ILE B 1 247 ? 98.495 46.586 23.993 1.00 35.58 247 ILE B N 1
ATOM 4144 C CA . ILE B 1 247 ? 98.486 47.141 22.650 1.00 35.35 247 ILE B CA 1
ATOM 4145 C C . ILE B 1 247 ? 99.457 48.322 22.580 1.00 35.22 247 ILE B C 1
ATOM 4146 O O . ILE B 1 247 ? 99.521 49.140 23.498 1.00 35.30 247 ILE B O 1
ATOM 4151 N N . ARG B 1 248 ? 100.211 48.388 21.487 1.00 34.66 248 ARG B N 1
ATOM 4152 C CA . ARG B 1 248 ? 101.085 49.511 21.208 1.00 34.38 248 ARG B CA 1
ATOM 4153 C C . ARG B 1 248 ? 100.645 50.092 19.877 1.00 33.73 248 ARG B C 1
ATOM 4154 O O . ARG B 1 248 ? 100.702 49.423 18.848 1.00 33.45 248 ARG B O 1
ATOM 4162 N N . VAL B 1 249 ? 100.159 51.323 19.935 1.00 32.97 249 VAL B N 1
ATOM 4163 C CA . VAL B 1 249 ? 99.712 52.073 18.783 1.00 32.63 249 VAL B CA 1
ATOM 4164 C C . VAL B 1 249 ? 100.817 53.059 18.384 1.00 32.58 249 VAL B C 1
ATOM 4165 O O . VAL B 1 249 ? 101.145 53.960 19.150 1.00 32.76 249 VAL B O 1
ATOM 4169 N N . LEU B 1 250 ? 101.383 52.881 17.191 1.00 32.22 250 LEU B N 1
ATOM 4170 C CA . LEU B 1 250 ? 102.454 53.741 16.696 1.00 31.97 250 LEU B CA 1
ATOM 4171 C C . LEU B 1 250 ? 101.900 54.894 15.885 1.00 32.04 250 LEU B C 1
ATOM 4172 O O . LEU B 1 250 ? 101.227 54.667 14.878 1.00 31.71 250 LEU B O 1
ATOM 4177 N N . PRO B 1 251 ? 102.197 56.129 16.294 1.00 32.33 251 PRO B N 1
ATOM 4178 C CA . PRO B 1 251 ? 101.748 57.305 15.543 1.00 32.19 251 PRO B CA 1
ATOM 4179 C C . PRO B 1 251 ? 102.309 57.323 14.115 1.00 31.80 251 PRO B C 1
ATOM 4180 O O . PRO B 1 251 ? 103.386 56.773 13.857 1.00 31.09 251 PRO B O 1
ATOM 4184 N N . GLU B 1 252 ? 101.551 57.940 13.214 1.00 31.67 252 GLU B N 1
ATOM 4185 C CA . GLU B 1 252 ? 101.926 58.132 11.803 1.00 32.41 252 GLU B CA 1
ATOM 4186 C C . GLU B 1 252 ? 102.401 56.849 11.085 1.00 30.97 252 GLU B C 1
ATOM 4187 O O . GLU B 1 252 ? 103.198 56.902 10.151 1.00 31.26 252 GLU B O 1
ATOM 4193 N N . ALA B 1 253 ? 101.890 55.702 11.516 1.00 29.42 253 ALA B N 1
ATOM 4194 C CA . ALA B 1 253 ? 102.260 54.431 10.920 1.00 28.06 253 ALA B CA 1
ATOM 4195 C C . ALA B 1 253 ? 101.013 53.744 10.339 1.00 27.18 253 ALA B C 1
ATOM 4196 O O . ALA B 1 253 ? 99.922 53.814 10.912 1.00 26.78 253 ALA B O 1
ATOM 4198 N N . GLY B 1 254 ? 101.197 53.086 9.194 1.00 25.81 254 GLY B N 1
ATOM 4199 C CA . GLY B 1 254 ? 100.127 52.383 8.512 1.00 24.64 254 GLY B CA 1
ATOM 4200 C C . GLY B 1 254 ? 100.257 50.881 8.690 1.00 23.85 254 GLY B C 1
ATOM 4201 O O . GLY B 1 254 ? 100.820 50.398 9.680 1.00 23.69 254 GLY B O 1
ATOM 4202 N N . HIS B 1 255 ? 99.735 50.145 7.715 1.00 22.69 255 HIS B N 1
ATOM 4203 C CA . HIS B 1 255 ? 99.677 48.697 7.767 1.00 21.88 255 HIS B CA 1
ATOM 4204 C C . HIS B 1 255 ? 101.069 48.049 7.789 1.00 21.90 255 HIS B C 1
ATOM 4205 O O . HIS B 1 255 ? 101.305 47.059 8.500 1.00 20.98 255 HIS B O 1
ATOM 4212 N N . TYR B 1 256 ? 101.991 48.615 7.017 1.00 21.62 256 TYR B N 1
ATOM 4213 C CA . TYR B 1 256 ? 103.378 48.180 7.048 1.00 21.70 256 TYR B CA 1
ATOM 4214 C C . TYR B 1 256 ? 104.114 49.074 8.046 1.00 22.16 256 TYR B C 1
ATOM 4215 O O . TYR B 1 256 ? 104.937 49.918 7.676 1.00 21.26 256 TYR B O 1
ATOM 4224 N N . LEU B 1 257 ? 103.777 48.870 9.322 1.00 22.41 257 LEU B N 1
ATOM 4225 C CA . LEU B 1 257 ? 104.100 49.822 10.383 1.00 23.23 257 LEU B CA 1
ATOM 4226 C C . LEU B 1 257 ? 105.599 50.008 10.612 1.00 23.55 257 LEU B C 1
ATOM 4227 O O . LEU B 1 257 ? 106.038 51.102 10.948 1.00 23.66 257 LEU B O 1
ATOM 4232 N N . TRP B 1 258 ? 106.373 48.960 10.372 1.00 23.83 258 TRP B N 1
ATOM 4233 C CA . TRP B 1 258 ? 107.829 49.011 10.505 1.00 24.37 258 TRP B CA 1
ATOM 4234 C C . TRP B 1 258 ? 108.509 49.817 9.395 1.00 24.42 258 TRP B C 1
ATOM 4235 O O . TRP B 1 258 ? 109.651 50.247 9.552 1.00 24.48 258 TRP B O 1
ATOM 4246 N N . ILE B 1 259 ? 107.822 49.998 8.266 1.00 23.99 259 ILE B N 1
ATOM 4247 C CA . ILE B 1 259 ? 108.322 50.862 7.198 1.00 23.44 259 ILE B CA 1
ATOM 4248 C C . ILE B 1 259 ? 108.081 52.325 7.532 1.00 23.84 259 ILE B C 1
ATOM 4249 O O . ILE B 1 259 ? 108.968 53.165 7.358 1.00 24.36 259 ILE B O 1
ATOM 4254 N N . ASP B 1 260 ? 106.883 52.632 8.010 1.00 24.14 260 ASP B N 1
ATOM 4255 C CA . ASP B 1 260 ? 106.504 54.012 8.271 1.00 24.81 260 ASP B CA 1
ATOM 4256 C C . ASP B 1 260 ? 107.194 54.602 9.505 1.00 25.37 260 ASP B C 1
ATOM 4257 O O . ASP B 1 260 ? 107.466 55.791 9.535 1.00 25.47 260 ASP B O 1
ATOM 4262 N N . ALA B 1 261 ? 107.459 53.777 10.514 1.00 26.16 261 ALA B N 1
ATOM 4263 C CA . ALA B 1 261 ? 107.948 54.259 11.810 1.00 27.11 261 ALA B CA 1
ATOM 4264 C C . ALA B 1 261 ? 108.947 53.260 12.370 1.00 27.73 261 ALA B C 1
ATOM 4265 O O . ALA B 1 261 ? 108.646 52.560 13.329 1.00 27.77 261 ALA B O 1
ATOM 4267 N N . PRO B 1 262 ? 110.121 53.159 11.748 1.00 28.88 262 PRO B N 1
ATOM 4268 C CA . PRO B 1 262 ? 111.082 52.111 12.112 1.00 29.85 262 PRO B CA 1
ATOM 4269 C C . PRO B 1 262 ? 111.529 52.137 13.586 1.00 30.91 262 PRO B C 1
ATOM 4270 O O . PRO B 1 262 ? 111.729 51.070 14.166 1.00 30.87 262 PRO B O 1
ATOM 4274 N N . GLU B 1 263 ? 111.670 53.328 14.162 1.00 32.18 263 GLU B N 1
ATOM 4275 C CA . GLU B 1 263 ? 112.218 53.491 15.509 1.00 33.62 263 GLU B CA 1
ATOM 4276 C C . GLU B 1 263 ? 111.159 53.104 16.538 1.00 33.26 263 GLU B C 1
ATOM 4277 O O . GLU B 1 263 ? 111.394 52.279 17.406 1.00 33.18 263 GLU B O 1
ATOM 4283 N N . ALA B 1 264 ? 109.989 53.722 16.419 1.00 33.17 264 ALA B N 1
ATOM 4284 C CA . ALA B 1 264 ? 108.839 53.390 17.249 1.00 33.00 264 ALA B CA 1
ATOM 4285 C C . ALA B 1 264 ? 108.519 51.896 17.188 1.00 32.89 264 ALA B C 1
ATOM 4286 O O . ALA B 1 264 ? 108.190 51.291 18.210 1.00 33.27 264 ALA B O 1
ATOM 4288 N N . PHE B 1 265 ? 108.632 51.301 16.000 1.00 32.46 265 PHE B N 1
ATOM 4289 C CA . PHE B 1 265 ? 108.385 49.869 15.833 1.00 31.97 265 PHE B CA 1
ATOM 4290 C C . PHE B 1 265 ? 109.440 48.995 16.500 1.00 33.04 265 PHE B C 1
ATOM 4291 O O . PHE B 1 265 ? 109.118 47.938 17.052 1.00 32.18 265 PHE B O 1
ATOM 4299 N N . GLU B 1 266 ? 110.706 49.393 16.400 1.00 34.43 266 GLU B N 1
ATOM 4300 C CA . GLU B 1 266 ? 111.775 48.612 17.017 1.00 35.91 266 GLU B CA 1
ATOM 4301 C C . GLU B 1 266 ? 111.545 48.485 18.526 1.00 36.11 266 GLU B C 1
ATOM 4302 O O . GLU B 1 266 ? 111.664 47.401 19.080 1.00 36.29 266 GLU B O 1
ATOM 4308 N N . GLU B 1 267 ? 111.210 49.602 19.162 1.00 36.83 267 GLU B N 1
ATOM 4309 C CA . GLU B 1 267 ? 110.950 49.667 20.602 1.00 37.42 267 GLU B CA 1
ATOM 4310 C C . GLU B 1 267 ? 109.764 48.774 21.005 1.00 36.92 267 GLU B C 1
ATOM 4311 O O . GLU B 1 267 ? 109.880 47.940 21.906 1.00 36.93 267 GLU B O 1
ATOM 4317 N N . ALA B 1 268 ? 108.630 48.953 20.326 1.00 36.15 268 ALA B N 1
ATOM 4318 C CA . ALA B 1 268 ? 107.434 48.145 20.579 1.00 35.33 268 ALA B CA 1
ATOM 4319 C C . ALA B 1 268 ? 107.650 46.661 20.291 1.00 35.00 268 ALA B C 1
ATOM 4320 O O . ALA B 1 268 ? 107.200 45.811 21.050 1.00 34.44 268 ALA B O 1
ATOM 4322 N N . PHE B 1 269 ? 108.352 46.342 19.211 1.00 34.95 269 PHE B N 1
ATOM 4323 C CA . PHE B 1 269 ? 108.509 44.943 18.800 1.00 35.34 269 PHE B CA 1
ATOM 4324 C C . PHE B 1 269 ? 109.460 44.162 19.723 1.00 36.34 269 PHE B C 1
ATOM 4325 O O . PHE B 1 269 ? 109.267 42.965 19.948 1.00 35.80 269 PHE B O 1
ATOM 4333 N N . LYS B 1 270 ? 110.483 44.848 20.235 1.00 37.80 270 LYS B N 1
ATOM 4334 C CA . LYS B 1 270 ? 111.431 44.270 21.196 1.00 39.09 270 LYS B CA 1
ATOM 4335 C C . LYS B 1 270 ? 110.754 44.015 22.536 1.00 39.35 270 LYS B C 1
ATOM 4336 O O . LYS B 1 270 ? 110.984 42.997 23.166 1.00 39.33 270 LYS B O 1
ATOM 4342 N N . GLU B 1 271 ? 109.928 44.957 22.972 1.00 40.20 271 GLU B N 1
ATOM 4343 C CA . GLU B 1 271 ? 109.136 44.776 24.182 1.00 40.97 271 GLU B CA 1
ATOM 4344 C C . GLU B 1 271 ? 108.256 43.523 24.080 1.00 41.10 271 GLU B C 1
ATOM 4345 O O . GLU B 1 271 ? 108.190 42.732 25.020 1.00 41.21 271 GLU B O 1
ATOM 4351 N N . ALA B 1 272 ? 107.602 43.352 22.927 1.00 41.03 272 ALA B N 1
ATOM 4352 C CA . ALA B 1 272 ? 106.706 42.225 22.666 1.00 40.79 272 ALA B CA 1
ATOM 4353 C C . ALA B 1 272 ? 107.460 40.907 22.640 1.00 40.90 272 ALA B C 1
ATOM 4354 O O . ALA B 1 272 ? 106.999 39.906 23.187 1.00 40.47 272 ALA B O 1
ATOM 4356 N N . LEU B 1 273 ? 108.616 40.918 21.988 1.00 41.16 273 LEU B N 1
ATOM 4357 C CA . LEU B 1 273 ? 109.456 39.733 21.867 1.00 41.81 273 LEU B CA 1
ATOM 4358 C C . LEU B 1 273 ? 110.087 39.321 23.203 1.00 42.61 273 LEU B C 1
ATOM 4359 O O . LEU B 1 273 ? 110.344 38.138 23.429 1.00 42.23 273 LEU B O 1
ATOM 4364 N N . ALA B 1 274 ? 110.340 40.302 24.068 1.00 43.63 274 ALA B N 1
ATOM 4365 C CA . ALA B 1 274 ? 110.919 40.054 25.389 1.00 44.77 274 ALA B CA 1
ATOM 4366 C C . ALA B 1 274 ? 109.876 39.376 26.276 1.00 45.80 274 ALA B C 1
ATOM 4367 O O . ALA B 1 274 ? 110.186 38.428 26.993 1.00 46.24 274 ALA B O 1
ATOM 4369 N N . ALA B 1 275 ? 108.635 39.855 26.195 1.00 46.78 275 ALA B N 1
ATOM 4370 C CA . ALA B 1 275 ? 107.515 39.266 26.930 1.00 47.37 275 ALA B CA 1
ATOM 4371 C C . ALA B 1 275 ? 107.157 37.842 26.488 1.00 47.88 275 ALA B C 1
ATOM 4372 O O . ALA B 1 275 ? 106.581 37.095 27.267 1.00 48.10 275 ALA B O 1
ATOM 4374 N N . LEU B 1 276 ? 107.504 37.471 25.257 1.00 48.47 276 LEU B N 1
ATOM 4375 C CA . LEU B 1 276 ? 107.119 36.179 24.681 1.00 49.10 276 LEU B CA 1
ATOM 4376 C C . LEU B 1 276 ? 108.224 35.120 24.757 1.00 49.93 276 LEU B C 1
ATOM 4377 O O . LEU B 1 276 ? 107.936 33.919 24.774 1.00 49.80 276 LEU B O 1
ATOM 4382 N N . VAL B 1 277 ? 109.481 35.557 24.802 1.00 51.01 277 VAL B N 1
ATOM 4383 C CA . VAL B 1 277 ? 110.610 34.634 24.695 1.00 51.97 277 VAL B CA 1
ATOM 4384 C C . VAL B 1 277 ? 110.785 33.684 25.899 1.00 52.75 277 VAL B C 1
ATOM 4385 O O . VAL B 1 277 ? 111.178 32.538 25.686 1.00 52.91 277 VAL B O 1
ATOM 4389 N N . PRO B 1 278 ? 110.499 34.111 27.135 1.00 53.76 278 PRO B N 1
ATOM 4390 C CA . PRO B 1 278 ? 110.549 33.183 28.279 1.00 54.47 278 PRO B CA 1
ATOM 4391 C C . PRO B 1 278 ? 109.710 31.923 28.057 1.00 55.11 278 PRO B C 1
ATOM 4392 O O . PRO B 1 278 ? 110.197 30.815 28.300 1.00 55.26 278 PRO B O 1
ATOM 4396 N N . ALA B 1 279 ? 108.482 32.106 27.567 1.00 55.69 279 ALA B N 1
ATOM 4397 C CA . ALA B 1 279 ? 107.531 31.010 27.353 1.00 56.10 279 ALA B CA 1
ATOM 4398 C C . ALA B 1 279 ? 107.951 29.965 26.304 1.00 56.49 279 ALA B C 1
ATOM 4399 O O . ALA B 1 279 ? 107.317 28.913 26.197 1.00 56.60 279 ALA B O 1
ATOM 4401 N N . LEU B 1 280 ? 109.009 30.245 25.544 1.00 56.99 280 LEU B N 1
ATOM 4402 C CA . LEU B 1 280 ? 109.457 29.365 24.460 1.00 57.36 280 LEU B CA 1
ATOM 4403 C C . LEU B 1 280 ? 110.643 28.468 24.840 1.00 57.34 280 LEU B C 1
#

InterPro domains:
  IPR000073 Alpha/beta hydrolase fold-1 [PF12697] (29-268)
  IPR002410 Peptidase S33 [PR00793] (28-36)
  IPR002410 Peptidase S33 [PR00793] (55-66)
  IPR002410 Peptidase S33 [PR00793] (99-113)
  IPR029058 Alpha/Beta hydrolase fold [G3DSA:3.40.50.1820] (1-286)
  IPR029058 Alpha/Beta hydrolase fold [SSF53474] (4-273)
  IPR050266 AB hydrolase superfamily [PTHR43798] (15-277)

CATH classification: 3.40.50.1820

B-factor: mean 28.75, std 10.11, range [13.13, 86.38]

Radius of gyration: 27.07 Å; Cα contacts (8 Å, |Δi|>4): 1199; chains: 2; bounding box: 89×52×42 Å

Solvent-accessible surface area: 23461 Å² total; per-residue (Å²): 164,69,77,102,92,35,100,25,90,11,78,110,7,58,0,32,3,12,6,7,5,68,77,94,12,21,13,4,0,0,0,3,12,31,22,20,23,49,0,56,12,8,30,68,13,0,46,108,52,5,133,45,34,16,3,0,2,2,0,5,5,2,2,8,47,9,83,124,15,95,158,36,40,193,23,5,52,29,78,10,5,0,67,4,0,9,84,0,2,111,60,40,63,14,124,58,1,7,0,1,0,10,2,0,0,0,1,0,0,10,14,0,4,153,81,43,43,32,0,63,1,0,0,0,0,0,4,22,3,20,3,38,44,3,0,16,47,0,0,94,28,9,60,51,86,63,76,138,68,23,58,72,4,19,108,45,0,67,144,143,52,127,55,118,41,0,41,26,125,21,26,20,26,30,96,186,3,68,127,50,51,46,213,56,27,140,66,30,68,45,173,28,37,112,22,2,29,110,7,9,78,180,64,9,15,24,140,48,50,12,11,90,137,10,84,78,44,125,36,20,8,6,0,0,0,0,82,116,0,19,2,1,49,80,36,0,70,71,0,4,76,101,6,188,10,34,37,76,46,10,82,100,0,0,6,30,0,18,43,32,5,70,121,27,0,66,131,5,0,115,66,0,14,38,12,30,16,20,2,1,96,6,64,115,144,73,84,106,92,30,112,25,97,4,74,108,8,51,0,27,3,14,4,18,9,63,84,170,16,45,6,0,0,1,0,2,12,30,20,21,21,46,1,75,12,6,52,85,9,0,69,120,47,6,168,42,22,16,2,0,2,2,0,4,16,2,2,12,48,8,88,136,18,92,90,48,29,144,6,1,5,0,27,13,5,0,72,4,0,21,77,0,3,126,65,41,64,15,145,130,0,0,0,1,2,7,1,0,0,0,0,0,0,11,2,0,4,138,80,40,108,76,0,32,0,1,1,0,1,0,4,17,4,10,1,10,36,3,0,12,58,0,0,85,16,12,71,41,83,58,92,93,41,14,41,54,5,19,117,42,0,70,157,142,54,131,65,112,40,0,39,24,131,21,26,20,26,31,96,192,6,64,67,53,47,37,166,46,30,125,62,26,62,39,175,39,24,111,11,1,28,79,0,1,65,159,4,3,0,27,36,15,18,3,8,32,64,4,92,56,36,196,56,36,6,24,0,0,0,0,89,126,0,19,2,2,45,84,41,0,65,74,1,2,66,20,5,162,13,53,36,80,44,10,82,113,0,0,6,29,0,14,38,35,14,60,134,34,0,69,131,5,0,106,71,0,9,62,42,2,56,108,30,25